Protein 6LBK (pdb70)

InterPro domains:
  IPR002058 PAP/25A-associated [PF03828] (386-440)
  IPR043519 Nucleotidyltransferase superfamily [G3DSA:3.30.460.10] (177-300)
  IPR043519 Nucleotidyltransferase superfamily [SSF81301] (150-299)
  IPR054708 Poly(A) RNA polymerase, mitochondrial-like, central palm domain [PF22600] (156-298)

Structure (mmCIF, N/CA/C/O backbone):
data_6LBK
#
_entry.id   6LBK
#
_cell.length_a   79.960
_cell.length_b   40.720
_cell.length_c   105.000
_cell.angle_alpha   90.000
_cell.angle_beta   100.204
_cell.angle_gamma   90.000
#
_symmetry.space_group_name_H-M   'P 1 21 1'
#
loop_
_entity.id
_entity.type
_entity.pdbx_description
1 polymer 'Poly(A) RNA polymerase GLD2'
2 water water
#
loop_
_atom_site.group_PDB
_atom_site.id
_atom_site.type_symbol
_atom_site.label_atom_id
_atom_site.label_alt_id
_atom_site.label_comp_id
_atom_site.label_asym_id
_atom_site.label_entity_id
_atom_site.label_seq_id
_atom_site.pdbx_PDB_ins_code
_atom_site.Cartn_x
_atom_site.Cartn_y
_atom_site.Cartn_z
_atom_site.occupancy
_atom_site.B_iso_or_equiv
_atom_site.auth_seq_id
_atom_site.auth_comp_id
_atom_site.auth_asym_id
_atom_site.auth_atom_id
_atom_site.pdbx_PDB_model_num
ATOM 1 N N . THR A 1 44 ? 62.30900 11.45500 83.46000 1.000 128.68006 148 THR A N 1
ATOM 2 C CA . THR A 1 44 ? 62.06600 10.86200 82.15200 1.000 135.92551 148 THR A CA 1
ATOM 3 C C . THR A 1 44 ? 61.83200 11.95400 81.10500 1.000 135.28309 148 THR A C 1
ATOM 4 O O . THR A 1 44 ? 60.91700 12.77800 81.22300 1.000 133.38572 148 THR A O 1
ATOM 8 N N . LEU A 1 45 ? 62.68800 11.98900 80.09100 1.000 131.83280 149 LEU A N 1
ATOM 9 C CA . LEU A 1 45 ? 62.55700 13.01300 79.07000 1.000 132.19731 149 LEU A CA 1
ATOM 10 C C . LEU A 1 45 ? 62.97700 12.45700 77.72100 1.000 127.37769 149 LEU A C 1
ATOM 11 O O . LEU A 1 45 ? 63.77100 11.51100 77.66000 1.000 132.10065 149 LEU A O 1
ATOM 16 N N . PRO A 1 46 ? 62.44800 13.01200 76.62400 1.000 114.50453 150 PRO A N 1
ATOM 17 C CA . PRO A 1 46 ? 62.77400 12.50000 75.28700 1.000 115.01327 150 PRO A CA 1
ATOM 18 C C . PRO A 1 46 ? 64.20500 12.80500 74.86800 1.000 119.57934 150 PRO A C 1
ATOM 19 O O . PRO A 1 46 ? 65.01000 13.29800 75.66600 1.000 113.79095 150 PRO A O 1
ATOM 23 N N . GLU A 1 47 ? 64.49900 12.54700 73.58900 1.000 129.11856 151 GLU A N 1
ATOM 24 C CA . GLU A 1 47 ? 65.84100 12.48700 73.01700 1.000 131.96914 151 GLU A CA 1
ATOM 25 C C . GLU A 1 47 ? 66.60500 13.81000 72.97900 1.000 129.73219 151 GLU A C 1
ATOM 26 O O . GLU A 1 47 ? 67.59000 13.97500 73.70700 1.000 130.79691 151 GLU A O 1
ATOM 32 N N . ALA A 1 48 ? 66.18500 14.72800 72.10800 1.000 131.21714 152 ALA A N 1
ATOM 33 C CA . ALA A 1 48 ? 66.74900 16.07100 71.95900 1.000 127.74517 152 ALA A CA 1
ATOM 34 C C . ALA A 1 48 ? 68.14200 16.04100 71.33800 1.000 122.61555 152 ALA A C 1
ATOM 35 O O . ALA A 1 48 ? 69.12600 16.45200 71.96400 1.000 122.90362 152 ALA A O 1
ATOM 37 N N . LYS A 1 49 ? 68.21900 15.54600 70.10000 1.000 117.59902 153 LYS A N 1
ATOM 38 C CA . LYS A 1 49 ? 69.44200 15.50200 69.30500 1.000 108.78466 153 LYS A CA 1
ATOM 39 C C . LYS A 1 49 ? 69.61200 16.72100 68.40300 1.000 102.58618 153 LYS A C 1
ATOM 40 O O . LYS A 1 49 ? 70.71900 16.95700 67.90300 1.000 104.75580 153 LYS A O 1
ATOM 46 N N . ASP A 1 50 ? 68.53900 17.47800 68.17900 1.000 95.55023 154 ASP A N 1
ATOM 47 C CA . ASP A 1 50 ? 68.46900 18.63200 67.29100 1.000 88.50433 154 ASP A CA 1
ATOM 48 C C . ASP A 1 50 ? 68.01400 19.87100 68.06600 1.000 92.11658 154 ASP A C 1
ATOM 49 O O . ASP A 1 50 ? 67.56200 19.79000 69.21700 1.000 92.80790 154 ASP A O 1
ATOM 54 N N . LYS A 1 51 ? 68.06300 21.03300 67.40000 1.000 92.56388 155 LYS A N 1
ATOM 55 C CA . LYS A 1 51 ? 67.77000 22.28500 68.10200 1.000 87.03421 155 LYS A CA 1
ATOM 56 C C . LYS A 1 51 ? 66.28700 22.42300 68.43100 1.000 77.45775 155 LYS A C 1
ATOM 57 O O . LYS A 1 51 ? 65.93100 22.87500 69.52400 1.000 74.87189 155 LYS A O 1
ATOM 63 N N . LEU A 1 52 ? 65.41200 22.09300 67.48000 1.000 81.19950 156 LEU A N 1
ATOM 64 C CA . LEU A 1 52 ? 63.97800 22.24700 67.70100 1.000 76.21924 156 LEU A CA 1
ATOM 65 C C . LEU A 1 52 ? 63.49500 21.37600 68.85800 1.000 81.90427 156 LEU A C 1
ATOM 66 O O . LEU A 1 52 ? 62.75200 21.84800 69.73100 1.000 80.23935 156 LEU A O 1
ATOM 71 N N . SER A 1 53 ? 63.94300 20.11500 68.90900 1.000 77.41470 157 SER A N 1
ATOM 72 C CA . SER A 1 53 ? 63.55200 19.22600 70.00000 1.000 73.04644 157 SER A CA 1
ATOM 73 C C . SER A 1 53 ? 64.04700 19.75100 71.34800 1.000 69.46438 157 SER A C 1
ATOM 74 O O . SER A 1 53 ? 63.30300 19.72700 72.34000 1.000 68.14862 157 SER A O 1
ATOM 77 N N . GLN A 1 54 ? 65.28900 20.25800 71.39300 1.000 69.16351 158 GLN A N 1
ATOM 78 C CA . GLN A 1 54 ? 65.82400 20.84300 72.62300 1.000 70.58619 158 GLN A CA 1
ATOM 79 C C . GLN A 1 54 ? 65.01400 22.05300 73.06500 1.000 76.49953 158 GLN A C 1
ATOM 80 O O . GLN A 1 54 ? 64.80000 22.25100 74.26500 1.000 73.72005 158 GLN A O 1
ATOM 86 N N . GLN A 1 55 ? 64.61600 22.91200 72.11700 1.000 81.33516 159 GLN A N 1
ATOM 87 C CA . GLN A 1 55 ? 63.80100 24.07500 72.46500 1.000 74.36101 159 GLN A CA 1
ATOM 88 C C . GLN A 1 55 ? 62.43200 23.65600 72.97700 1.000 69.03841 159 GLN A C 1
ATOM 89 O O . GLN A 1 55 ? 61.87100 24.32500 73.84700 1.000 70.00648 159 GLN A O 1
ATOM 95 N N . ILE A 1 56 ? 61.89900 22.54400 72.46500 1.000 71.82934 160 ILE A N 1
ATOM 96 C CA . ILE A 1 56 ? 60.60000 22.05700 72.92300 1.000 68.20822 160 ILE A CA 1
ATOM 97 C C . ILE A 1 56 ? 60.71200 21.54300 74.35300 1.000 68.82162 160 ILE A C 1
ATOM 98 O O . ILE A 1 56 ? 59.83700 21.79500 75.18700 1.000 59.56728 160 ILE A O 1
ATOM 103 N N . LEU A 1 57 ? 61.80000 20.82400 74.66000 1.000 75.59884 161 LEU A N 1
ATOM 104 C CA . LEU A 1 57 ? 62.02200 20.40200 76.04100 1.000 72.95645 161 LEU A CA 1
ATOM 105 C C . LEU A 1 57 ? 62.32100 21.58100 76.96200 1.000 81.46697 161 LEU A C 1
ATOM 106 O O . LEU A 1 57 ? 61.88700 21.58000 78.11900 1.000 80.99849 161 LEU A O 1
ATOM 111 N N . GLU A 1 58 ? 63.08700 22.57400 76.48900 1.000 82.16312 162 GLU A N 1
ATOM 112 C CA . GLU A 1 58 ? 63.35500 23.77200 77.28800 1.000 80.70532 162 GLU A CA 1
ATOM 113 C C . GLU A 1 58 ? 62.06000 24.49700 77.64500 1.000 72.41133 162 GLU A C 1
ATOM 114 O O . GLU A 1 58 ? 61.83800 24.87500 78.80500 1.000 77.90138 162 GLU A O 1
ATOM 120 N N . LEU A 1 59 ? 61.18500 24.68800 76.65500 1.000 64.50878 163 LEU A N 1
ATOM 121 C CA . LEU A 1 59 ? 59.89400 25.31600 76.91100 1.000 64.22466 163 LEU A CA 1
ATOM 122 C C . LEU A 1 59 ? 59.03400 24.44100 77.82100 1.000 75.00807 163 LEU A C 1
ATOM 123 O O . LEU A 1 59 ? 58.34100 24.94600 78.71800 1.000 78.08452 163 LEU A O 1
ATOM 128 N N . PHE A 1 60 ? 59.07300 23.12500 77.60800 1.000 69.86831 164 PHE A N 1
ATOM 129 C CA . PHE A 1 60 ? 58.31700 22.21500 78.45000 1.000 64.77208 164 PHE A CA 1
ATOM 130 C C . PHE A 1 60 ? 58.73700 22.34900 79.90500 1.000 71.47356 164 PHE A C 1
ATOM 131 O O . PHE A 1 60 ? 57.90000 22.53700 80.79100 1.000 64.36310 164 PHE A O 1
ATOM 139 N N . GLU A 1 61 ? 60.04000 22.30500 80.16000 1.000 78.40120 165 GLU A N 1
ATOM 140 C CA . GLU A 1 61 ? 60.52400 22.26500 81.52800 1.000 85.71020 165 GLU A CA 1
ATOM 141 C C . GLU A 1 61 ? 60.35500 23.60300 82.23700 1.000 94.32731 165 GLU A C 1
ATOM 142 O O . GLU A 1 61 ? 60.11900 23.62600 83.45400 1.000 99.05880 165 GLU A O 1
ATOM 148 N N . THR A 1 62 ? 60.42500 24.72500 81.50600 1.000 93.76603 166 THR A N 1
ATOM 149 C CA . THR A 1 62 ? 60.20700 25.99200 82.19900 1.000 90.41975 166 THR A CA 1
ATOM 150 C C . THR A 1 62 ? 58.72700 26.36800 82.33700 1.000 86.95592 166 THR A C 1
ATOM 151 O O . THR A 1 62 ? 58.37900 27.08600 83.28400 1.000 95.30975 166 THR A O 1
ATOM 155 N N . CYS A 1 63 ? 57.83200 25.84700 81.48900 1.000 82.70692 167 CYS A N 1
ATOM 156 C CA . CYS A 1 63 ? 56.42200 26.22300 81.60000 1.000 78.61886 167 CYS A CA 1
ATOM 157 C C . CYS A 1 63 ? 55.53100 25.14700 82.22300 1.000 72.66668 167 CYS A C 1
ATOM 158 O O . CYS A 1 63 ? 54.41000 25.46200 82.61500 1.000 79.50086 167 CYS A O 1
ATOM 161 N N . GLN A 1 64 ? 55.99100 23.90600 82.31600 1.000 69.11375 168 GLN A N 1
ATOM 162 C CA . GLN A 1 64 ? 55.22900 22.82900 82.93600 1.000 71.48165 168 GLN A CA 1
ATOM 163 C C . GLN A 1 64 ? 54.76900 23.22100 84.33800 1.000 76.03692 168 GLN A C 1
ATOM 164 O O . GLN A 1 64 ? 55.50400 23.86900 85.08900 1.000 77.14181 168 GLN A O 1
ATOM 170 N N . GLN A 1 65 ? 53.55000 22.81500 84.69100 1.000 74.05293 169 GLN A N 1
ATOM 171 C CA . GLN A 1 65 ? 52.99600 23.13000 86.00700 1.000 75.21403 169 GLN A CA 1
ATOM 172 C C . GLN A 1 65 ? 53.84900 22.49600 87.11300 1.000 74.26266 169 GLN A C 1
ATOM 173 O O . GLN A 1 65 ? 54.08400 21.27900 87.12400 1.000 67.45632 169 GLN A O 1
ATOM 179 N N . GLN A 1 66 ? 54.33400 23.33100 88.02900 1.000 73.24267 170 GLN A N 1
ATOM 180 C CA . GLN A 1 66 ? 55.19500 22.85300 89.09700 1.000 79.13139 170 GLN A CA 1
ATOM 181 C C . GLN A 1 66 ? 54.37800 22.38300 90.29400 1.000 73.07525 170 GLN A C 1
ATOM 182 O O . GLN A 1 66 ? 53.24900 22.82400 90.52400 1.000 72.80534 170 GLN A O 1
ATOM 188 N N . ALA A 1 67 ? 54.98600 21.49200 91.08200 1.000 69.52137 171 ALA A N 1
ATOM 189 C CA . ALA A 1 67 ? 54.29500 20.93200 92.23700 1.000 65.87794 171 ALA A CA 1
ATOM 190 C C . ALA A 1 67 ? 53.75400 22.01900 93.15400 1.000 77.11382 171 ALA A C 1
ATOM 191 O O . ALA A 1 67 ? 52.66500 21.85800 93.71600 1.000 84.00252 171 ALA A O 1
ATOM 193 N N . SER A 1 68 ? 54.47000 23.14900 93.29000 1.000 72.48599 172 SER A N 1
ATOM 194 C CA . SER A 1 68 ? 54.00200 24.20600 94.18900 1.000 79.34811 172 SER A CA 1
ATOM 195 C C . SER A 1 68 ? 52.75900 24.90800 93.63800 1.000 79.24740 172 SER A C 1
ATOM 196 O O . SER A 1 68 ? 51.85700 25.28300 94.41200 1.000 84.87227 172 SER A O 1
ATOM 199 N N . ASP A 1 69 ? 52.67800 25.07100 92.30900 1.000 75.64196 173 ASP A N 1
ATOM 200 C CA . ASP A 1 69 ? 51.46000 25.59900 91.68300 1.000 78.08177 173 ASP A CA 1
ATOM 201 C C . ASP A 1 69 ? 50.26000 24.71500 92.01800 1.000 67.71444 173 ASP A C 1
ATOM 202 O O . ASP A 1 69 ? 49.19100 25.20200 92.42800 1.000 70.38720 173 ASP A O 1
ATOM 207 N N . LEU A 1 70 ? 50.44900 23.39800 91.88200 1.000 59.65832 174 LEU A N 1
ATOM 208 C CA . LEU A 1 70 ? 49.39100 22.42900 92.12800 1.000 62.56159 174 LEU A CA 1
ATOM 209 C C . LEU A 1 70 ? 49.04900 22.35200 93.61800 1.000 72.25522 174 LEU A C 1
ATOM 210 O O . LEU A 1 70 ? 47.89300 22.10500 93.98200 1.000 74.04488 174 LEU A O 1
ATOM 215 N N . LYS A 1 71 ? 50.01800 22.59700 94.49700 1.000 69.85416 175 LYS A N 1
ATOM 216 C CA . LYS A 1 71 ? 49.69300 22.61800 95.91300 1.000 70.39524 175 LYS A CA 1
ATOM 217 C C . LYS A 1 71 ? 48.85100 23.83800 96.26900 1.000 68.32473 175 LYS A C 1
ATOM 218 O O . LYS A 1 71 ? 47.93400 23.72900 97.08200 1.000 72.08399 175 LYS A O 1
ATOM 224 N N . LYS A 1 72 ? 49.13700 25.00600 95.67100 1.000 63.57834 176 LYS A N 1
ATOM 225 C CA . LYS A 1 72 ? 48.29900 26.18400 95.93900 1.000 53.71706 176 LYS A CA 1
ATOM 226 C C . LYS A 1 72 ? 46.88300 25.99200 95.40200 1.000 56.80542 176 LYS A C 1
ATOM 227 O O . LYS A 1 72 ? 45.89500 26.41100 96.03400 1.000 63.93770 176 LYS A O 1
ATOM 233 N N . LYS A 1 73 ? 46.76000 25.32300 94.25700 1.000 48.20837 177 LYS A N 1
ATOM 234 C CA . LYS A 1 73 ? 45.42900 25.01900 93.74200 1.000 51.30574 177 LYS A CA 1
ATOM 235 C C . LYS A 1 73 ? 44.70500 23.99200 94.62000 1.000 51.25694 177 LYS A C 1
ATOM 236 O O . LYS A 1 73 ? 43.48800 24.09100 94.82500 1.000 46.42513 177 LYS A O 1
ATOM 242 N N . GLU A 1 74 ? 45.43000 23.00100 95.14700 1.000 43.83524 178 GLU A N 1
ATOM 243 C CA . GLU A 1 74 ? 44.78600 22.00000 95.98000 1.000 54.30919 178 GLU A CA 1
ATOM 244 C C . GLU A 1 74 ? 44.37700 22.58700 97.34100 1.000 54.46910 178 GLU A C 1
ATOM 245 O O . GLU A 1 74 ? 43.33000 22.22100 97.89200 1.000 46.34516 178 GLU A O 1
ATOM 251 N N . LEU A 1 75 ? 45.20200 23.48600 97.90100 1.000 56.81211 179 LEU A N 1
ATOM 252 C CA . LEU A 1 75 ? 44.84500 24.17600 99.13900 1.000 60.19310 179 LEU A CA 1
ATOM 253 C C . LEU A 1 75 ? 43.61400 25.03800 98.93100 1.000 60.54554 179 LEU A C 1
ATOM 254 O O . LEU A 1 75 ? 42.72300 25.09200 99.79500 1.000 56.01695 179 LEU A O 1
ATOM 259 N N . CYS A 1 76 ? 43.52200 25.68000 97.76300 1.000 62.92109 180 CYS A N 1
ATOM 260 C CA . CYS A 1 76 ? 42.31900 26.44300 97.46200 1.000 56.88495 180 CYS A CA 1
ATOM 261 C C . CYS A 1 76 ? 41.09500 25.53500 97.28900 1.000 64.03498 180 CYS A C 1
ATOM 262 O O . CYS A 1 76 ? 39.99800 25.87100 97.75900 1.000 65.52420 180 CYS A O 1
ATOM 265 N N . ARG A 1 77 ? 41.26700 24.37600 96.62900 1.000 57.98027 181 ARG A N 1
ATOM 266 C CA . ARG A 1 77 ? 40.16800 23.43100 96.43200 1.000 45.09044 181 ARG A CA 1
ATOM 267 C C . ARG A 1 77 ? 39.62900 22.91200 97.76300 1.000 54.15502 181 ARG A C 1
ATOM 268 O O . ARG A 1 77 ? 38.41200 22.88700 97.99000 1.000 54.70490 181 ARG A O 1
ATOM 276 N N . ALA A 1 78 ? 40.52200 22.47600 98.65100 1.000 50.62407 182 ALA A N 1
ATOM 277 C CA . ALA A 1 78 ? 40.09000 21.99000 99.95800 1.000 49.90428 182 ALA A CA 1
ATOM 278 C C . ALA A 1 78 ? 39.42000 23.08800 100.79000 1.000 59.21107 182 ALA A C 1
ATOM 279 O O . ALA A 1 78 ? 38.37500 22.84300 101.41700 1.000 65.11230 182 ALA A O 1
ATOM 281 N N . GLN A 1 79 ? 39.97800 24.31500 100.79300 1.000 54.39572 183 GLN A N 1
ATOM 282 C CA . GLN A 1 79 ? 39.34400 25.38800 101.57300 1.000 53.53593 183 GLN A CA 1
ATOM 283 C C . GLN A 1 79 ? 37.96900 25.72100 101.02400 1.000 53.72529 183 GLN A C 1
ATOM 284 O O . GLN A 1 79 ? 37.02600 25.95200 101.77900 1.000 63.32170 183 GLN A O 1
ATOM 290 N N . LEU A 1 80 ? 37.83000 25.74800 99.71300 1.000 66.80415 184 LEU A N 1
ATOM 291 C CA . LEU A 1 80 ? 36.53300 26.06700 99.15300 1.000 60.10211 184 LEU A CA 1
ATOM 292 C C . LEU A 1 80 ? 35.53800 24.93500 99.37600 1.000 55.31282 184 LEU A C 1
ATOM 293 O O . LEU A 1 80 ? 34.35400 25.19400 99.57100 1.000 60.68451 184 LEU A O 1
ATOM 298 N N . GLN A 1 81 ? 35.97300 23.67600 99.31000 1.000 47.13224 185 GLN A N 1
ATOM 299 C CA . GLN A 1 81 ? 35.04000 22.59800 99.60300 1.000 55.69933 185 GLN A CA 1
ATOM 300 C C . GLN A 1 81 ? 34.48800 22.74100 101.01400 1.000 59.71180 185 GLN A C 1
ATOM 301 O O . GLN A 1 81 ? 33.27500 22.71300 101.23600 1.000 56.33485 185 GLN A O 1
ATOM 307 N N . ARG A 1 82 ? 35.38600 22.89200 101.97900 1.000 60.17211 186 ARG A N 1
ATOM 308 C CA . ARG A 1 82 ? 34.98500 23.18400 103.34100 1.000 64.70030 186 ARG A CA 1
ATOM 309 C C . ARG A 1 82 ? 34.00200 24.34600 103.36600 1.000 71.61166 186 ARG A C 1
ATOM 310 O O . ARG A 1 82 ? 32.96000 24.29400 104.03400 1.000 85.00373 186 ARG A O 1
ATOM 318 N N . GLU A 1 83 ? 34.31800 25.40600 102.62900 1.000 60.08725 187 GLU A N 1
ATOM 319 C CA . GLU A 1 83 ? 33.49000 26.60200 102.66200 1.000 52.87906 187 GLU A CA 1
ATOM 320 C C . GLU A 1 83 ? 32.10800 26.33900 102.04000 1.000 66.99423 187 GLU A C 1
ATOM 321 O O . GLU A 1 83 ? 31.08100 26.75400 102.59200 1.000 78.95136 187 GLU A O 1
ATOM 327 N N . ILE A 1 84 ? 32.06300 25.62300 100.91200 1.000 65.52443 188 ILE A N 1
ATOM 328 C CA . ILE A 1 84 ? 30.82300 25.32400 100.19200 1.000 63.12153 188 ILE A CA 1
ATOM 329 C C . ILE A 1 84 ? 29.95300 24.38400 101.00100 1.000 63.13455 188 ILE A C 1
ATOM 330 O O . ILE A 1 84 ? 28.72100 24.42500 100.90700 1.000 61.15303 188 ILE A O 1
ATOM 335 N N . GLN A 1 85 ? 30.57200 23.54600 101.82500 1.000 62.11978 189 GLN A N 1
ATOM 336 C CA . GLN A 1 85 ? 29.82700 22.56600 102.59000 1.000 56.10674 189 GLN A CA 1
ATOM 337 C C . GLN A 1 85 ? 28.94300 23.20200 103.63600 1.000 75.42286 189 GLN A C 1
ATOM 338 O O . GLN A 1 85 ? 28.00800 22.54800 104.11800 1.000 94.29029 189 GLN A O 1
ATOM 344 N N . LEU A 1 86 ? 29.19900 24.45500 104.00600 1.000 70.41142 190 LEU A N 1
ATOM 345 C CA . LEU A 1 86 ? 28.21500 25.15500 104.81700 1.000 69.03996 190 LEU A CA 1
ATOM 346 C C . LEU A 1 86 ? 26.89000 25.26500 104.08400 1.000 73.58107 190 LEU A C 1
ATOM 347 O O . LEU A 1 86 ? 25.82700 25.21400 104.71200 1.000 81.15066 190 LEU A O 1
ATOM 352 N N . LEU A 1 87 ? 26.93500 25.41200 102.75900 1.000 67.44626 191 LEU A N 1
ATOM 353 C CA . LEU A 1 87 ? 25.73600 25.51800 101.93700 1.000 67.38251 191 LEU A CA 1
ATOM 354 C C . LEU A 1 87 ? 25.20400 24.15800 101.51100 1.000 69.43735 191 LEU A C 1
ATOM 355 O O . LEU A 1 87 ? 24.00300 23.89900 101.61000 1.000 78.49775 191 LEU A O 1
ATOM 360 N N . PHE A 1 88 ? 26.07000 23.28900 101.00900 1.000 88.87557 192 PHE A N 1
ATOM 361 C CA . PHE A 1 88 ? 25.65300 21.97200 100.53600 1.000 83.35600 192 PHE A CA 1
ATOM 362 C C . PHE A 1 88 ? 26.53000 20.94300 101.22900 1.000 83.17272 192 PHE A C 1
ATOM 363 O O . PHE A 1 88 ? 27.59700 20.57100 100.72000 1.000 81.35876 192 PHE A O 1
ATOM 371 N N . PRO A 1 89 ? 26.12600 20.49300 102.42000 1.000 77.31502 193 PRO A N 1
ATOM 372 C CA . PRO A 1 89 ? 26.96200 19.55400 103.17800 1.000 77.64230 193 PRO A CA 1
ATOM 373 C C . PRO A 1 89 ? 27.16200 18.24000 102.47200 1.000 79.87991 193 PRO A C 1
ATOM 374 O O . PRO A 1 89 ? 28.13500 17.53600 102.76800 1.000 82.02444 193 PRO A O 1
ATOM 378 N N . GLN A 1 90 ? 26.30800 17.90300 101.51000 1.000 81.19886 194 GLN A N 1
ATOM 379 C CA . GLN A 1 90 ? 26.45600 16.65700 100.78600 1.000 91.98993 194 GLN A CA 1
ATOM 380 C C . GLN A 1 90 ? 27.28600 16.83000 99.52600 1.000 92.05317 194 GLN A C 1
ATOM 381 O O . GLN A 1 90 ? 27.20600 15.98700 98.62500 1.000 106.39835 194 GLN A O 1
ATOM 387 N N . SER A 1 91 ? 28.11900 17.87100 99.46000 1.000 83.43683 195 SER A N 1
ATOM 388 C CA . SER A 1 91 ? 28.81700 18.22300 98.23000 1.000 73.96902 195 SER A CA 1
ATOM 389 C C . SER A 1 91 ? 30.31000 17.97300 98.36700 1.000 70.44893 195 SER A C 1
ATOM 390 O O . SER A 1 91 ? 30.87200 18.07500 99.46500 1.000 69.43508 195 SER A O 1
ATOM 393 N N . ARG A 1 92 ? 30.93700 17.63300 97.24600 1.000 71.04380 196 ARG A N 1
ATOM 394 C CA . ARG A 1 92 ? 32.38700 17.51600 97.15700 1.000 77.22371 196 ARG A CA 1
ATOM 395 C C . ARG A 1 92 ? 32.91500 18.33100 95.97800 1.000 72.98126 196 ARG A C 1
ATOM 396 O O . ARG A 1 92 ? 32.26300 18.44100 94.93800 1.000 77.95269 196 ARG A O 1
ATOM 404 N N . LEU A 1 93 ? 34.14100 18.83200 96.11700 1.000 57.39384 197 LEU A N 1
ATOM 405 C CA . LEU A 1 93 ? 34.74900 19.73600 95.14700 1.000 54.31014 197 LEU A CA 1
ATOM 406 C C . LEU A 1 93 ? 35.97700 19.07100 94.52900 1.000 55.66891 197 LEU A C 1
ATOM 407 O O . LEU A 1 93 ? 36.92200 18.70900 95.24700 1.000 53.62890 197 LEU A O 1
ATOM 412 N N . PHE A 1 94 ? 35.97800 18.92600 93.20400 1.000 54.93901 198 PHE A N 1
ATOM 413 C CA . PHE A 1 94 ? 37.02100 18.18900 92.49800 1.000 51.77859 198 PHE A CA 1
ATOM 414 C C . PHE A 1 94 ? 37.86900 19.11700 91.64900 1.000 54.57894 198 PHE A C 1
ATOM 415 O O . PHE A 1 94 ? 37.32700 19.90500 90.86200 1.000 54.68538 198 PHE A O 1
ATOM 423 N N . LEU A 1 95 ? 39.19200 18.98100 91.74800 1.000 57.31351 199 LEU A N 1
ATOM 424 C CA . LEU A 1 95 ? 40.04700 19.56300 90.71500 1.000 53.51743 199 LEU A CA 1
ATOM 425 C C . LEU A 1 95 ? 39.92200 18.73100 89.45500 1.000 49.06647 199 LEU A C 1
ATOM 426 O O . LEU A 1 95 ? 39.92900 17.50100 89.52300 1.000 50.97937 199 LEU A O 1
ATOM 431 N N . VAL A 1 96 ? 39.76300 19.40600 88.31400 1.000 50.82677 200 VAL A N 1
ATOM 432 C CA . VAL A 1 96 ? 39.59100 18.78000 87.00700 1.000 54.31905 200 VAL A CA 1
ATOM 433 C C . VAL A 1 96 ? 40.38300 19.56800 85.95500 1.000 57.04254 200 VAL A C 1
ATOM 434 O O . VAL A 1 96 ? 40.82000 20.69700 86.18600 1.000 63.65220 200 VAL A O 1
ATOM 438 N N . GLY A 1 97 ? 40.59000 18.95400 84.78800 1.000 51.90809 201 GLY A N 1
ATOM 439 C CA . GLY A 1 97 ? 41.19300 19.67300 83.67700 1.000 45.12470 201 GLY A CA 1
ATOM 440 C C . GLY A 1 97 ? 42.71200 19.75500 83.73600 1.000 55.13454 201 GLY A C 1
ATOM 441 O O . GLY A 1 97 ? 43.39400 18.86900 84.26700 1.000 51.85104 201 GLY A O 1
ATOM 442 N N . SER A 1 98 ? 43.24600 20.85600 83.17900 1.000 53.43800 202 SER A N 1
ATOM 443 C CA . SER A 1 98 ? 44.69500 21.03000 83.07500 1.000 48.00021 202 SER A CA 1
ATOM 444 C C . SER A 1 98 ? 45.40800 20.92500 84.41800 1.000 64.71429 202 SER A C 1
ATOM 445 O O . SER A 1 98 ? 46.56400 20.47900 84.47100 1.000 62.92756 202 SER A O 1
ATOM 448 N N . SER A 1 99 ? 44.75600 21.34400 85.51100 1.000 69.22094 203 SER A N 1
ATOM 449 C CA . SER A 1 99 ? 45.39800 21.26800 86.81900 1.000 57.22930 203 SER A CA 1
ATOM 450 C C . SER A 1 99 ? 45.75800 19.83900 87.18400 1.000 50.20860 203 SER A C 1
ATOM 451 O O . SER A 1 99 ? 46.78400 19.60200 87.82900 1.000 66.34981 203 SER A O 1
ATOM 454 N N . LEU A 1 100 ? 45.00600 18.86700 86.69300 1.000 46.35535 204 LEU A N 1
ATOM 455 C CA . LEU A 1 100 ? 45.25200 17.49700 87.09700 1.000 51.74669 204 LEU A CA 1
ATOM 456 C C . LEU A 1 100 ? 45.39900 16.49300 85.95500 1.000 52.18391 204 LEU A C 1
ATOM 457 O O . LEU A 1 100 ? 45.90500 15.39700 86.20500 1.000 58.83821 204 LEU A O 1
ATOM 462 N N . ASN A 1 101 ? 45.04800 16.84000 84.71400 1.000 48.03768 205 ASN A N 1
ATOM 463 C CA . ASN A 1 101 ? 45.10300 15.87800 83.61200 1.000 55.11826 205 ASN A CA 1
ATOM 464 C C . ASN A 1 101 ? 46.51100 15.66900 83.05700 1.000 56.06283 205 ASN A C 1
ATOM 465 O O . ASN A 1 101 ? 46.65300 14.99900 82.03600 1.000 53.26216 205 ASN A O 1
ATOM 470 N N . GLY A 1 102 ? 47.53800 16.26600 83.65700 1.000 51.23610 206 GLY A N 1
ATOM 471 C CA . GLY A 1 102 ? 48.90200 16.12300 83.19100 1.000 54.46196 206 GLY A CA 1
ATOM 472 C C . GLY A 1 102 ? 49.33500 17.08200 82.10300 1.000 55.54366 206 GLY A C 1
ATOM 473 O O . GLY A 1 102 ? 50.52300 17.10800 81.76900 1.000 63.00087 206 GLY A O 1
ATOM 474 N N . PHE A 1 103 ? 48.44500 17.91000 81.58100 1.000 53.41866 207 PHE A N 1
ATOM 475 C CA . PHE A 1 103 ? 48.81100 18.84800 80.52600 1.000 62.79837 207 PHE A CA 1
ATOM 476 C C . PHE A 1 103 ? 48.74600 20.29700 81.01200 1.000 69.72982 207 PHE A C 1
ATOM 477 O O . PHE A 1 103 ? 48.34400 21.20600 80.27500 1.000 71.34122 207 PHE A O 1
ATOM 485 N N . GLY A 1 104 ? 49.12100 20.52200 82.27200 1.000 66.85579 208 GLY A N 1
ATOM 486 C CA . GLY A 1 104 ? 49.12400 21.86000 82.83000 1.000 59.69728 208 GLY A CA 1
ATOM 487 C C . GLY A 1 104 ? 50.45200 22.59300 82.67500 1.000 66.02520 208 GLY A C 1
ATOM 488 O O . GLY A 1 104 ? 51.53400 21.99700 82.68200 1.000 61.55200 208 GLY A O 1
ATOM 489 N N . ALA A 1 105 ? 50.33400 23.91600 82.53100 1.000 62.56071 209 ALA A N 1
ATOM 490 C CA . ALA A 1 105 ? 51.44100 24.86100 82.54300 1.000 65.99644 209 ALA A CA 1
ATOM 491 C C . ALA A 1 105 ? 51.33100 25.75100 83.77000 1.000 68.44656 209 ALA A C 1
ATOM 492 O O . ALA A 1 105 ? 50.25300 25.90900 84.34600 1.000 70.42336 209 ALA A O 1
ATOM 494 N N . ARG A 1 106 ? 52.46300 26.34800 84.15500 1.000 70.03953 210 ARG A N 1
ATOM 495 C CA . ARG A 1 106 ? 52.48600 27.27900 85.28200 1.000 73.20456 210 ARG A CA 1
ATOM 496 C C . ARG A 1 106 ? 51.34300 28.28200 85.20200 1.000 84.65876 210 ARG A C 1
ATOM 497 O O . ARG A 1 106 ? 50.85400 28.75600 86.23200 1.000 92.78204 210 ARG A O 1
ATOM 505 N N . SER A 1 107 ? 50.88300 28.58600 83.99500 1.000 93.55919 211 SER A N 1
ATOM 506 C CA . SER A 1 107 ? 49.80800 29.53700 83.76000 1.000 86.61078 211 SER A CA 1
ATOM 507 C C . SER A 1 107 ? 48.44100 28.87900 83.65700 1.000 75.85814 211 SER A C 1
ATOM 508 O O . SER A 1 107 ? 47.45000 29.59100 83.46100 1.000 70.14232 211 SER A O 1
ATOM 511 N N . SER A 1 108 ? 48.36300 27.54900 83.75800 1.000 80.94203 212 SER A N 1
ATOM 512 C CA . SER A 1 108 ? 47.07100 26.87200 83.69200 1.000 83.85569 212 SER A CA 1
ATOM 513 C C . SER A 1 108 ? 46.17500 27.36700 84.82100 1.000 85.73059 212 SER A C 1
ATOM 514 O O . SER A 1 108 ? 46.55600 27.33700 85.99400 1.000 89.14967 212 SER A O 1
ATOM 517 N N . ASP A 1 109 ? 44.98500 27.83200 84.47000 1.000 86.68307 213 ASP A N 1
ATOM 518 C CA . ASP A 1 109 ? 44.02800 28.17300 85.50300 1.000 87.90189 213 ASP A CA 1
ATOM 519 C C . ASP A 1 109 ? 43.49600 26.89700 86.13100 1.000 80.26951 213 ASP A C 1
ATOM 520 O O . ASP A 1 109 ? 43.77300 25.78500 85.67700 1.000 88.16079 213 ASP A O 1
ATOM 525 N N . GLY A 1 110 ? 42.71200 27.05800 87.18700 1.000 74.69962 214 GLY A N 1
ATOM 526 C CA . GLY A 1 110 ? 42.16200 25.92600 87.91000 1.000 65.87601 214 GLY A CA 1
ATOM 527 C C . GLY A 1 110 ? 40.72900 25.72700 87.45700 1.000 54.93218 214 GLY A C 1
ATOM 528 O O . GLY A 1 110 ? 40.02100 26.68900 87.19100 1.000 53.16683 214 GLY A O 1
ATOM 529 N N . ASP A 1 111 ? 40.33700 24.46100 87.33300 1.000 58.68489 215 ASP A N 1
ATOM 530 C CA . ASP A 1 111 ? 38.97300 24.06000 87.02300 1.000 50.04639 215 ASP A CA 1
ATOM 531 C C . ASP A 1 111 ? 38.47400 23.20700 88.18000 1.000 56.79107 215 ASP A C 1
ATOM 532 O O . ASP A 1 111 ? 39.14800 22.26000 88.60000 1.000 57.02087 215 ASP A O 1
ATOM 537 N N . LEU A 1 112 ? 37.29200 23.54500 88.68600 1.000 42.94153 216 LEU A N 1
ATOM 538 C CA . LEU A 1 112 ? 36.68400 22.89100 89.82000 1.000 45.63045 216 LEU A CA 1
ATOM 539 C C . LEU A 1 112 ? 35.30700 22.40000 89.40600 1.000 53.21103 216 LEU A C 1
ATOM 540 O O . LEU A 1 112 ? 34.56500 23.08400 88.68500 1.000 44.35661 216 LEU A O 1
ATOM 545 N N . CYS A 1 113 ? 34.95700 21.23300 89.90700 1.000 53.40878 217 CYS A N 1
ATOM 546 C CA . CYS A 1 113 ? 33.68400 20.62200 89.60700 1.000 49.22174 217 CYS A CA 1
ATOM 547 C C . CYS A 1 113 ? 33.01000 20.31700 90.94000 1.000 59.21013 217 CYS A C 1
ATOM 548 O O . CYS A 1 113 ? 33.52800 19.51400 91.73300 1.000 55.87433 217 CYS A O 1
ATOM 551 N N . LEU A 1 114 ? 31.87400 20.95900 91.17400 1.000 55.93886 218 LEU A N 1
ATOM 552 C CA . LEU A 1 114 ? 31.13100 20.77800 92.43800 1.000 57.11339 218 LEU A CA 1
ATOM 553 C C . LEU A 1 114 ? 30.12000 19.66100 92.24700 1.000 58.83243 218 LEU A C 1
ATOM 554 O O . LEU A 1 114 ? 29.33000 19.75100 91.35100 1.000 60.84655 218 LEU A O 1
ATOM 559 N N . VAL A 1 115 ? 30.21900 18.62700 93.06700 1.000 58.96293 219 VAL A N 1
ATOM 560 C CA . VAL A 1 115 ? 29.28400 17.47900 92.98800 1.000 64.76199 219 VAL A CA 1
ATOM 561 C C . VAL A 1 115 ? 28.30000 17.58700 94.14200 1.000 71.28210 219 VAL A C 1
ATOM 562 O O . VAL A 1 115 ? 28.71700 17.48700 95.29000 1.000 77.51061 219 VAL A O 1
ATOM 566 N N . VAL A 1 116 ? 27.03100 17.71900 93.79400 1.000 74.35430 220 VAL A N 1
ATOM 567 C CA . VAL A 1 116 ? 25.93000 17.88100 94.76800 1.000 69.15798 220 VAL A CA 1
ATOM 568 C C . VAL A 1 116 ? 25.00000 16.71400 94.54200 1.000 74.35114 220 VAL A C 1
ATOM 569 O O . VAL A 1 116 ? 24.59600 16.53900 93.41700 1.000 73.40150 220 VAL A O 1
ATOM 573 N N . LYS A 1 117 ? 24.66900 15.98700 95.59900 1.000 88.09986 221 LYS A N 1
ATOM 574 C CA . LYS A 1 117 ? 23.78000 14.80100 95.48500 1.000 110.79114 221 LYS A CA 1
ATOM 575 C C . LYS A 1 117 ? 22.31900 15.24500 95.38100 1.000 108.22616 221 LYS A C 1
ATOM 576 O O . LYS A 1 117 ? 21.68400 14.84300 94.39500 1.000 107.80751 221 LYS A O 1
ATOM 582 N N . GLN A 1 127 ? 17.56700 19.06300 86.36100 1.000 128.45262 231 GLN A N 1
ATOM 583 C CA . GLN A 1 127 ? 18.82800 18.57900 85.79000 1.000 126.72413 231 GLN A CA 1
ATOM 584 C C . GLN A 1 127 ? 19.81800 19.74200 85.69800 1.000 129.14031 231 GLN A C 1
ATOM 585 O O . GLN A 1 127 ? 20.89100 19.71500 86.31000 1.000 112.53730 231 GLN A O 1
ATOM 591 N N . LYS A 1 128 ? 19.44500 20.76500 84.92500 1.000 153.15084 232 LYS A N 1
ATOM 592 C CA . LYS A 1 128 ? 20.17200 22.02600 84.92400 1.000 161.48309 232 LYS A CA 1
ATOM 593 C C . LYS A 1 128 ? 19.49700 23.09300 85.76900 1.000 166.80255 232 LYS A C 1
ATOM 594 O O . LYS A 1 128 ? 20.16200 24.05500 86.16200 1.000 165.64862 232 LYS A O 1
ATOM 600 N N . THR A 1 129 ? 18.19900 22.96000 86.05200 1.000 172.29902 233 THR A N 1
ATOM 601 C CA . THR A 1 129 ? 17.57700 23.87700 87.00000 1.000 176.38167 233 THR A CA 1
ATOM 602 C C . THR A 1 129 ? 18.32300 23.85000 88.33100 1.000 164.88725 233 THR A C 1
ATOM 603 O O . THR A 1 129 ? 18.68800 24.90400 88.87600 1.000 166.12622 233 THR A O 1
ATOM 607 N N . GLU A 1 130 ? 18.61600 22.64800 88.83200 1.000 154.91475 234 GLU A N 1
ATOM 608 C CA . GLU A 1 130 ? 19.37600 22.52500 90.06900 1.000 142.77627 234 GLU A CA 1
ATOM 609 C C . GLU A 1 130 ? 20.79900 23.04300 89.89200 1.000 126.28602 234 GLU A C 1
ATOM 610 O O . GLU A 1 130 ? 21.31900 23.74500 90.76500 1.000 131.12304 234 GLU A O 1
ATOM 616 N N . ALA A 1 131 ? 21.46300 22.67000 88.78900 1.000 115.18550 235 ALA A N 1
ATOM 617 C CA . ALA A 1 131 ? 22.84400 23.10100 88.56400 1.000 93.83516 235 ALA A CA 1
ATOM 618 C C . ALA A 1 131 ? 22.96900 24.62100 88.55500 1.000 92.86991 235 ALA A C 1
ATOM 619 O O . ALA A 1 131 ? 23.89900 25.17500 89.15200 1.000 90.83999 235 ALA A O 1
ATOM 621 N N . ARG A 1 132 ? 22.02100 25.32100 87.92600 1.000 97.04661 236 ARG A N 1
ATOM 622 C CA . ARG A 1 132 ? 22.07300 26.78200 87.94000 1.000 102.00721 236 ARG A CA 1
ATOM 623 C C . ARG A 1 132 ? 21.72000 27.35000 89.30600 1.000 102.92361 236 ARG A C 1
ATOM 624 O O . ARG A 1 132 ? 22.34400 28.32400 89.73900 1.000 105.35822 236 ARG A O 1
ATOM 632 N N . HIS A 1 133 ? 20.71400 26.78500 89.99700 1.000 106.90997 237 HIS A N 1
ATOM 633 C CA . HIS A 1 133 ? 20.39200 27.30600 91.32800 1.000 107.00535 237 HIS A CA 1
ATOM 634 C C . HIS A 1 133 ? 21.58600 27.18400 92.26500 1.000 89.36317 237 HIS A C 1
ATOM 635 O O . HIS A 1 133 ? 21.91500 28.12100 93.00600 1.000 85.49862 237 HIS A O 1
ATOM 642 N N . ILE A 1 134 ? 22.27700 26.04900 92.20900 1.000 80.70492 238 ILE A N 1
ATOM 643 C CA . ILE A 1 134 ? 23.46200 25.85600 93.03600 1.000 82.67242 238 ILE A CA 1
ATOM 644 C C . ILE A 1 134 ? 24.58800 26.79300 92.62100 1.000 86.76912 238 ILE A C 1
ATOM 645 O O . ILE A 1 134 ? 25.27500 27.35000 93.48200 1.000 92.33319 238 ILE A O 1
ATOM 650 N N . LEU A 1 135 ? 24.84400 26.94600 91.31400 1.000 78.31708 239 LEU A N 1
ATOM 651 C CA . LEU A 1 135 ? 25.94500 27.81700 90.91300 1.000 73.59366 239 LEU A CA 1
ATOM 652 C C . LEU A 1 135 ? 25.68700 29.25100 91.34200 1.000 81.51004 239 LEU A C 1
ATOM 653 O O . LEU A 1 135 ? 26.60000 29.94500 91.80800 1.000 85.19718 239 LEU A O 1
ATOM 658 N N . THR A 1 136 ? 24.44100 29.70600 91.24200 1.000 92.74030 240 THR A N 1
ATOM 659 C CA . THR A 1 136 ? 24.17900 31.07400 91.65800 1.000 101.16005 240 THR A CA 1
ATOM 660 C C . THR A 1 136 ? 24.26800 31.20500 93.18200 1.000 104.99685 240 THR A C 1
ATOM 661 O O . THR A 1 136 ? 24.75800 32.22700 93.68200 1.000 111.69408 240 THR A O 1
ATOM 665 N N . LEU A 1 137 ? 23.83000 30.18100 93.94300 1.000 101.04668 241 LEU A N 1
ATOM 666 C CA . LEU A 1 137 ? 24.00600 30.21400 95.40300 1.000 94.26725 241 LEU A CA 1
ATOM 667 C C . LEU A 1 137 ? 25.48300 30.24200 95.79200 1.000 85.44687 241 LEU A C 1
ATOM 668 O O . LEU A 1 137 ? 25.89900 31.02400 96.65900 1.000 86.63738 241 LEU A O 1
ATOM 673 N N . VAL A 1 138 ? 26.28600 29.36900 95.18600 1.000 74.39789 242 VAL A N 1
ATOM 674 C CA . VAL A 1 138 ? 27.71600 29.38100 95.45000 1.000 69.54876 242 VAL A CA 1
ATOM 675 C C . VAL A 1 138 ? 28.28700 30.75000 95.12700 1.000 76.78277 242 VAL A C 1
ATOM 676 O O . VAL A 1 138 ? 29.15100 31.26600 95.84700 1.000 80.87339 242 VAL A O 1
ATOM 680 N N . HIS A 1 139 ? 27.80400 31.36500 94.04300 1.000 77.85045 243 HIS A N 1
ATOM 681 C CA . HIS A 1 139 ? 28.35700 32.64200 93.62000 1.000 81.78699 243 HIS A CA 1
ATOM 682 C C . HIS A 1 139 ? 28.04400 33.73100 94.63400 1.000 90.35309 243 HIS A C 1
ATOM 683 O O . HIS A 1 139 ? 28.93200 34.49000 95.04300 1.000 88.13903 243 HIS A O 1
ATOM 690 N N . LYS A 1 140 ? 26.77900 33.82200 95.04600 1.000 96.32061 244 LYS A N 1
ATOM 691 C CA . LYS A 1 140 ? 26.39800 34.77100 96.08800 1.000 105.01839 244 LYS A CA 1
ATOM 692 C C . LYS A 1 140 ? 27.19400 34.53000 97.37100 1.000 98.75717 244 LYS A C 1
ATOM 693 O O . LYS A 1 140 ? 27.51300 35.48100 98.09400 1.000 103.21544 244 LYS A O 1
ATOM 699 N N . HIS A 1 141 ? 27.51700 33.26900 97.67000 1.000 94.19235 245 HIS A N 1
ATOM 700 C CA . HIS A 1 141 ? 28.37100 32.96200 98.81400 1.000 91.47100 245 HIS A CA 1
ATOM 701 C C . HIS A 1 141 ? 29.75900 33.57300 98.63000 1.000 93.29099 245 HIS A C 1
ATOM 702 O O . HIS A 1 141 ? 30.30200 34.20700 99.54000 1.000 99.51176 245 HIS A O 1
ATOM 709 N N . PHE A 1 142 ? 30.33500 33.41300 97.44200 1.000 91.90753 246 PHE A N 1
ATOM 710 C CA . PHE A 1 142 ? 31.66000 33.97300 97.18000 1.000 90.97070 246 PHE A CA 1
ATOM 711 C C . PHE A 1 142 ? 31.64400 35.49600 97.27000 1.000 89.91668 246 PHE A C 1
ATOM 712 O O . PHE A 1 142 ? 32.60200 36.11500 97.74900 1.000 84.51229 246 PHE A O 1
ATOM 720 N N . CYS A 1 143 ? 30.55600 36.11600 96.81900 1.000 101.18470 247 CYS A N 1
ATOM 721 C CA . CYS A 1 143 ? 30.47000 37.57600 96.84700 1.000 113.35057 247 CYS A CA 1
ATOM 722 C C . CYS A 1 143 ? 30.25900 38.11400 98.26000 1.000 108.60584 247 CYS A C 1
ATOM 723 O O . CYS A 1 143 ? 30.86000 39.12800 98.63300 1.000 105.30447 247 CYS A O 1
ATOM 726 N N . THR A 1 144 ? 29.39300 37.47800 99.05300 1.000 101.24932 248 THR A N 1
ATOM 727 C CA . THR A 1 144 ? 29.04800 38.03700 100.36000 1.000 106.44266 248 THR A CA 1
ATOM 728 C C . THR A 1 144 ? 30.01500 37.59100 101.46000 1.000 101.58305 248 THR A C 1
ATOM 729 O O . THR A 1 144 ? 30.61700 38.42600 102.14500 1.000 101.27390 248 THR A O 1
ATOM 733 N N . ARG A 1 145 ? 30.17100 36.28400 101.64400 1.000 94.28616 249 ARG A N 1
ATOM 734 C CA . ARG A 1 145 ? 30.92400 35.79900 102.79000 1.000 93.59731 249 ARG A CA 1
ATOM 735 C C . ARG A 1 145 ? 32.41000 35.65100 102.47900 1.000 87.44524 249 ARG A C 1
ATOM 736 O O . ARG A 1 145 ? 33.24800 35.88700 103.35300 1.000 92.08680 249 ARG A O 1
ATOM 744 N N . LEU A 1 146 ? 32.76800 35.28800 101.25600 1.000 83.10920 250 LEU A N 1
ATOM 745 C CA . LEU A 1 146 ? 34.14200 34.90200 100.96000 1.000 78.13843 250 LEU A CA 1
ATOM 746 C C . LEU A 1 146 ? 34.95800 36.02100 100.33700 1.000 78.95807 250 LEU A C 1
ATOM 747 O O . LEU A 1 146 ? 36.09400 35.78200 99.91900 1.000 72.74765 250 LEU A O 1
ATOM 752 N N . SER A 1 147 ? 34.42300 37.23900 100.30200 1.000 81.07405 251 SER A N 1
ATOM 753 C CA . SER A 1 147 ? 35.09000 38.36300 99.65500 1.000 85.77910 251 SER A CA 1
ATOM 754 C C . SER A 1 147 ? 36.47800 38.67500 100.21100 1.000 99.33819 251 SER A C 1
ATOM 755 O O . SER A 1 147 ? 37.22100 39.42500 99.56400 1.000 107.28448 251 SER A O 1
ATOM 758 N N . GLY A 1 148 ? 36.85500 38.12500 101.37100 1.000 99.36415 252 GLY A N 1
ATOM 759 C CA . GLY A 1 148 ? 38.16500 38.42600 101.93400 1.000 98.65629 252 GLY A CA 1
ATOM 760 C C . GLY A 1 148 ? 39.33300 37.84800 101.15100 1.000 91.64117 252 GLY A C 1
ATOM 761 O O . GLY A 1 148 ? 40.43500 38.40900 101.16800 1.000 90.66006 252 GLY A O 1
ATOM 762 N N . TYR A 1 149 ? 39.11900 36.73300 100.45300 1.000 78.60844 253 TYR A N 1
ATOM 763 C CA . TYR A 1 149 ? 40.21800 36.10700 99.73200 1.000 82.67831 253 TYR A CA 1
ATOM 764 C C . TYR A 1 149 ? 39.79000 35.57900 98.36900 1.000 81.17270 253 TYR A C 1
ATOM 765 O O . TYR A 1 149 ? 40.53700 34.80900 97.75000 1.000 82.96194 253 TYR A O 1
ATOM 774 N N . ILE A 1 150 ? 38.61400 35.95800 97.88700 1.000 76.37615 254 ILE A N 1
ATOM 775 C CA . ILE A 1 150 ? 38.08900 35.50400 96.61300 1.000 66.91159 254 ILE A CA 1
ATOM 776 C C . ILE A 1 150 ? 37.69700 36.75000 95.82500 1.000 82.04958 254 ILE A C 1
ATOM 777 O O . ILE A 1 150 ? 36.69500 37.40400 96.15000 1.000 86.64482 254 ILE A O 1
ATOM 782 N N . GLU A 1 151 ? 38.49300 37.09100 94.80400 1.000 83.95505 255 GLU A N 1
ATOM 783 C CA . GLU A 1 151 ? 38.34200 38.33200 94.05400 1.000 79.29796 255 GLU A CA 1
ATOM 784 C C . GLU A 1 151 ? 37.43300 38.15400 92.85600 1.000 85.34082 255 GLU A C 1
ATOM 785 O O . GLU A 1 151 ? 37.49200 37.13000 92.16300 1.000 89.82468 255 GLU A O 1
ATOM 791 N N . ARG A 1 152 ? 36.60500 39.16800 92.60600 1.000 93.73464 256 ARG A N 1
ATOM 792 C CA . ARG A 1 152 ? 35.83500 39.34600 91.37800 1.000 96.63984 256 ARG A CA 1
ATOM 793 C C . ARG A 1 152 ? 35.13300 38.06100 90.89000 1.000 95.62490 256 ARG A C 1
ATOM 794 O O . ARG A 1 152 ? 35.37800 37.62600 89.76100 1.000 97.56322 256 ARG A O 1
ATOM 802 N N . PRO A 1 153 ? 34.24100 37.47500 91.69300 1.000 89.15091 257 PRO A N 1
ATOM 803 C CA . PRO A 1 153 ? 33.52600 36.28300 91.21100 1.000 80.54080 257 PRO A CA 1
ATOM 804 C C . PRO A 1 153 ? 32.44400 36.69100 90.22700 1.000 81.29656 257 PRO A C 1
ATOM 805 O O . PRO A 1 153 ? 31.67200 37.61700 90.48700 1.000 96.66491 257 PRO A O 1
ATOM 809 N N . GLN A 1 154 ? 32.38900 36.00000 89.09600 1.000 71.21708 258 GLN A N 1
ATOM 810 C CA . GLN A 1 154 ? 31.45000 36.35900 88.04900 1.000 76.98573 258 GLN A CA 1
ATOM 811 C C . GLN A 1 154 ? 30.85200 35.09900 87.45800 1.000 76.69763 258 GLN A C 1
ATOM 812 O O . GLN A 1 154 ? 31.56800 34.13000 87.22200 1.000 72.35297 258 GLN A O 1
ATOM 818 N N . LEU A 1 155 ? 29.55200 35.12100 87.18900 1.000 91.30411 259 LEU A N 1
ATOM 819 C CA . LEU A 1 155 ? 28.92300 34.03500 86.44900 1.000 99.08241 259 LEU A CA 1
ATOM 820 C C . LEU A 1 155 ? 29.17600 34.25100 84.96100 1.000 103.52949 259 LEU A C 1
ATOM 821 O O . LEU A 1 155 ? 28.63400 35.18400 84.35500 1.000 115.08207 259 LEU A O 1
ATOM 826 N N . ILE A 1 156 ? 29.95700 33.37200 84.36400 1.000 97.04709 260 ILE A N 1
ATOM 827 C CA . ILE A 1 156 ? 30.15400 33.37900 82.92400 1.000 104.36227 260 ILE A CA 1
ATOM 828 C C . ILE A 1 156 ? 29.15900 32.41700 82.29200 1.000 108.48815 260 ILE A C 1
ATOM 829 O O . ILE A 1 156 ? 29.01400 31.26200 82.72400 1.000 98.69720 260 ILE A O 1
ATOM 834 N N . ARG A 1 157 ? 28.49400 32.89900 81.24900 1.000 132.93031 261 ARG A N 1
ATOM 835 C CA . ARG A 1 157 ? 27.38100 32.22100 80.61400 1.000 140.14148 261 ARG A CA 1
ATOM 836 C C . ARG A 1 157 ? 27.89600 31.46700 79.40000 1.000 140.88815 261 ARG A C 1
ATOM 837 O O . ARG A 1 157 ? 28.41500 32.07100 78.45500 1.000 149.45900 261 ARG A O 1
ATOM 845 N N . ALA A 1 158 ? 27.76600 30.14900 79.44800 1.000 130.96641 262 ALA A N 1
ATOM 846 C CA . ALA A 1 158 ? 28.19400 29.25700 78.38200 1.000 127.52289 262 ALA A CA 1
ATOM 847 C C . ALA A 1 158 ? 27.39300 27.97300 78.52500 1.000 130.35028 262 ALA A C 1
ATOM 848 O O . ALA A 1 158 ? 26.55700 27.84500 79.42600 1.000 125.93332 262 ALA A O 1
ATOM 850 N N . LYS A 1 159 ? 27.63000 27.03200 77.60500 1.000 137.73986 263 LYS A N 1
ATOM 851 C CA . LYS A 1 159 ? 26.96700 25.73200 77.68300 1.000 140.12089 263 LYS A CA 1
ATOM 852 C C . LYS A 1 159 ? 27.11600 25.13100 79.07200 1.000 128.14142 263 LYS A C 1
ATOM 853 O O . LYS A 1 159 ? 26.14700 24.63200 79.65500 1.000 133.75384 263 LYS A O 1
ATOM 859 N N . VAL A 1 160 ? 28.32000 25.19900 79.62600 1.000 111.42054 264 VAL A N 1
ATOM 860 C CA . VAL A 1 160 ? 28.54200 24.84600 81.02300 1.000 100.24664 264 VAL A CA 1
ATOM 861 C C . VAL A 1 160 ? 28.64500 26.15100 81.80400 1.000 92.22033 264 VAL A C 1
ATOM 862 O O . VAL A 1 160 ? 29.68000 26.83700 81.73200 1.000 87.48145 264 VAL A O 1
ATOM 866 N N . PRO A 1 161 ? 27.59600 26.55200 82.53300 1.000 84.96200 265 PRO A N 1
ATOM 867 C CA . PRO A 1 161 ? 27.67400 27.81100 83.28000 1.000 82.28554 265 PRO A CA 1
ATOM 868 C C . PRO A 1 161 ? 28.81900 27.71500 84.27500 1.000 73.41160 265 PRO A C 1
ATOM 869 O O . PRO A 1 161 ? 29.07500 26.65200 84.83800 1.000 69.33467 265 PRO A O 1
ATOM 873 N N . ILE A 1 162 ? 29.52100 28.82700 84.47200 1.000 67.15498 266 ILE A N 1
ATOM 874 C CA . ILE A 1 162 ? 30.72500 28.81400 85.28600 1.000 66.40262 266 ILE A CA 1
ATOM 875 C C . ILE A 1 162 ? 30.70600 30.00100 86.24000 1.000 68.86149 266 ILE A C 1
ATOM 876 O O . ILE A 1 162 ? 30.10700 31.03800 85.95100 1.000 71.20313 266 ILE A O 1
ATOM 881 N N . VAL A 1 163 ? 31.34500 29.83100 87.39900 1.000 64.16100 267 VAL A N 1
ATOM 882 C CA . VAL A 1 163 ? 31.73500 30.94100 88.25700 1.000 63.51790 267 VAL A CA 1
ATOM 883 C C . VAL A 1 163 ? 33.23500 31.09200 88.07900 1.000 63.79919 267 VAL A C 1
ATOM 884 O O . VAL A 1 163 ? 34.00000 30.15900 88.35500 1.000 54.60075 267 VAL A O 1
ATOM 888 N N . LYS A 1 164 ? 33.65700 32.25100 87.60000 1.000 74.32376 268 LYS A N 1
ATOM 889 C CA . LYS A 1 164 ? 35.06500 32.55700 87.43900 1.000 76.48305 268 LYS A CA 1
ATOM 890 C C . LYS A 1 164 ? 35.49900 33.41600 88.61000 1.000 75.83752 268 LYS A C 1
ATOM 891 O O . LYS A 1 164 ? 34.79000 34.34600 89.01200 1.000 83.68767 268 LYS A O 1
ATOM 897 N N . PHE A 1 165 ? 36.67000 33.11100 89.15100 1.000 58.79375 269 PHE A N 1
ATOM 898 C CA . PHE A 1 165 ? 37.10200 33.89700 90.28900 1.000 62.31355 269 PHE A CA 1
ATOM 899 C C . PHE A 1 165 ? 38.61100 33.83300 90.37800 1.000 65.85872 269 PHE A C 1
ATOM 900 O O . PHE A 1 165 ? 39.24000 32.94300 89.81900 1.000 64.76701 269 PHE A O 1
ATOM 908 N N . ARG A 1 166 ? 39.18000 34.75400 91.14900 1.000 69.71692 270 ARG A N 1
ATOM 909 C CA . ARG A 1 166 ? 40.61500 34.78800 91.37900 1.000 69.84354 270 ARG A CA 1
ATOM 910 C C . ARG A 1 166 ? 40.85100 34.58700 92.86700 1.000 72.23542 270 ARG A C 1
ATOM 911 O O . ARG A 1 166 ? 40.32700 35.34200 93.68500 1.000 76.60505 270 ARG A O 1
ATOM 919 N N . ASP A 1 167 ? 41.63900 33.57000 93.20600 1.000 73.96329 271 ASP A N 1
ATOM 920 C CA . ASP A 1 167 ? 42.07500 33.33700 94.56800 1.000 71.06871 271 ASP A CA 1
ATOM 921 C C . ASP A 1 167 ? 43.22700 34.28200 94.86800 1.000 78.78097 271 ASP A C 1
ATOM 922 O O . ASP A 1 167 ? 44.26900 34.23900 94.19500 1.000 77.44352 271 ASP A O 1
ATOM 927 N N . LYS A 1 168 ? 43.01000 35.16100 95.85400 1.000 79.15279 272 LYS A N 1
ATOM 928 C CA . LYS A 1 168 ? 44.02300 36.10700 96.30900 1.000 81.15289 272 LYS A CA 1
ATOM 929 C C . LYS A 1 168 ? 45.12700 35.41800 97.08900 1.000 89.46547 272 LYS A C 1
ATOM 930 O O . LYS A 1 168 ? 46.19300 36.00700 97.28500 1.000 94.80984 272 LYS A O 1
ATOM 936 N N . VAL A 1 169 ? 44.88400 34.19200 97.55400 1.000 90.24672 273 VAL A N 1
ATOM 937 C CA . VAL A 1 169 ? 45.88500 33.46500 98.32000 1.000 92.19402 273 VAL A CA 1
ATOM 938 C C . VAL A 1 169 ? 46.97800 32.94200 97.40100 1.000 89.38007 273 VAL A C 1
ATOM 939 O O . VAL A 1 169 ? 48.16900 33.16200 97.64900 1.000 94.97618 273 VAL A O 1
ATOM 943 N N . SER A 1 170 ? 46.59500 32.20900 96.35100 1.000 82.93182 274 SER A N 1
ATOM 944 C CA . SER A 1 170 ? 47.53400 31.73800 95.33600 1.000 88.64798 274 SER A CA 1
ATOM 945 C C . SER A 1 170 ? 47.71900 32.70900 94.16900 1.000 92.46335 274 SER A C 1
ATOM 946 O O . SER A 1 170 ? 48.62400 32.49200 93.35500 1.000 98.94198 274 SER A O 1
ATOM 949 N N . CYS A 1 171 ? 46.89600 33.76500 94.07700 1.000 90.08516 275 CYS A N 1
ATOM 950 C CA . CYS A 1 171 ? 46.83800 34.67400 92.92300 1.000 91.44850 275 CYS A CA 1
ATOM 951 C C . CYS A 1 171 ? 46.41700 33.95300 91.63900 1.000 76.00253 275 CYS A C 1
ATOM 952 O O . CYS A 1 171 ? 46.82700 34.34700 90.54700 1.000 74.82139 275 CYS A O 1
ATOM 955 N N . VAL A 1 172 ? 45.59500 32.90500 91.74100 1.000 70.12054 276 VAL A N 1
ATOM 956 C CA . VAL A 1 172 ? 45.31500 32.00900 90.61100 1.000 63.56628 276 VAL A CA 1
ATOM 957 C C . VAL A 1 172 ? 43.85300 32.14200 90.19900 1.000 78.03153 276 VAL A C 1
ATOM 958 O O . VAL A 1 172 ? 42.95500 32.24800 91.04800 1.000 81.79883 276 VAL A O 1
ATOM 962 N N . GLU A 1 173 ? 43.62100 32.13300 88.88800 1.000 81.54430 277 GLU A N 1
ATOM 963 C CA . GLU A 1 173 ? 42.27700 32.16600 88.33200 1.000 82.46573 277 GLU A CA 1
ATOM 964 C C . GLU A 1 173 ? 41.66800 30.77000 88.28700 1.000 68.87302 277 GLU A C 1
ATOM 965 O O . GLU A 1 173 ? 42.33500 29.79400 87.94200 1.000 72.02610 277 GLU A O 1
ATOM 971 N N . PHE A 1 174 ? 40.39300 30.68600 88.64700 1.000 54.67692 278 PHE A N 1
ATOM 972 C CA . PHE A 1 174 ? 39.65400 29.44200 88.75400 1.000 56.88121 278 PHE A CA 1
ATOM 973 C C . PHE A 1 174 ? 38.33200 29.56400 88.02100 1.000 61.45875 278 PHE A C 1
ATOM 974 O O . PHE A 1 174 ? 37.75200 30.65200 87.90600 1.000 66.08243 278 PHE A O 1
ATOM 982 N N . ALA A 1 175 ? 37.84400 28.41400 87.57900 1.000 64.59185 279 ALA A N 1
ATOM 983 C CA . ALA A 1 175 ? 36.53900 28.25400 86.96100 1.000 67.37402 279 ALA A CA 1
ATOM 984 C C . ALA A 1 175 ? 35.84400 27.08500 87.64200 1.000 61.05244 279 ALA A C 1
ATOM 985 O O . ALA A 1 175 ? 36.34100 25.96000 87.59600 1.000 63.17966 279 ALA A O 1
ATOM 987 N N . LEU A 1 176 ? 34.70700 27.34700 88.26600 1.000 56.51670 280 LEU A N 1
ATOM 988 C CA . LEU A 1 176 ? 33.95200 26.34300 88.99500 1.000 55.67489 280 LEU A CA 1
ATOM 989 C C . LEU A 1 176 ? 32.64100 26.09500 88.27100 1.000 57.95674 280 LEU A C 1
ATOM 990 O O . LEU A 1 176 ? 31.94100 27.04800 87.91800 1.000 64.27680 280 LEU A O 1
ATOM 995 N N . ASN A 1 177 ? 32.31700 24.82700 88.03800 1.000 56.06113 281 ASN A N 1
ATOM 996 C CA . ASN A 1 177 ? 31.01600 24.46200 87.49800 1.000 57.17607 281 ASN A CA 1
ATOM 997 C C . ASN A 1 177 ? 30.33400 23.52600 88.47700 1.000 55.34240 281 ASN A C 1
ATOM 998 O O . ASN A 1 177 ? 30.94600 23.04700 89.43300 1.000 56.71851 281 ASN A O 1
ATOM 1003 N N . VAL A 1 178 ? 29.05700 23.25100 88.23200 1.000 64.33380 282 VAL A N 1
ATOM 1004 C CA . VAL A 1 178 ? 28.28000 22.39200 89.11700 1.000 70.22154 282 VAL A CA 1
ATOM 1005 C C . VAL A 1 178 ? 27.85300 21.14300 88.37300 1.000 68.14081 282 VAL A C 1
ATOM 1006 O O . VAL A 1 178 ? 27.11500 21.22500 87.38400 1.000 70.17338 282 VAL A O 1
ATOM 1010 N N . ASN A 1 179 ? 28.32900 19.99300 88.85300 1.000 62.22061 283 ASN A N 1
ATOM 1011 C CA . ASN A 1 179 ? 27.83100 18.67300 88.49300 1.000 59.82088 283 ASN A CA 1
ATOM 1012 C C . ASN A 1 179 ? 28.19300 18.24300 87.08300 1.000 76.09024 283 ASN A C 1
ATOM 1013 O O . ASN A 1 179 ? 27.62000 17.27400 86.56900 1.000 79.41078 283 ASN A O 1
ATOM 1018 N N . ASN A 1 180 ? 29.14700 18.90600 86.43300 1.000 78.56034 284 ASN A N 1
ATOM 1019 C CA . ASN A 1 180 ? 29.61400 18.40600 85.14100 1.000 81.62186 284 ASN A CA 1
ATOM 1020 C C . ASN A 1 180 ? 30.63900 17.30000 85.38100 1.000 79.13589 284 ASN A C 1
ATOM 1021 O O . ASN A 1 180 ? 31.85400 17.48500 85.26700 1.000 84.27399 284 ASN A O 1
ATOM 1026 N N . THR A 1 181 ? 30.12700 16.12600 85.74800 1.000 80.31169 285 THR A N 1
ATOM 1027 C CA . THR A 1 181 ? 30.97700 15.03900 86.20500 1.000 76.52984 285 THR A CA 1
ATOM 1028 C C . THR A 1 181 ? 31.84100 14.44900 85.09800 1.000 75.53552 285 THR A C 1
ATOM 1029 O O . THR A 1 181 ? 32.89800 13.88000 85.40200 1.000 77.84028 285 THR A O 1
ATOM 1033 N N . VAL A 1 182 ? 31.45500 14.59200 83.82500 1.000 70.75670 286 VAL A N 1
ATOM 1034 C CA . VAL A 1 182 ? 32.28800 14.02500 82.76500 1.000 69.73569 286 VAL A CA 1
ATOM 1035 C C . VAL A 1 182 ? 33.70400 14.60200 82.80600 1.000 70.04989 286 VAL A C 1
ATOM 1036 O O . VAL A 1 182 ? 34.68600 13.89800 82.52100 1.000 68.38061 286 VAL A O 1
ATOM 1040 N N . GLY A 1 183 ? 33.83800 15.86200 83.22600 1.000 63.84885 287 GLY A N 1
ATOM 1041 C CA . GLY A 1 183 ? 35.15700 16.46000 83.34400 1.000 52.80280 287 GLY A CA 1
ATOM 1042 C C . GLY A 1 183 ? 36.04100 15.77100 84.36900 1.000 65.22692 287 GLY A C 1
ATOM 1043 O O . GLY A 1 183 ? 37.26400 15.74900 84.21600 1.000 63.78873 287 GLY A O 1
ATOM 1044 N N . ILE A 1 184 ? 35.44300 15.20000 85.43200 1.000 61.29794 288 ILE A N 1
ATOM 1045 C CA . ILE A 1 184 ? 36.22500 14.35100 86.33000 1.000 65.14479 288 ILE A CA 1
ATOM 1046 C C . ILE A 1 184 ? 36.72400 13.11300 85.58400 1.000 71.66508 288 ILE A C 1
ATOM 1047 O O . ILE A 1 184 ? 37.93100 12.81800 85.57800 1.000 73.59885 288 ILE A O 1
ATOM 1052 N N . ARG A 1 185 ? 35.82900 12.42800 84.85700 1.000 67.66312 289 ARG A N 1
ATOM 1053 C CA . ARG A 1 185 ? 36.23600 11.19700 84.17300 1.000 71.79683 289 ARG A CA 1
ATOM 1054 C C . ARG A 1 185 ? 37.35500 11.45300 83.16500 1.000 78.88192 289 ARG A C 1
ATOM 1055 O O . ARG A 1 185 ? 38.43300 10.83700 83.23400 1.000 88.10136 289 ARG A O 1
ATOM 1063 N N . ASN A 1 186 ? 37.16300 12.41900 82.27200 1.000 66.34374 290 ASN A N 1
ATOM 1064 C CA . ASN A 1 186 ? 38.18500 12.56300 81.25000 1.000 67.40958 290 ASN A CA 1
ATOM 1065 C C . ASN A 1 186 ? 39.47200 13.13300 81.82000 1.000 62.29930 290 ASN A C 1
ATOM 1066 O O . ASN A 1 186 ? 40.54200 12.83800 81.26700 1.000 50.52515 290 ASN A O 1
ATOM 1071 N N . THR A 1 187 ? 39.40000 13.82200 82.98500 1.000 57.89456 291 THR A N 1
ATOM 1072 C CA . THR A 1 187 ? 40.64200 14.27700 83.61800 1.000 59.32752 291 THR A CA 1
ATOM 1073 C C . THR A 1 187 ? 41.61000 13.11900 83.77200 1.000 57.71568 291 THR A C 1
ATOM 1074 O O . THR A 1 187 ? 42.80700 13.25300 83.47700 1.000 56.14130 291 THR A O 1
ATOM 1078 N N . PHE A 1 188 ? 41.10100 11.96700 84.21300 1.000 56.79863 292 PHE A N 1
ATOM 1079 C CA . PHE A 1 188 ? 41.97800 10.85000 84.49700 1.000 64.31322 292 PHE A CA 1
ATOM 1080 C C . PHE A 1 188 ? 42.16600 9.94100 83.29600 1.000 68.95768 292 PHE A C 1
ATOM 1081 O O . PHE A 1 188 ? 43.15900 9.20300 83.25500 1.000 66.19796 292 PHE A O 1
ATOM 1089 N N . LEU A 1 189 ? 41.28000 10.02700 82.29400 1.000 74.66499 293 LEU A N 1
ATOM 1090 C CA . LEU A 1 189 ? 41.61300 9.45400 80.99600 1.000 73.00305 293 LEU A CA 1
ATOM 1091 C C . LEU A 1 189 ? 42.83600 10.14800 80.43400 1.000 57.96777 293 LEU A C 1
ATOM 1092 O O . LEU A 1 189 ? 43.88300 9.52500 80.23200 1.000 55.36032 293 LEU A O 1
ATOM 1097 N N . LEU A 1 190 ? 42.74300 11.47500 80.31200 1.000 61.24706 294 LEU A N 1
ATOM 1098 C CA . LEU A 1 190 ? 43.80200 12.29400 79.73600 1.000 56.10230 294 LEU A CA 1
ATOM 1099 C C . LEU A 1 190 ? 45.08000 12.18000 80.54000 1.000 60.25167 294 LEU A C 1
ATOM 1100 O O . LEU A 1 190 ? 46.17700 12.04200 79.97100 1.000 58.63283 294 LEU A O 1
ATOM 1105 N N . ARG A 1 191 ? 44.95200 12.17100 81.86600 1.000 64.38475 295 ARG A N 1
ATOM 1106 C CA . ARG A 1 191 ? 46.12400 12.01900 82.71800 1.000 66.82739 295 ARG A CA 1
ATOM 1107 C C . ARG A 1 191 ? 46.84300 10.70800 82.42500 1.000 69.54316 295 ARG A C 1
ATOM 1108 O O . ARG A 1 191 ? 48.07800 10.67000 82.37700 1.000 70.26425 295 ARG A O 1
ATOM 1116 N N . THR A 1 192 ? 46.08600 9.63400 82.17100 1.000 76.38332 296 THR A N 1
ATOM 1117 C CA . THR A 1 192 ? 46.70700 8.34000 81.89700 1.000 77.19213 296 THR A CA 1
ATOM 1118 C C . THR A 1 192 ? 47.44300 8.35800 80.56500 1.000 63.34526 296 THR A C 1
ATOM 1119 O O . THR A 1 192 ? 48.49800 7.73300 80.42900 1.000 64.93914 296 THR A O 1
ATOM 1123 N N . TYR A 1 193 ? 46.91400 9.09900 79.59200 1.000 57.52249 297 TYR A N 1
ATOM 1124 C CA . TYR A 1 193 ? 47.64900 9.33700 78.36400 1.000 57.42285 297 TYR A CA 1
ATOM 1125 C C . TYR A 1 193 ? 48.86300 10.21800 78.62000 1.000 69.26540 297 TYR A C 1
ATOM 1126 O O . TYR A 1 193 ? 49.93600 9.99100 78.04100 1.000 71.08058 297 TYR A O 1
ATOM 1135 N N . ALA A 1 194 ? 48.70300 11.23800 79.48400 1.000 59.83624 298 ALA A N 1
ATOM 1136 C CA . ALA A 1 194 ? 49.76200 12.22500 79.69200 1.000 56.20165 298 ALA A CA 1
ATOM 1137 C C . ALA A 1 194 ? 51.04200 11.57300 80.19900 1.000 63.34302 298 ALA A C 1
ATOM 1138 O O . ALA A 1 194 ? 52.13900 12.08800 79.97300 1.000 64.04581 298 ALA A O 1
ATOM 1140 N N . TYR A 1 195 ? 50.92900 10.46700 80.91600 1.000 73.83171 299 TYR A N 1
ATOM 1141 C CA . TYR A 1 195 ? 52.10700 9.80100 81.44500 1.000 79.17731 299 TYR A CA 1
ATOM 1142 C C . TYR A 1 195 ? 52.32900 8.42700 80.80800 1.000 77.57449 299 TYR A C 1
ATOM 1143 O O . TYR A 1 195 ? 53.20500 7.67600 81.25500 1.000 80.46000 299 TYR A O 1
ATOM 1152 N N . LEU A 1 196 ? 51.57700 8.09900 79.74500 1.000 71.85495 300 LEU A N 1
ATOM 1153 C CA . LEU A 1 196 ? 51.75200 6.81300 79.07100 1.000 78.64129 300 LEU A CA 1
ATOM 1154 C C . LEU A 1 196 ? 53.02800 6.81100 78.22700 1.000 82.60109 300 LEU A C 1
ATOM 1155 O O . LEU A 1 196 ? 53.60600 5.74700 77.96800 1.000 76.83959 300 LEU A O 1
ATOM 1160 N N . GLU A 1 197 ? 53.47700 7.99100 77.79300 1.000 86.51298 301 GLU A N 1
ATOM 1161 C CA . GLU A 1 197 ? 54.71700 8.12500 77.04600 1.000 86.42110 301 GLU A CA 1
ATOM 1162 C C . GLU A 1 197 ? 55.29800 9.52200 77.21800 1.000 74.09101 301 GLU A C 1
ATOM 1163 O O . GLU A 1 197 ? 54.55700 10.50900 77.24800 1.000 74.41417 301 GLU A O 1
ATOM 1169 N N . ASN A 1 198 ? 56.63500 9.59700 77.27600 1.000 69.77326 302 ASN A N 1
ATOM 1170 C CA . ASN A 1 198 ? 57.33900 10.80900 77.68900 1.000 71.34739 302 ASN A CA 1
ATOM 1171 C C . ASN A 1 198 ? 57.23500 11.96000 76.69800 1.000 70.17120 302 ASN A C 1
ATOM 1172 O O . ASN A 1 198 ? 57.56300 13.08900 77.07800 1.000 76.73088 302 ASN A O 1
ATOM 1177 N N . ARG A 1 199 ? 56.80600 11.71400 75.45400 1.000 66.62290 303 ARG A N 1
ATOM 1178 C CA . ARG A 1 199 ? 56.68000 12.77000 74.45600 1.000 58.13444 303 ARG A CA 1
ATOM 1179 C C . ARG A 1 199 ? 55.31600 13.42700 74.45000 1.000 53.47504 303 ARG A C 1
ATOM 1180 O O . ARG A 1 199 ? 55.17700 14.52100 73.88800 1.000 54.91523 303 ARG A O 1
ATOM 1188 N N . VAL A 1 200 ? 54.30000 12.78400 75.02500 1.000 53.21980 304 VAL A N 1
ATOM 1189 C CA . VAL A 1 200 ? 52.94600 13.32900 74.92500 1.000 49.34056 304 VAL A CA 1
ATOM 1190 C C . VAL A 1 200 ? 52.86400 14.68700 75.60900 1.000 47.18755 304 VAL A C 1
ATOM 1191 O O . VAL A 1 200 ? 52.27400 15.63000 75.07100 1.000 49.84256 304 VAL A O 1
ATOM 1195 N N . ARG A 1 201 ? 53.46800 14.82400 76.79800 1.000 49.41483 305 ARG A N 1
ATOM 1196 C CA . ARG A 1 201 ? 53.32300 16.08200 77.53300 1.000 50.1455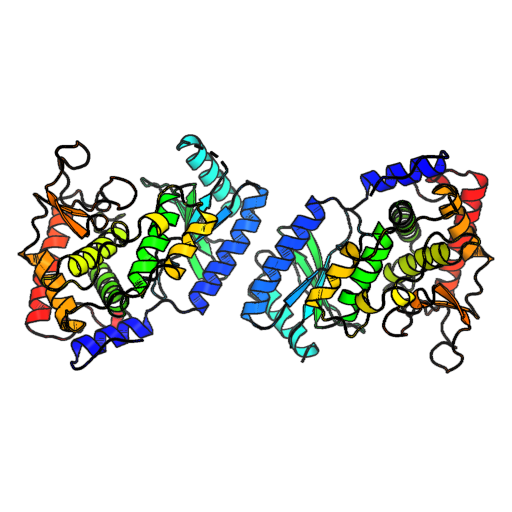3 305 ARG A CA 1
ATOM 1197 C C . ARG A 1 201 ? 54.12300 17.22600 76.91700 1.000 60.27099 305 ARG A C 1
ATOM 1198 O O . ARG A 1 201 ? 53.55700 18.32700 76.77000 1.000 56.39563 305 ARG A O 1
ATOM 1206 N N . PRO A 1 202 ? 55.40900 17.06200 76.53300 1.000 65.89612 306 PRO A N 1
ATOM 1207 C CA . PRO A 1 202 ? 56.09900 18.17300 75.84200 1.000 64.43270 306 PRO A CA 1
ATOM 1208 C C . PRO A 1 202 ? 55.41400 18.61300 74.56100 1.000 64.46198 306 PRO A C 1
ATOM 1209 O O . PRO A 1 202 ? 55.31300 19.82100 74.27900 1.000 64.98602 306 PRO A O 1
ATOM 1213 N N . LEU A 1 203 ? 54.91100 17.65700 73.78300 1.000 62.36344 307 LEU A N 1
ATOM 1214 C CA . LEU A 1 203 ? 54.27000 18.01200 72.52900 1.000 53.04489 307 LEU A CA 1
ATOM 1215 C C . LEU A 1 203 ? 52.98800 18.77400 72.78600 1.000 48.12355 307 LEU A C 1
ATOM 1216 O O . LEU A 1 203 ? 52.73100 19.81500 72.17300 1.000 49.25445 307 LEU A O 1
ATOM 1221 N N . VAL A 1 204 ? 52.16500 18.26500 73.70100 1.000 50.57314 308 VAL A N 1
ATOM 1222 C CA . VAL A 1 204 ? 50.90700 18.92900 73.99500 1.000 43.78439 308 VAL A CA 1
ATOM 1223 C C . VAL A 1 204 ? 51.15900 20.34300 74.50300 1.000 46.61425 308 VAL A C 1
ATOM 1224 O O . VAL A 1 204 ? 50.44400 21.28400 74.13600 1.000 43.84008 308 VAL A O 1
ATOM 1228 N N . LEU A 1 205 ? 52.19200 20.52700 75.32600 1.000 50.44842 309 LEU A N 1
ATOM 1229 C CA . LEU A 1 205 ? 52.41900 21.84300 75.91400 1.000 59.66702 309 LEU A CA 1
ATOM 1230 C C . LEU A 1 205 ? 52.86300 22.84800 74.85100 1.000 61.45517 309 LEU A C 1
ATOM 1231 O O . LEU A 1 205 ? 52.34800 23.97600 74.79300 1.000 59.91157 309 LEU A O 1
ATOM 1236 N N . VAL A 1 206 ? 53.84800 22.47600 74.02300 1.000 57.82593 310 VAL A N 1
ATOM 1237 C CA . VAL A 1 206 ? 54.29300 23.41400 72.99200 1.000 60.57698 310 VAL A CA 1
ATOM 1238 C C . VAL A 1 206 ? 53.14800 23.72900 72.04300 1.000 54.36316 310 VAL A C 1
ATOM 1239 O O . VAL A 1 206 ? 53.00600 24.86000 71.57100 1.000 45.86322 310 VAL A O 1
ATOM 1243 N N . ILE A 1 207 ? 52.28300 22.75000 71.79500 1.000 53.95878 311 ILE A N 1
ATOM 1244 C CA . ILE A 1 207 ? 51.15700 22.94500 70.89700 1.000 50.94964 311 ILE A CA 1
ATOM 1245 C C . ILE A 1 207 ? 50.09400 23.85700 71.52100 1.000 53.10374 311 ILE A C 1
ATOM 1246 O O . ILE A 1 207 ? 49.52100 24.71500 70.83500 1.000 59.22100 311 ILE A O 1
ATOM 1251 N N . LYS A 1 208 ? 49.83200 23.71800 72.82600 1.000 49.87236 312 LYS A N 1
ATOM 1252 C CA . LYS A 1 208 ? 48.94500 24.65800 73.51800 1.000 55.41342 312 LYS A CA 1
ATOM 1253 C C . LYS A 1 208 ? 49.49800 26.08000 73.45100 1.000 61.60165 312 LYS A C 1
ATOM 1254 O O . LYS A 1 208 ? 48.77100 27.02500 73.12700 1.000 56.95935 312 LYS A O 1
ATOM 1260 N N . LYS A 1 209 ? 50.78500 26.25800 73.77600 1.000 63.45157 313 LYS A N 1
ATOM 1261 C CA . LYS A 1 209 ? 51.36700 27.59800 73.69500 1.000 61.96354 313 LYS A CA 1
ATOM 1262 C C . LYS A 1 209 ? 51.28700 28.12900 72.27200 1.000 64.76006 313 LYS A C 1
ATOM 1263 O O . LYS A 1 209 ? 50.98200 29.30500 72.05300 1.000 59.08078 313 LYS A O 1
ATOM 1269 N N . TRP A 1 210 ? 51.53100 27.26300 71.29200 1.000 64.60469 314 TRP A N 1
ATOM 1270 C CA . TRP A 1 210 ? 51.47800 27.66700 69.89700 1.000 63.83117 314 TRP A CA 1
ATOM 1271 C C . TRP A 1 210 ? 50.08800 28.16200 69.52400 1.000 66.65740 314 TRP A C 1
ATOM 1272 O O . TRP A 1 210 ? 49.93100 29.27500 69.00100 1.000 71.29571 314 TRP A O 1
ATOM 1283 N N . ALA A 1 211 ? 49.06300 27.34000 69.78300 1.000 54.74978 315 ALA A N 1
ATOM 1284 C CA . ALA A 1 211 ? 47.69900 27.73800 69.46700 1.000 58.97793 315 ALA A CA 1
ATOM 1285 C C . ALA A 1 211 ? 47.29500 29.00900 70.21200 1.000 71.80522 315 ALA A C 1
ATOM 1286 O O . ALA A 1 211 ? 46.63700 29.89000 69.64100 1.000 80.09997 315 ALA A O 1
ATOM 1288 N N . SER A 1 212 ? 47.68100 29.13300 71.48400 1.000 64.36458 316 SER A N 1
ATOM 1289 C CA . SER A 1 212 ? 47.35000 30.34600 72.22900 1.000 62.36646 316 SER A CA 1
ATOM 1290 C C . SER A 1 212 ? 48.05900 31.56000 71.64600 1.000 67.70674 316 SER A C 1
ATOM 1291 O O . SER A 1 212 ? 47.51500 32.67300 71.64500 1.000 62.29651 316 SER A O 1
ATOM 1294 N N . HIS A 1 213 ? 49.30500 31.39000 71.21200 1.000 74.91076 317 HIS A N 1
ATOM 1295 C CA . HIS A 1 213 ? 50.02500 32.53900 70.69100 1.000 72.04931 317 HIS A CA 1
ATOM 1296 C C . HIS A 1 213 ? 49.34700 33.06600 69.44400 1.000 70.40138 317 HIS A C 1
ATOM 1297 O O . HIS A 1 213 ? 49.26900 34.28400 69.25400 1.000 82.60830 317 HIS A O 1
ATOM 1304 N N . HIS A 1 214 ? 48.77600 32.17400 68.63000 1.000 61.63791 318 HIS A N 1
ATOM 1305 C CA . HIS A 1 214 ? 48.17200 32.57300 67.36800 1.000 64.48528 318 HIS A CA 1
ATOM 1306 C C . HIS A 1 214 ? 46.69200 32.87900 67.49600 1.000 68.62827 318 HIS A C 1
ATOM 1307 O O . HIS A 1 214 ? 45.99300 32.91600 66.47500 1.000 73.81102 318 HIS A O 1
ATOM 1314 N N . GLU A 1 215 ? 46.19600 33.07200 68.72400 1.000 67.53814 319 GLU A N 1
ATOM 1315 C CA . GLU A 1 215 ? 44.82600 33.53900 68.96200 1.000 65.55001 319 GLU A CA 1
ATOM 1316 C C . GLU A 1 215 ? 43.80500 32.58100 68.37100 1.000 57.90982 319 GLU A C 1
ATOM 1317 O O . GLU A 1 215 ? 42.75500 33.00800 67.89600 1.000 65.26198 319 GLU A O 1
ATOM 1323 N N . ILE A 1 216 ? 44.09900 31.27600 68.39400 1.000 60.93635 320 ILE A N 1
ATOM 1324 C CA . ILE A 1 216 ? 43.15500 30.24600 67.97700 1.000 62.27149 320 ILE A CA 1
ATOM 1325 C C . ILE A 1 216 ? 42.83900 29.27300 69.09500 1.000 58.40398 320 ILE A C 1
ATOM 1326 O O . ILE A 1 216 ? 42.21600 28.24100 68.85400 1.000 62.30388 320 ILE A O 1
ATOM 1331 N N . ASN A 1 217 ? 43.20500 29.59700 70.32400 1.000 61.95605 321 ASN A N 1
ATOM 1332 C CA . ASN A 1 217 ? 42.98100 28.67400 71.42600 1.000 61.67581 321 ASN A CA 1
ATOM 1333 C C . ASN A 1 217 ? 42.03200 29.32100 72.43100 1.000 67.64154 321 ASN A C 1
ATOM 1334 O O . ASN A 1 217 ? 42.39300 29.51700 73.59700 1.000 74.36155 321 ASN A O 1
ATOM 1339 N N . ASP A 1 218 ? 40.82700 29.69900 71.98200 1.000 61.78327 322 ASP A N 1
ATOM 1340 C CA . ASP A 1 218 ? 39.86200 30.26200 72.92900 1.000 66.88309 322 ASP A CA 1
ATOM 1341 C C . ASP A 1 218 ? 38.44600 30.01100 72.39200 1.000 57.09571 322 ASP A C 1
ATOM 1342 O O . ASP A 1 218 ? 37.88100 30.83400 71.65700 1.000 48.18884 322 ASP A O 1
ATOM 1347 N N . ALA A 1 219 ? 37.83700 28.91400 72.86200 1.000 54.81367 323 ALA A N 1
ATOM 1348 C CA . ALA A 1 219 ? 36.47400 28.58400 72.44800 1.000 59.65682 323 ALA A CA 1
ATOM 1349 C C . ALA A 1 219 ? 35.49400 29.71400 72.75900 1.000 75.22629 323 ALA A C 1
ATOM 1350 O O . ALA A 1 219 ? 34.50600 29.89200 72.03500 1.000 84.00174 323 ALA A O 1
ATOM 1352 N N . SER A 1 220 ? 35.74300 30.50000 73.81300 1.000 75.94720 324 SER A N 1
ATOM 1353 C CA . SER A 1 220 ? 34.84000 31.62000 74.07500 1.000 88.69002 324 SER A CA 1
ATOM 1354 C C . SER A 1 220 ? 34.92700 32.66100 72.97100 1.000 94.83859 324 SER A C 1
ATOM 1355 O O . SER A 1 220 ? 33.98000 33.43000 72.77900 1.000 101.15545 324 SER A O 1
ATOM 1358 N N . ARG A 1 221 ? 36.05700 32.71700 72.26100 1.000 100.42920 325 ARG A N 1
ATOM 1359 C CA . ARG A 1 221 ? 36.26400 33.66800 71.17900 1.000 97.49290 325 ARG A CA 1
ATOM 1360 C C . ARG A 1 221 ? 36.07700 33.04300 69.79600 1.000 89.65020 325 ARG A C 1
ATOM 1361 O O . ARG A 1 221 ? 36.46100 33.65500 68.79800 1.000 100.35582 325 ARG A O 1
ATOM 1369 N N . GLY A 1 222 ? 35.52800 31.82900 69.71700 1.000 77.57938 326 GLY A N 1
ATOM 1370 C CA . GLY A 1 222 ? 35.19300 31.20000 68.45300 1.000 74.82165 326 GLY A CA 1
ATOM 1371 C C . GLY A 1 222 ? 36.14500 30.13300 67.92300 1.000 75.62472 326 GLY A C 1
ATOM 1372 O O . GLY A 1 222 ? 35.81900 29.50200 66.91100 1.000 76.94854 326 GLY A O 1
ATOM 1373 N N . THR A 1 223 ? 37.29000 29.88600 68.58000 1.000 70.06461 327 THR A N 1
ATOM 1374 C CA . THR A 1 223 ? 38.34300 28.99800 68.09300 1.000 74.15555 327 THR A CA 1
ATOM 1375 C C . THR A 1 223 ? 38.41200 27.69100 68.89700 1.000 73.35475 327 THR A C 1
ATOM 1376 O O . THR A 1 223 ? 37.41100 27.25600 69.47400 1.000 82.18759 327 THR A O 1
ATOM 1380 N N . LEU A 1 224 ? 39.59800 27.04800 68.91500 1.000 67.07192 328 LEU A N 1
ATOM 1381 C CA . LEU A 1 224 ? 39.71500 25.67900 69.42900 1.000 57.15021 328 LEU A CA 1
ATOM 1382 C C . LEU A 1 224 ? 39.88500 25.62600 70.94200 1.000 60.04315 328 LEU A C 1
ATOM 1383 O O . LEU A 1 224 ? 40.80800 26.22900 71.49400 1.000 71.20429 328 LEU A O 1
ATOM 1388 N N . SER A 1 225 ? 39.06000 24.82800 71.60400 1.000 60.46065 329 SER A N 1
ATOM 1389 C CA . SER A 1 225 ? 39.23600 24.65300 73.03300 1.000 62.67731 329 SER A CA 1
ATOM 1390 C C . SER A 1 225 ? 40.49700 23.84800 73.31100 1.000 57.77749 329 SER A C 1
ATOM 1391 O O . SER A 1 225 ? 40.95200 23.05800 72.47900 1.000 53.56943 329 SER A O 1
ATOM 1394 N N . SER A 1 226 ? 41.06000 24.06100 74.50700 1.000 54.04828 330 SER A N 1
ATOM 1395 C CA . SER A 1 226 ? 42.24200 23.31100 74.90600 1.000 45.72368 330 SER A CA 1
ATOM 1396 C C . SER A 1 226 ? 41.97100 21.82100 74.84200 1.000 51.25109 330 SER A C 1
ATOM 1397 O O . SER A 1 226 ? 42.83900 21.03900 74.43200 1.000 51.41366 330 SER A O 1
ATOM 1400 N N . TYR A 1 227 ? 40.76300 21.41400 75.25200 1.000 56.53169 331 TYR A N 1
ATOM 1401 C CA . TYR A 1 227 ? 40.38500 20.00500 75.21700 1.000 53.41231 331 TYR A CA 1
ATOM 1402 C C . TYR A 1 227 ? 40.33400 19.48700 73.78500 1.000 49.97802 331 TYR A C 1
ATOM 1403 O O . TYR A 1 227 ? 40.75400 18.35400 73.51600 1.000 55.08478 331 TYR A O 1
ATOM 1412 N N . SER A 1 228 ? 39.81400 20.29500 72.85400 1.000 52.30933 332 SER A N 1
ATOM 1413 C CA . SER A 1 228 ? 39.82500 19.89000 71.45100 1.000 47.68115 332 SER A CA 1
ATOM 1414 C C . SER A 1 228 ? 41.24200 19.65200 70.97200 1.000 48.83276 332 SER A C 1
ATOM 1415 O O . SER A 1 228 ? 41.53500 18.62500 70.35400 1.000 55.69676 332 SER A O 1
ATOM 1418 N N . LEU A 1 229 ? 42.14700 20.58400 71.27800 1.000 50.08573 333 LEU A N 1
ATOM 1419 C CA . LEU A 1 229 ? 43.54000 20.43400 70.86500 1.000 44.91345 333 LEU A CA 1
ATOM 1420 C C . LEU A 1 229 ? 44.15800 19.17900 71.45300 1.000 47.44205 333 LEU A C 1
ATOM 1421 O O . LEU A 1 229 ? 44.85900 18.44600 70.75700 1.000 61.51930 333 LEU A O 1
ATOM 1426 N N . VAL A 1 230 ? 44.01500 18.98900 72.76400 1.000 41.23731 334 VAL A N 1
ATOM 1427 C CA . VAL A 1 230 ? 44.56700 17.81300 73.43100 1.000 34.77811 334 VAL A CA 1
ATOM 1428 C C . VAL A 1 230 ? 44.06900 16.56200 72.76200 1.000 35.03757 334 VAL A C 1
ATOM 1429 O O . VAL A 1 230 ? 44.82200 15.61100 72.56200 1.000 56.68565 334 VAL A O 1
ATOM 1433 N N . LEU A 1 231 ? 42.79300 16.52500 72.42800 1.000 46.30795 335 LEU A N 1
ATOM 1434 C CA . LEU A 1 231 ? 42.25000 15.35400 71.75200 1.000 51.31644 335 LEU A CA 1
ATOM 1435 C C . LEU A 1 231 ? 42.82000 15.23700 70.35400 1.000 51.02847 335 LEU A C 1
ATOM 1436 O O . LEU A 1 231 ? 42.97200 14.13000 69.84900 1.000 61.74740 335 LEU A O 1
ATOM 1441 N N . MET A 1 232 ? 43.18500 16.36100 69.72900 1.000 54.08207 336 MET A N 1
ATOM 1442 C CA . MET A 1 232 ? 43.72500 16.31400 68.37600 1.000 51.19822 336 MET A CA 1
ATOM 1443 C C . MET A 1 232 ? 45.17800 15.83500 68.37200 1.000 52.87171 336 MET A C 1
ATOM 1444 O O . MET A 1 232 ? 45.57600 15.03400 67.51500 1.000 44.45781 336 MET A O 1
ATOM 1449 N N . VAL A 1 233 ? 45.98200 16.34100 69.31600 1.000 46.46474 337 VAL A N 1
ATOM 1450 C CA . VAL A 1 233 ? 47.32800 15.81200 69.53800 1.000 37.50624 337 VAL A CA 1
ATOM 1451 C C . VAL A 1 233 ? 47.26400 14.31700 69.80900 1.000 46.03023 337 VAL A C 1
ATOM 1452 O O . VAL A 1 233 ? 47.99700 13.54000 69.19700 1.000 53.37955 337 VAL A O 1
ATOM 1456 N N . LEU A 1 234 ? 46.41900 13.89300 70.76900 1.000 59.54527 338 LEU A N 1
ATOM 1457 C CA . LEU A 1 234 ? 46.32100 12.46300 71.08300 1.000 62.40090 338 LEU A CA 1
ATOM 1458 C C . LEU A 1 234 ? 45.86300 11.65200 69.87000 1.000 62.43952 338 LEU A C 1
ATOM 1459 O O . LEU A 1 234 ? 46.36700 10.55000 69.63500 1.000 70.30448 338 LEU A O 1
ATOM 1464 N N . HIS A 1 235 ? 44.92900 12.18100 69.07400 1.000 51.29360 339 HIS A N 1
ATOM 1465 C CA . HIS A 1 235 ? 44.54500 11.51300 67.83500 1.000 60.21905 339 HIS A CA 1
ATOM 1466 C C . HIS A 1 235 ? 45.73200 11.39700 66.86700 1.000 64.91862 339 HIS A C 1
ATOM 1467 O O . HIS A 1 235 ? 45.95800 10.33300 66.26900 1.000 71.49754 339 HIS A O 1
ATOM 1474 N N . TYR A 1 236 ? 46.49100 12.48800 66.68200 1.000 52.48269 340 TYR A N 1
ATOM 1475 C CA . TYR A 1 236 ? 47.66000 12.43500 65.80000 1.000 62.24111 340 TYR A CA 1
ATOM 1476 C C . TYR A 1 236 ? 48.62500 11.35000 66.25900 1.000 75.38027 340 TYR A C 1
ATOM 1477 O O . TYR A 1 236 ? 49.14000 10.57100 65.44100 1.000 86.97709 340 TYR A O 1
ATOM 1486 N N . LEU A 1 237 ? 48.87800 11.28500 67.56600 1.000 68.92301 341 LEU A N 1
ATOM 1487 C CA . LEU A 1 237 ? 49.73700 10.24400 68.11200 1.000 64.25462 341 LEU A CA 1
ATOM 1488 C C . LEU A 1 237 ? 49.11600 8.86000 67.97500 1.000 66.90944 341 LEU A C 1
ATOM 1489 O O . LEU A 1 237 ? 49.85300 7.87000 67.92600 1.000 79.49515 341 LEU A O 1
ATOM 1494 N N . GLN A 1 238 ? 47.78500 8.76600 67.88300 1.000 59.16842 342 GLN A N 1
ATOM 1495 C CA . GLN A 1 238 ? 47.11700 7.46800 67.85500 1.000 68.42484 342 GLN A CA 1
ATOM 1496 C C . GLN A 1 238 ? 47.09100 6.83500 66.47600 1.000 68.91749 342 GLN A C 1
ATOM 1497 O O . GLN A 1 238 ? 46.99800 5.60900 66.36900 1.000 80.12467 342 GLN A O 1
ATOM 1503 N N . THR A 1 239 ? 47.19200 7.64100 65.42700 1.000 67.12540 343 THR A N 1
ATOM 1504 C CA . THR A 1 239 ? 47.00900 7.17900 64.06200 1.000 72.23165 343 THR A CA 1
ATOM 1505 C C . THR A 1 239 ? 48.29500 7.17000 63.23400 1.000 77.10571 343 THR A C 1
ATOM 1506 O O . THR A 1 239 ? 48.24500 6.86500 62.03400 1.000 81.54753 343 THR A O 1
ATOM 1510 N N . LEU A 1 240 ? 49.45400 7.39900 63.85600 1.000 76.85522 344 LEU A N 1
ATOM 1511 C CA . LEU A 1 240 ? 50.71700 7.30600 63.14000 1.000 71.36053 344 LEU A CA 1
ATOM 1512 C C . LEU A 1 240 ? 50.90300 5.88900 62.61800 1.000 86.54135 344 LEU A C 1
ATOM 1513 O O . LEU A 1 240 ? 50.34700 4.93900 63.17800 1.000 94.32848 344 LEU A O 1
ATOM 1518 N N . PRO A 1 241 ? 51.63000 5.73600 61.49800 1.000 94.51107 345 PRO A N 1
ATOM 1519 C CA . PRO A 1 241 ? 51.90700 4.39100 60.95800 1.000 97.57351 345 PRO A CA 1
ATOM 1520 C C . PRO A 1 241 ? 52.39100 3.37800 61.98300 1.000 105.72452 345 PRO A C 1
ATOM 1521 O O . PRO A 1 241 ? 51.89300 2.24800 62.01600 1.000 122.62848 345 PRO A O 1
ATOM 1525 N N . GLU A 1 242 ? 53.34700 3.75700 62.82600 1.000 101.31235 346 GLU A N 1
ATOM 1526 C CA . GLU A 1 242 ? 53.74100 2.96800 63.98700 1.000 108.42368 346 GLU A CA 1
ATOM 1527 C C . GLU A 1 242 ? 53.32600 3.77400 65.20900 1.000 104.88002 346 GLU A C 1
ATOM 1528 O O . GLU A 1 242 ? 54.08300 4.64000 65.66900 1.000 91.95356 346 GLU A O 1
ATOM 1534 N N . PRO A 1 243 ? 52.16000 3.50800 65.79000 1.000 110.86716 347 PRO A N 1
ATOM 1535 C CA . PRO A 1 243 ? 51.50900 4.51700 66.63800 1.000 108.99197 347 PRO A CA 1
ATOM 1536 C C . PRO A 1 243 ? 52.22700 4.72300 67.96100 1.000 112.04710 347 PRO A C 1
ATOM 1537 O O . PRO A 1 243 ? 52.82300 3.80400 68.52400 1.000 124.98809 347 PRO A O 1
ATOM 1541 N N . ILE A 1 244 ? 52.15600 5.96300 68.44700 1.000 101.21814 348 ILE A N 1
ATOM 1542 C CA . ILE A 1 244 ? 52.72200 6.34700 69.73800 1.000 93.53546 348 ILE A CA 1
ATOM 1543 C C . ILE A 1 244 ? 51.74500 6.18100 70.91100 1.000 86.36930 348 ILE A C 1
ATOM 1544 O O . ILE A 1 244 ? 52.19000 6.00100 72.05900 1.000 87.23020 348 ILE A O 1
ATOM 1549 N N . LEU A 1 245 ? 50.43600 6.14900 70.65300 1.000 76.01159 349 LEU A N 1
ATOM 1550 C CA . LEU A 1 245 ? 49.46600 5.94500 71.72700 1.000 82.59215 349 LEU A CA 1
ATOM 1551 C C . LEU A 1 245 ? 48.40200 4.96300 71.24500 1.000 93.82045 349 LEU A C 1
ATOM 1552 O O . LEU A 1 245 ? 47.95900 5.03400 70.08500 1.000 98.47618 349 LEU A O 1
ATOM 1557 N N . PRO A 1 246 ? 47.98300 4.03300 72.10500 1.000 97.14800 350 PRO A N 1
ATOM 1558 C CA . PRO A 1 246 ? 46.89500 3.12800 71.74000 1.000 99.96145 350 PRO A CA 1
ATOM 1559 C C . PRO A 1 246 ? 45.57900 3.77600 72.07900 1.000 95.40840 350 PRO A C 1
ATOM 1560 O O . PRO A 1 246 ? 45.52300 5.00300 72.22700 1.000 90.70496 350 PRO A O 1
ATOM 1564 N N . SER A 1 247 ? 44.51600 2.98500 72.18600 1.000 95.42852 351 SER A N 1
ATOM 1565 C CA . SER A 1 247 ? 43.27100 3.45400 72.78300 1.000 96.07871 351 SER A CA 1
ATOM 1566 C C . SER A 1 247 ? 43.17700 2.92400 74.20600 1.000 98.51164 351 SER A C 1
ATOM 1567 O O . SER A 1 247 ? 43.15100 1.70700 74.40900 1.000 115.06649 351 SER A O 1
ATOM 1570 N N . LEU A 1 248 ? 43.16500 3.83000 75.19300 1.000 102.44681 352 LEU A N 1
ATOM 1571 C CA . LEU A 1 248 ? 43.06700 3.38300 76.58200 1.000 96.10238 352 LEU A CA 1
ATOM 1572 C C . LEU A 1 248 ? 41.70100 2.76200 76.87700 1.000 95.19552 352 LEU A C 1
ATOM 1573 O O . LEU A 1 248 ? 41.61300 1.78000 77.62000 1.000 98.15800 352 LEU A O 1
ATOM 1578 N N . GLN A 1 249 ? 40.62800 3.31500 76.30300 1.000 95.77321 353 GLN A N 1
ATOM 1579 C CA . GLN A 1 249 ? 39.27600 2.85400 76.62300 1.000 97.88446 353 GLN A CA 1
ATOM 1580 C C . GLN A 1 249 ? 38.95000 1.51300 75.97200 1.000 110.69882 353 GLN A C 1
ATOM 1581 O O . GLN A 1 249 ? 38.10100 0.76700 76.47600 1.000 106.49054 353 GLN A O 1
ATOM 1587 N N . LYS A 1 250 ? 39.56200 1.21700 74.82800 1.000 118.55119 354 LYS A N 1
ATOM 1588 C CA . LYS A 1 250 ? 39.40300 -0.09800 74.22200 1.000 128.10504 354 LYS A CA 1
ATOM 1589 C C . LYS A 1 250 ? 40.21200 -1.16900 74.95200 1.000 126.26130 354 LYS A C 1
ATOM 1590 O O . LYS A 1 250 ? 39.72000 -2.28900 75.14100 1.000 131.54159 354 LYS A O 1
ATOM 1596 N N . ILE A 1 251 ? 41.44700 -0.85600 75.36500 1.000 116.13910 355 ILE A N 1
ATOM 1597 C CA . ILE A 1 251 ? 42.32000 -1.87600 75.94900 1.000 119.20162 355 ILE A CA 1
ATOM 1598 C C . ILE A 1 251 ? 42.00200 -2.09700 77.42900 1.000 119.91047 355 ILE A C 1
ATOM 1599 O O . ILE A 1 251 ? 42.10000 -3.22500 77.92100 1.000 129.13232 355 ILE A O 1
ATOM 1604 N N . TYR A 1 252 ? 41.65500 -1.03900 78.17400 1.000 112.81988 356 TYR A N 1
ATOM 1605 C CA . TYR A 1 252 ? 41.33600 -1.13900 79.60400 1.000 116.42317 356 TYR A CA 1
ATOM 1606 C C . TYR A 1 252 ? 40.02000 -0.42200 79.91200 1.000 112.09068 356 TYR A C 1
ATOM 1607 O O . TYR A 1 252 ? 40.01700 0.57800 80.63600 1.000 110.86753 356 TYR A O 1
ATOM 1616 N N . PRO A 1 253 ? 38.87400 -0.91700 79.41200 1.000 114.89387 357 PRO A N 1
ATOM 1617 C CA . PRO A 1 253 ? 37.60100 -0.22400 79.71600 1.000 108.76945 357 PRO A CA 1
ATOM 1618 C C . PRO A 1 253 ? 37.24300 -0.27200 81.19200 1.000 110.30065 357 PRO A C 1
ATOM 1619 O O . PRO A 1 253 ? 36.52100 0.60600 81.67300 1.000 107.26446 357 PRO A O 1
ATOM 1623 N N . GLU A 1 254 ? 37.75900 -1.26800 81.91100 1.000 115.62049 358 GLU A N 1
ATOM 1624 C CA . GLU A 1 254 ? 37.54600 -1.42500 83.34700 1.000 120.35697 358 GLU A CA 1
ATOM 1625 C C . GLU A 1 254 ? 38.06400 -0.23800 84.14900 1.000 112.56178 358 GLU A C 1
ATOM 1626 O O . GLU A 1 254 ? 37.50200 0.08900 85.20100 1.000 113.22124 358 GLU A O 1
ATOM 1632 N N . SER A 1 255 ? 39.11400 0.42700 83.67000 1.000 108.94944 359 SER A N 1
ATOM 1633 C CA . SER A 1 255 ? 39.72900 1.52200 84.40200 1.000 102.64788 359 SER A CA 1
ATOM 1634 C C . SER A 1 255 ? 39.09700 2.86400 84.04500 1.000 96.23263 359 SER A C 1
ATOM 1635 O O . SER A 1 255 ? 39.31300 3.83900 84.76700 1.000 93.05218 359 SER A O 1
ATOM 1638 N N . PHE A 1 256 ? 38.30400 2.93000 82.96800 1.000 95.08380 360 PHE A N 1
ATOM 1639 C CA . PHE A 1 256 ? 37.65200 4.17000 82.56200 1.000 89.92488 360 PHE A CA 1
ATOM 1640 C C . PHE A 1 256 ? 36.14500 4.00400 82.33200 1.000 92.54304 360 PHE A C 1
ATOM 1641 O O . PHE A 1 256 ? 35.51000 4.92400 81.80500 1.000 92.92473 360 PHE A O 1
ATOM 1649 N N . SER A 1 257 ? 35.54700 2.89000 82.75600 1.000 100.98469 361 SER A N 1
ATOM 1650 C CA . SER A 1 257 ? 34.11400 2.67300 82.56100 1.000 111.80672 361 SER A CA 1
ATOM 1651 C C . SER A 1 257 ? 33.27700 3.70900 83.32000 1.000 115.61055 361 SER A C 1
ATOM 1652 O O . SER A 1 257 ? 33.68700 4.23400 84.35900 1.000 108.38972 361 SER A O 1
ATOM 1655 N N . THR A 1 258 ? 32.09000 4.00900 82.77400 1.000 123.31229 362 THR A N 1
ATOM 1656 C CA . THR A 1 258 ? 31.17100 4.98100 83.36200 1.000 119.13697 362 THR A CA 1
ATOM 1657 C C . THR A 1 258 ? 30.56300 4.53500 84.68500 1.000 128.23019 362 THR A C 1
ATOM 1658 O O . THR A 1 258 ? 29.86600 5.33400 85.32000 1.000 131.11701 362 THR A O 1
ATOM 1662 N N . SER A 1 259 ? 30.77400 3.28900 85.09900 1.000 133.35391 363 SER A N 1
ATOM 1663 C CA . SER A 1 259 ? 30.31200 2.83300 86.40300 1.000 134.73222 363 SER A CA 1
ATOM 1664 C C . SER A 1 259 ? 31.31100 3.09700 87.52600 1.000 134.25886 363 SER A C 1
ATOM 1665 O O . SER A 1 259 ? 30.94500 2.95300 88.70000 1.000 143.94394 363 SER A O 1
ATOM 1668 N N . VAL A 1 260 ? 32.55300 3.47400 87.20200 1.000 121.59667 364 VAL A N 1
ATOM 1669 C CA . VAL A 1 260 ? 33.54400 3.76400 88.23700 1.000 116.42859 364 VAL A CA 1
ATOM 1670 C C . VAL A 1 260 ? 33.08900 4.93700 89.09100 1.000 110.08721 364 VAL A C 1
ATOM 1671 O O . VAL A 1 260 ? 32.68700 5.99000 88.58000 1.000 110.63337 364 VAL A O 1
ATOM 1675 N N . GLN A 1 261 ? 33.13600 4.75100 90.40300 1.000 108.98954 365 GLN A N 1
ATOM 1676 C CA . GLN A 1 261 ? 32.73200 5.81200 91.30700 1.000 108.03871 365 GLN A CA 1
ATOM 1677 C C . GLN A 1 261 ? 33.65900 6.99900 91.15100 1.000 101.68958 365 GLN A C 1
ATOM 1678 O O . GLN A 1 261 ? 34.87800 6.84500 91.10900 1.000 100.57340 365 GLN A O 1
ATOM 1684 N N . LEU A 1 262 ? 33.07200 8.19200 91.11100 1.000 98.38382 366 LEU A N 1
ATOM 1685 C CA . LEU A 1 262 ? 33.83900 9.37800 90.75100 1.000 97.13869 366 LEU A CA 1
ATOM 1686 C C . LEU A 1 262 ? 35.04700 9.54300 91.66400 1.000 105.82840 366 LEU A C 1
ATOM 1687 O O . LEU A 1 262 ? 36.16800 9.78600 91.19000 1.000 100.44570 366 LEU A O 1
ATOM 1692 N N . HIS A 1 263 ? 34.85700 9.33400 92.97000 1.000 115.06393 367 HIS A N 1
ATOM 1693 C CA . HIS A 1 263 ? 35.93600 9.59700 93.91000 1.000 121.70542 367 HIS A CA 1
ATOM 1694 C C . HIS A 1 263 ? 37.05800 8.57200 93.80500 1.000 124.89864 367 HIS A C 1
ATOM 1695 O O . HIS A 1 263 ? 38.09100 8.74200 94.46200 1.000 137.40704 367 HIS A O 1
ATOM 1702 N N . LEU A 1 264 ? 36.87000 7.50000 93.03400 1.000 115.54301 368 LEU A N 1
ATOM 1703 C CA . LEU A 1 264 ? 37.93200 6.54000 92.76200 1.000 108.96974 368 LEU A CA 1
ATOM 1704 C C . LEU A 1 264 ? 38.44500 6.57800 91.31800 1.000 105.05487 368 LEU A C 1
ATOM 1705 O O . LEU A 1 264 ? 39.35400 5.80600 90.98800 1.000 116.17842 368 LEU A O 1
ATOM 1710 N N . VAL A 1 265 ? 37.92500 7.46300 90.45400 1.000 94.01252 369 VAL A N 1
ATOM 1711 C CA . VAL A 1 265 ? 38.33100 7.42600 89.04400 1.000 90.90093 369 VAL A CA 1
ATOM 1712 C C . VAL A 1 265 ? 39.83500 7.64400 88.91700 1.000 92.47968 369 VAL A C 1
ATOM 1713 O O . VAL A 1 265 ? 40.48700 7.08600 88.01900 1.000 87.49823 369 VAL A O 1
ATOM 1717 N N . HIS A 1 266 ? 40.42300 8.41200 89.84200 1.000 106.17943 370 HIS A N 1
ATOM 1718 C CA . HIS A 1 266 ? 41.85100 8.72000 89.81100 1.000 108.04790 370 HIS A CA 1
ATOM 1719 C C . HIS A 1 266 ? 42.74600 7.50300 90.04400 1.000 102.14750 370 HIS A C 1
ATOM 1720 O O . HIS A 1 266 ? 43.96500 7.60600 89.84200 1.000 93.41993 370 HIS A O 1
ATOM 1727 N N . HIS A 1 267 ? 42.17900 6.35200 90.43100 1.000 98.78818 371 HIS A N 1
ATOM 1728 C CA . HIS A 1 267 ? 42.97500 5.13500 90.50600 1.000 107.62088 371 HIS A CA 1
ATOM 1729 C C . HIS A 1 267 ? 43.39400 4.63600 89.13400 1.000 121.97425 371 HIS A C 1
ATOM 1730 O O . HIS A 1 267 ? 44.33900 3.84300 89.05000 1.000 123.56805 371 HIS A O 1
ATOM 1737 N N . ALA A 1 268 ? 42.69600 5.04900 88.06600 1.000 130.00059 372 ALA A N 1
ATOM 1738 C CA . ALA A 1 268 ? 42.98000 4.49300 86.74200 1.000 134.33290 372 ALA A CA 1
ATOM 1739 C C . ALA A 1 268 ? 44.43200 4.67500 86.30900 1.000 136.47514 372 ALA A C 1
ATOM 1740 O O . ALA A 1 268 ? 45.03600 3.69300 85.84100 1.000 140.31536 372 ALA A O 1
ATOM 1742 N N . PRO A 1 269 ? 45.05200 5.85900 86.42800 1.000 130.96830 373 PRO A N 1
ATOM 1743 C CA . PRO A 1 269 ? 46.46600 5.97900 86.02800 1.000 128.47539 373 PRO A CA 1
ATOM 1744 C C . PRO A 1 269 ? 47.42000 5.13000 86.85500 1.000 139.51945 373 PRO A C 1
ATOM 1745 O O . PRO A 1 269 ? 48.52100 4.83500 86.37600 1.000 138.00420 373 PRO A O 1
ATOM 1749 N N . CYS A 1 270 ? 47.04800 4.73900 88.08100 1.000 148.96498 374 CYS A N 1
ATOM 1750 C CA . CYS A 1 270 ? 47.89600 3.83300 88.85300 1.000 154.45558 374 CYS A CA 1
ATOM 1751 C C . CYS A 1 270 ? 47.83700 2.40800 88.32100 1.000 152.82768 374 CYS A C 1
ATOM 1752 O O . CYS A 1 270 ? 48.77600 1.63600 88.54000 1.000 160.02742 374 CYS A O 1
ATOM 1755 N N . ASN A 1 271 ? 46.76700 2.04900 87.61500 1.000 144.71843 375 ASN A N 1
ATOM 1756 C CA . ASN A 1 271 ? 46.58200 0.69400 87.11600 1.000 141.15724 375 ASN A CA 1
ATOM 1757 C C . ASN A 1 271 ? 47.21500 0.47700 85.74400 1.000 136.14388 375 ASN A C 1
ATOM 1758 O O . ASN A 1 271 ? 47.80200 -0.58100 85.50000 1.000 141.70555 375 ASN A O 1
ATOM 1763 N N . VAL A 1 272 ? 47.11800 1.45600 84.85100 1.000 130.94017 376 VAL A N 1
ATOM 1764 C CA . VAL A 1 272 ? 47.46400 1.24800 83.44000 1.000 123.53609 376 VAL A CA 1
ATOM 1765 C C . VAL A 1 272 ? 48.98200 1.31200 83.26900 1.000 121.52076 376 VAL A C 1
ATOM 1766 O O . VAL A 1 272 ? 49.60900 2.28100 83.72500 1.000 117.55056 376 VAL A O 1
ATOM 1770 N N . PRO A 1 273 ? 49.59200 0.32800 82.61100 1.000 125.92707 377 PRO A N 1
ATOM 1771 C CA . PRO A 1 273 ? 51.05700 0.31800 82.42200 1.000 128.12717 377 PRO A CA 1
ATOM 1772 C C . PRO A 1 273 ? 51.49100 1.23900 81.29200 1.000 122.31022 377 PRO A C 1
ATOM 1773 O O . PRO A 1 273 ? 50.66200 1.64900 80.46600 1.000 127.15280 377 PRO A O 1
ATOM 1777 N N . PRO A 1 274 ? 52.78400 1.57400 81.20700 1.000 114.47617 378 PRO A N 1
ATOM 1778 C CA . PRO A 1 274 ? 53.25400 2.47900 80.14900 1.000 111.62684 378 PRO A CA 1
ATOM 1779 C C . PRO A 1 274 ? 53.24400 1.81500 78.78400 1.000 112.01656 378 PRO A C 1
ATOM 1780 O O . PRO A 1 274 ? 53.26000 0.58800 78.65600 1.000 118.82430 378 PRO A O 1
ATOM 1784 N N . TYR A 1 275 ? 53.24100 2.66300 77.75400 1.000 108.98818 379 TYR A N 1
ATOM 1785 C CA . TYR A 1 275 ? 53.16000 2.22600 76.36700 1.000 114.32660 379 TYR A CA 1
ATOM 1786 C C . TYR A 1 275 ? 54.53700 2.33900 75.72300 1.000 121.31037 379 TYR A C 1
ATOM 1787 O O . TYR A 1 275 ? 55.15000 3.41100 75.73300 1.000 120.11238 379 TYR A O 1
ATOM 1796 N N . LEU A 1 276 ? 55.02400 1.22900 75.18800 1.000 128.67387 380 LEU A N 1
ATOM 1797 C CA . LEU A 1 276 ? 56.23700 1.20800 74.38600 1.000 129.83764 380 LEU A CA 1
ATOM 1798 C C . LEU A 1 276 ? 55.81900 1.08800 72.92700 1.000 119.49840 380 LEU A C 1
ATOM 1799 O O . LEU A 1 276 ? 55.16700 0.11300 72.54500 1.000 124.24460 380 LEU A O 1
ATOM 1804 N N . SER A 1 277 ? 56.17700 2.07700 72.12300 1.000 108.67617 381 SER A N 1
ATOM 1805 C CA . SER A 1 277 ? 55.79200 2.13900 70.72200 1.000 100.26491 381 SER A CA 1
ATOM 1806 C C . SER A 1 277 ? 57.02400 2.00000 69.83700 1.000 101.05395 381 SER A C 1
ATOM 1807 O O . SER A 1 277 ? 58.15300 2.23000 70.27600 1.000 102.50113 381 SER A O 1
ATOM 1810 N N . LYS A 1 278 ? 56.80600 1.55500 68.59200 1.000 103.08284 382 LYS A N 1
ATOM 1811 C CA . LYS A 1 278 ? 57.92700 1.38600 67.67700 1.000 107.64677 382 LYS A CA 1
ATOM 1812 C C . LYS A 1 278 ? 58.41200 2.70200 67.07100 1.000 112.32779 382 LYS A C 1
ATOM 1813 O O . LYS A 1 278 ? 59.54500 2.75500 66.57800 1.000 115.50641 382 LYS A O 1
ATOM 1819 N N . ASN A 1 279 ? 57.59600 3.75600 67.09600 1.000 114.70646 383 ASN A N 1
ATOM 1820 C CA . ASN A 1 279 ? 57.93800 5.01500 66.42800 1.000 110.76545 383 ASN A CA 1
ATOM 1821 C C . ASN A 1 279 ? 59.11200 5.70900 67.11500 1.000 106.22732 383 ASN A C 1
ATOM 1822 O O . ASN A 1 279 ? 59.03100 6.02600 68.30900 1.000 89.66756 383 ASN A O 1
ATOM 1827 N N . GLU A 1 280 ? 60.16800 6.01800 66.35000 1.000 100.66573 384 GLU A N 1
ATOM 1828 C CA . GLU A 1 280 ? 61.31400 6.75400 66.87500 1.000 97.40682 384 GLU A CA 1
ATOM 1829 C C . GLU A 1 280 ? 61.31700 8.24200 66.50500 1.000 96.99360 384 GLU A C 1
ATOM 1830 O O . GLU A 1 280 ? 62.34500 8.89900 66.69300 1.000 104.70821 384 GLU A O 1
ATOM 1836 N N . SER A 1 281 ? 60.19900 8.80600 66.03900 1.000 89.28525 385 SER A N 1
ATOM 1837 C CA . SER A 1 281 ? 60.18600 10.23200 65.71100 1.000 89.94963 385 SER A CA 1
ATOM 1838 C C . SER A 1 281 ? 60.49900 11.07200 66.94600 1.000 97.00075 385 SER A C 1
ATOM 1839 O O . SER A 1 281 ? 59.87200 10.90100 67.99700 1.000 106.18758 385 SER A O 1
ATOM 1842 N N . SER A 1 282 ? 61.45400 11.99600 66.81900 1.000 91.01204 386 SER A N 1
ATOM 1843 C CA . SER A 1 282 ? 61.77000 12.91600 67.91000 1.000 84.22399 386 SER A CA 1
ATOM 1844 C C . SER A 1 282 ? 60.69200 13.99400 68.03900 1.000 79.93409 386 SER A C 1
ATOM 1845 O O . SER A 1 282 ? 59.73600 14.04700 67.26000 1.000 78.61062 386 SER A O 1
ATOM 1848 N N . LEU A 1 283 ? 60.83900 14.84800 69.06600 1.000 58.34345 387 LEU A N 1
ATOM 1849 C CA . LEU A 1 283 ? 59.82500 15.86800 69.36300 1.000 64.26160 387 LEU A CA 1
ATOM 1850 C C . LEU A 1 283 ? 59.65700 16.86300 68.21600 1.000 72.52546 387 LEU A C 1
ATOM 1851 O O . LEU A 1 283 ? 58.53600 17.30300 67.92700 1.000 72.64817 387 LEU A O 1
ATOM 1856 N N . GLY A 1 284 ? 60.76100 17.25400 67.56600 1.000 71.47905 388 GLY A N 1
ATOM 1857 C CA . GLY A 1 284 ? 60.66700 18.19900 66.45800 1.000 63.00551 388 GLY A CA 1
ATOM 1858 C C . GLY A 1 284 ? 60.07000 17.57500 65.21000 1.000 63.67532 388 GLY A C 1
ATOM 1859 O O . GLY A 1 284 ? 59.24900 18.20100 64.52800 1.000 69.09955 388 GLY A O 1
ATOM 1860 N N . ASP A 1 285 ? 60.43200 16.31300 64.92600 1.000 73.48402 389 ASP A N 1
ATOM 1861 C CA . ASP A 1 285 ? 59.77400 15.54500 63.86800 1.000 80.96855 389 ASP A CA 1
ATOM 1862 C C . ASP A 1 285 ? 58.27300 15.44600 64.11200 1.000 73.08370 389 ASP A C 1
ATOM 1863 O O . ASP A 1 285 ? 57.47000 15.64700 63.19200 1.000 76.47243 389 ASP A O 1
ATOM 1868 N N . LEU A 1 286 ? 57.87300 15.19100 65.36100 1.000 72.38014 390 LEU A N 1
ATOM 1869 C CA . LEU A 1 286 ? 56.45100 15.02900 65.66800 1.000 61.95818 390 LEU A CA 1
ATOM 1870 C C . LEU A 1 286 ? 55.69700 16.35000 65.63400 1.000 53.32624 390 LEU A C 1
ATOM 1871 O O . LEU A 1 286 ? 54.55300 16.39100 65.18600 1.000 54.03703 390 LEU A O 1
ATOM 1876 N N . LEU A 1 287 ? 56.30000 17.44100 66.10000 1.000 51.33432 391 LEU A N 1
ATOM 1877 C CA . LEU A 1 287 ? 55.60900 18.72700 66.00900 1.000 49.70730 391 LEU A CA 1
ATOM 1878 C C . LEU A 1 287 ? 55.42400 19.14400 64.54800 1.000 52.53622 391 LEU A C 1
ATOM 1879 O O . LEU A 1 287 ? 54.35300 19.64800 64.16600 1.000 55.37817 391 LEU A O 1
ATOM 1884 N N . LEU A 1 288 ? 56.45800 18.95400 63.71100 1.000 59.97809 392 LEU A N 1
ATOM 1885 C CA . LEU A 1 288 ? 56.28800 19.19400 62.27900 1.000 58.26392 392 LEU A CA 1
ATOM 1886 C C . LEU A 1 288 ? 55.16900 18.32400 61.71500 1.000 59.69072 392 LEU A C 1
ATOM 1887 O O . LEU A 1 288 ? 54.27500 18.82700 61.02200 1.000 60.58758 392 LEU A O 1
ATOM 1892 N N . GLY A 1 289 ? 55.17800 17.02100 62.03600 1.000 60.58711 393 GLY A N 1
ATOM 1893 C CA . GLY A 1 289 ? 54.15200 16.13400 61.50800 1.000 62.73316 393 GLY A CA 1
ATOM 1894 C C . GLY A 1 289 ? 52.75500 16.50600 61.97700 1.000 60.41608 393 GLY A C 1
ATOM 1895 O O . GLY A 1 289 ? 51.78300 16.38600 61.23500 1.000 62.31131 393 GLY A O 1
ATOM 1896 N N . PHE A 1 290 ? 52.62900 16.95900 63.21800 1.000 58.35394 394 PHE A N 1
ATOM 1897 C CA . PHE A 1 290 ? 51.30800 17.33400 63.70800 1.000 59.74384 394 PHE A CA 1
ATOM 1898 C C . PHE A 1 290 ? 50.79000 18.56000 62.97500 1.000 55.17497 394 PHE A C 1
ATOM 1899 O O . PHE A 1 290 ? 49.60000 18.63800 62.66700 1.000 55.94626 394 PHE A O 1
ATOM 1907 N N . LEU A 1 291 ? 51.65100 19.55100 62.73400 1.000 56.36256 395 LEU A N 1
ATOM 1908 C CA . LEU A 1 291 ? 51.20400 20.70100 61.94900 1.000 55.70662 395 LEU A CA 1
ATOM 1909 C C . LEU A 1 291 ? 50.84800 20.29400 60.51900 1.000 62.21747 395 LEU A C 1
ATOM 1910 O O . LEU A 1 291 ? 49.82000 20.73300 59.97900 1.000 71.35617 395 LEU A O 1
ATOM 1915 N N . LYS A 1 292 ? 51.67300 19.44600 59.89000 1.000 63.36293 396 LYS A N 1
ATOM 1916 C CA . LYS A 1 292 ? 51.38600 19.01000 58.51900 1.000 73.08228 396 LYS A CA 1
ATOM 1917 C C . LYS A 1 292 ? 50.08300 18.21800 58.43800 1.000 72.67566 396 LYS A C 1
ATOM 1918 O O . LYS A 1 292 ? 49.28500 18.41300 57.51300 1.000 74.35433 396 LYS A O 1
ATOM 1924 N N . TYR A 1 293 ? 49.83500 17.34100 59.41500 1.000 72.59402 397 TYR A N 1
ATOM 1925 C CA . TYR A 1 293 ? 48.70900 16.42200 59.32100 1.000 68.54382 397 TYR A CA 1
ATOM 1926 C C . TYR A 1 293 ? 47.40200 17.17300 59.23500 1.000 67.05636 397 TYR A C 1
ATOM 1927 O O . TYR A 1 293 ? 46.54800 16.86700 58.39600 1.000 76.55274 397 TYR A O 1
ATOM 1936 N N . TYR A 1 294 ? 47.21100 18.14200 60.11800 1.000 63.47790 398 TYR A N 1
ATOM 1937 C CA . TYR A 1 294 ? 45.98500 18.90800 60.12300 1.000 63.20734 398 TYR A CA 1
ATOM 1938 C C . TYR A 1 294 ? 45.99400 20.01200 59.07200 1.000 64.66858 398 TYR A C 1
ATOM 1939 O O . TYR A 1 294 ? 44.92200 20.42400 58.62700 1.000 71.64582 398 TYR A O 1
ATOM 1948 N N . ALA A 1 295 ? 47.17300 20.48700 58.64200 1.000 82.40388 399 ALA A N 1
ATOM 1949 C CA . ALA A 1 295 ? 47.23500 21.47200 57.56400 1.000 83.39245 399 ALA A CA 1
ATOM 1950 C C . ALA A 1 295 ? 46.89700 20.87600 56.20400 1.000 82.67351 399 ALA A C 1
ATOM 1951 O O . ALA A 1 295 ? 46.40900 21.59500 55.32700 1.000 92.58700 399 ALA A O 1
ATOM 1953 N N . THR A 1 296 ? 47.17600 19.60400 55.98900 1.000 76.30157 400 THR A N 1
ATOM 1954 C CA . THR A 1 296 ? 47.10300 19.07200 54.63000 1.000 79.39961 400 THR A CA 1
ATOM 1955 C C . THR A 1 296 ? 46.25900 17.81600 54.47500 1.000 85.00933 400 THR A C 1
ATOM 1956 O O . THR A 1 296 ? 45.64000 17.64300 53.42900 1.000 94.10078 400 THR A O 1
ATOM 1960 N N . GLU A 1 297 ? 46.26800 16.90500 55.45000 1.000 101.73092 401 GLU A N 1
ATOM 1961 C CA . GLU A 1 297 ? 45.69800 15.57700 55.23100 1.000 111.29469 401 GLU A CA 1
ATOM 1962 C C . GLU A 1 297 ? 44.31400 15.35500 55.82700 1.000 102.68675 401 GLU A C 1
ATOM 1963 O O . GLU A 1 297 ? 43.55900 14.53700 55.29200 1.000 111.50239 401 GLU A O 1
ATOM 1969 N N . PHE A 1 298 ? 43.94800 16.04400 56.90300 1.000 85.60404 402 PHE A N 1
ATOM 1970 C CA . PHE A 1 298 ? 42.73900 15.70500 57.64900 1.000 84.03875 402 PHE A CA 1
ATOM 1971 C C . PHE A 1 298 ? 41.54500 16.47800 57.11600 1.000 85.52725 402 PHE A C 1
ATOM 1972 O O . PHE A 1 298 ? 41.50400 17.71200 57.20600 1.000 78.16751 402 PHE A O 1
ATOM 1980 N N . ASP A 1 299 ? 40.52900 15.73500 56.68000 1.000 90.17153 403 ASP A N 1
ATOM 1981 C CA . ASP A 1 299 ? 39.34100 16.28600 56.03000 1.000 99.52746 403 ASP A CA 1
ATOM 1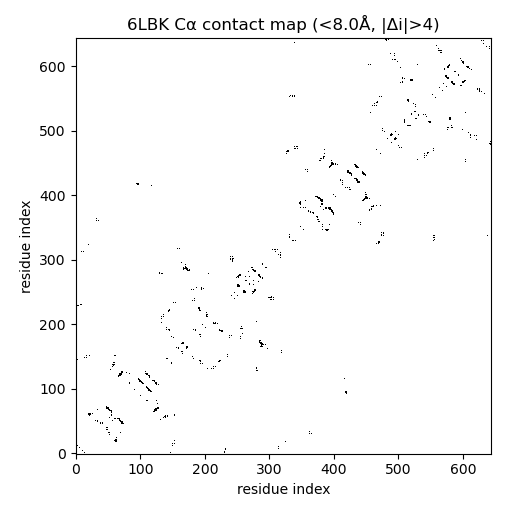982 C C . ASP A 1 299 ? 38.30100 16.67800 57.08800 1.000 97.56084 403 ASP A C 1
ATOM 1983 O O . ASP A 1 299 ? 37.47900 15.86700 57.53100 1.000 96.66666 403 ASP A O 1
ATOM 1988 N N . TRP A 1 300 ? 38.35300 17.95200 57.49900 1.000 89.24835 404 TRP A N 1
ATOM 1989 C CA . TRP A 1 300 ? 37.39000 18.49500 58.45300 1.000 88.94202 404 TRP A CA 1
ATOM 1990 C C . TRP A 1 300 ? 35.95800 18.20300 58.03000 1.000 93.20896 404 TRP A C 1
ATOM 1991 O O . TRP A 1 300 ? 35.07900 18.01300 58.87900 1.000 97.63748 404 TRP A O 1
ATOM 2002 N N . ASN A 1 301 ? 35.69600 18.22800 56.71800 1.000 88.34798 405 ASN A N 1
ATOM 2003 C CA . ASN A 1 301 ? 34.33400 18.23900 56.20100 1.000 90.99409 405 ASN A CA 1
ATOM 2004 C C . ASN A 1 301 ? 33.68400 16.86500 56.18900 1.000 93.55667 405 ASN A C 1
ATOM 2005 O O . ASN A 1 301 ? 32.45500 16.78400 56.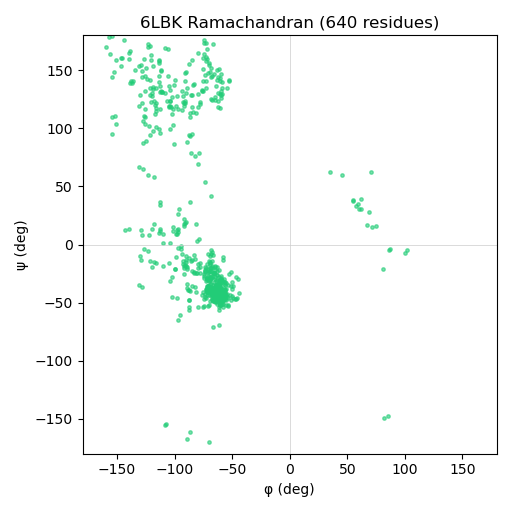08900 1.000 96.74573 405 ASN A O 1
ATOM 2010 N N . THR A 1 302 ? 34.45800 15.78600 56.29600 1.000 93.25463 406 THR A N 1
ATOM 2011 C CA . THR A 1 302 ? 33.86600 14.45900 56.25400 1.000 96.85165 406 THR A CA 1
ATOM 2012 C C . THR A 1 302 ? 34.09700 13.62700 57.50600 1.000 104.27399 406 THR A C 1
ATOM 2013 O O . THR A 1 302 ? 33.34900 12.65800 57.72300 1.000 100.80555 406 THR A O 1
ATOM 2017 N N . GLN A 1 303 ? 35.09000 13.95700 58.33800 1.000 108.60693 407 GLN A N 1
ATOM 2018 C CA . GLN A 1 303 ? 35.44600 13.06600 59.43300 1.000 106.10538 407 GLN A CA 1
ATOM 2019 C C . GLN A 1 303 ? 35.46100 13.75400 60.79200 1.000 87.42906 407 GLN A C 1
ATOM 2020 O O . GLN A 1 303 ? 35.56500 14.97600 60.91900 1.000 80.80155 407 GLN A O 1
ATOM 2026 N N . MET A 1 304 ? 35.35500 12.90700 61.80800 1.000 89.84048 408 MET A N 1
ATOM 2027 C CA . MET A 1 304 ? 35.38800 13.29500 63.20600 1.000 87.26194 408 MET A CA 1
ATOM 2028 C C . MET A 1 304 ? 36.46300 12.47300 63.89700 1.000 83.77978 408 MET A C 1
ATOM 2029 O O . MET A 1 304 ? 36.71900 11.31100 63.55500 1.000 96.61379 408 MET A O 1
ATOM 2034 N N . ILE A 1 305 ? 37.10200 13.11400 64.85300 1.000 73.10828 409 ILE A N 1
ATOM 2035 C CA . ILE A 1 305 ? 38.23900 12.56500 65.58000 1.000 72.48304 409 ILE A CA 1
ATOM 2036 C C . ILE A 1 305 ? 37.75300 11.84200 66.83200 1.000 81.47734 409 ILE A C 1
ATOM 2037 O O . ILE A 1 305 ? 37.13400 12.45600 67.71500 1.000 81.62462 409 ILE A O 1
ATOM 2042 N N . SER A 1 306 ? 38.02900 10.53800 66.92100 1.000 80.59179 410 SER A N 1
ATOM 2043 C CA . SER A 1 306 ? 37.56900 9.72000 68.03700 1.000 73.81044 410 SER A CA 1
ATOM 2044 C C . SER A 1 306 ? 38.79800 9.15700 68.75300 1.000 85.87858 410 SER A C 1
ATOM 2045 O O . SER A 1 306 ? 39.39500 8.17200 68.29300 1.000 93.33381 410 SER A O 1
ATOM 2048 N N . VAL A 1 307 ? 39.20500 9.82500 69.84600 1.000 78.14095 411 VAL A N 1
ATOM 2049 C CA . VAL A 1 307 ? 40.22500 9.25700 70.72400 1.000 70.90471 411 VAL A CA 1
ATOM 2050 C C . VAL A 1 307 ? 39.71400 7.97000 71.37400 1.000 84.54041 411 VAL A C 1
ATOM 2051 O O . VAL A 1 307 ? 40.50300 7.06500 71.67700 1.000 89.50201 411 VAL A O 1
ATOM 2055 N N . ARG A 1 308 ? 38.40100 7.86600 71.62300 1.000 79.78750 412 ARG A N 1
ATOM 2056 C CA . ARG A 1 308 ? 37.87900 6.62600 72.18900 1.000 80.74643 412 ARG A CA 1
ATOM 2057 C C . ARG A 1 308 ? 38.14100 5.45500 71.25300 1.000 92.67610 412 ARG A C 1
ATOM 2058 O O . ARG A 1 308 ? 38.44700 4.34400 71.70300 1.000 100.33980 412 ARG A O 1
ATOM 2066 N N . GLU A 1 309 ? 38.04600 5.68200 69.94700 1.000 91.63951 413 GLU A N 1
ATOM 2067 C CA . GLU A 1 309 ? 38.28000 4.60200 69.00000 1.000 90.95382 413 GLU A CA 1
ATOM 2068 C C . GLU A 1 309 ? 39.72000 4.54900 68.51400 1.000 83.25472 413 GLU A C 1
ATOM 2069 O O . GLU A 1 309 ? 40.10300 3.55100 67.89900 1.000 85.34795 413 GLU A O 1
ATOM 2075 N N . ALA A 1 310 ? 40.52900 5.56000 68.85800 1.000 75.97160 414 ALA A N 1
ATOM 2076 C CA . ALA A 1 310 ? 41.88300 5.75000 68.32700 1.000 83.79105 414 ALA A CA 1
ATOM 2077 C C . ALA A 1 310 ? 41.85400 5.79400 66.79500 1.000 90.54237 414 ALA A C 1
ATOM 2078 O O . ALA A 1 310 ? 42.74800 5.28300 66.10800 1.000 86.19711 414 ALA A O 1
ATOM 2080 N N . LYS A 1 311 ? 40.80200 6.42100 66.25900 1.000 91.84118 415 LYS A N 1
ATOM 2081 C CA . LYS A 1 311 ? 40.55900 6.39200 64.82400 1.000 89.89432 415 LYS A CA 1
ATOM 2082 C C . LYS A 1 311 ? 39.95300 7.71700 64.38500 1.000 96.02408 415 LYS A C 1
ATOM 2083 O O . LYS A 1 311 ? 39.40100 8.49100 65.19100 1.000 84.67580 415 LYS A O 1
ATOM 2089 N N . ALA A 1 312 ? 40.07200 7.96300 63.08800 1.000 100.16918 416 ALA A N 1
ATOM 2090 C CA . ALA A 1 312 ? 39.22200 8.91700 62.39800 1.000 101.56490 416 ALA A CA 1
ATOM 2091 C C . ALA A 1 312 ? 37.99600 8.17600 61.87700 1.000 97.21985 416 ALA A C 1
ATOM 2092 O O . ALA A 1 312 ? 38.12200 7.11200 61.26600 1.000 100.40707 416 ALA A O 1
ATOM 2094 N N . ILE A 1 313 ? 36.81500 8.71900 62.15100 1.000 104.21818 417 ILE A N 1
ATOM 2095 C CA . ILE A 1 313 ? 35.55900 8.06200 61.80500 1.000 114.19583 417 ILE A CA 1
ATOM 2096 C C . ILE A 1 313 ? 34.84300 8.99600 60.83500 1.000 114.20140 417 ILE A C 1
ATOM 2097 O O . ILE A 1 313 ? 35.10600 10.20400 60.86400 1.000 121.38534 417 ILE A O 1
ATOM 2102 N N . PRO A 1 314 ? 33.97300 8.51200 59.94800 1.000 112.02103 418 PRO A N 1
ATOM 2103 C CA . PRO A 1 314 ? 33.18400 9.43400 59.12200 1.000 107.78671 418 PRO A CA 1
ATOM 2104 C C . PRO A 1 314 ? 32.16500 10.17500 59.96800 1.000 111.80245 418 PRO A C 1
ATOM 2105 O O . PRO A 1 314 ? 31.65900 9.65400 60.96700 1.000 108.72282 418 PRO A O 1
ATOM 2109 N N . ARG A 1 315 ? 31.87800 11.41000 59.56500 1.000 113.69499 419 ARG A N 1
ATOM 2110 C CA . ARG A 1 315 ? 30.90600 12.21800 60.29600 1.000 117.16637 419 ARG A CA 1
ATOM 2111 C C . ARG A 1 315 ? 29.54200 11.53500 60.33600 1.000 120.11483 419 ARG A C 1
ATOM 2112 O O . ARG A 1 315 ? 29.01900 11.13300 59.28500 1.000 120.14242 419 ARG A O 1
ATOM 2120 N N . PRO A 1 316 ? 28.93500 11.41000 61.51400 1.000 116.01279 420 PRO A N 1
ATOM 2121 C CA . PRO A 1 316 ? 27.59100 10.83800 61.61600 1.000 113.56816 420 PRO A CA 1
ATOM 2122 C C . PRO A 1 316 ? 26.53700 11.73600 60.99600 1.000 120.79006 420 PRO A C 1
ATOM 2123 O O . PRO A 1 316 ? 26.69900 12.95600 60.90900 1.000 114.71381 420 PRO A O 1
ATOM 2127 N N . ASP A 1 317 ? 25.46000 11.10900 60.51700 1.000 129.86821 421 ASP A N 1
ATOM 2128 C CA . ASP A 1 317 ? 24.35000 11.87000 59.96300 1.000 132.86324 421 ASP A CA 1
ATOM 2129 C C . ASP A 1 317 ? 23.42300 12.40600 61.04900 1.000 132.93537 421 ASP A C 1
ATOM 2130 O O . ASP A 1 317 ? 22.29200 12.80800 60.75500 1.000 138.60855 421 ASP A O 1
ATOM 2135 N N . ASP A 1 318 ? 23.89900 12.44200 62.29400 1.000 130.57648 422 ASP A N 1
ATOM 2136 C CA . ASP A 1 318 ? 23.07900 12.95500 63.42000 1.000 136.49838 422 ASP A CA 1
ATOM 2137 C C . ASP A 1 318 ? 22.97400 14.47800 63.30900 1.000 141.92344 422 ASP A C 1
ATOM 2138 O O . ASP A 1 318 ? 23.80400 15.10600 62.66700 1.000 139.35617 422 ASP A O 1
ATOM 2143 N N . MET A 1 319 ? 22.00500 15.09600 63.96900 1.000 150.94590 423 MET A N 1
ATOM 2144 C CA . MET A 1 319 ? 21.87800 16.56900 63.80000 1.000 155.37144 423 MET A CA 1
ATOM 2145 C C . MET A 1 319 ? 22.99200 17.35300 64.50600 1.000 150.37422 423 MET A C 1
ATOM 2146 O O . MET A 1 319 ? 23.20500 18.51200 64.15300 1.000 150.71421 423 MET A O 1
ATOM 2151 N N . GLU A 1 320 ? 23.66800 16.75500 65.47600 1.000 143.79841 424 GLU A N 1
ATOM 2152 C CA . GLU A 1 320 ? 24.76900 17.48200 66.13700 1.000 138.52972 424 GLU A CA 1
ATOM 2153 C C . GLU A 1 320 ? 25.85900 17.80800 65.11100 1.000 136.22785 424 GLU A C 1
ATOM 2154 O O . GLU A 1 320 ? 26.34200 18.93200 65.12700 1.000 140.52889 424 GLU A O 1
ATOM 2160 N N . TRP A 1 321 ? 26.19200 16.89400 64.20900 1.000 133.71002 425 TRP A N 1
ATOM 2161 C CA . TRP A 1 321 ? 27.33000 17.15900 63.29200 1.000 129.75646 425 TRP A CA 1
ATOM 2162 C C . TRP A 1 321 ? 26.89900 17.67900 61.92200 1.000 130.03468 425 TRP A C 1
ATOM 2163 O O . TRP A 1 321 ? 27.76200 17.80200 61.06500 1.000 121.56289 425 TRP A O 1
ATOM 2174 N N . ARG A 1 322 ? 25.63700 18.02300 61.72300 1.000 133.46186 426 ARG A N 1
ATOM 2175 C CA . ARG A 1 322 ? 25.23100 18.38000 60.33900 1.000 134.68019 426 ARG A CA 1
ATOM 2176 C C . ARG A 1 322 ? 25.98300 19.58500 59.76200 1.000 130.05874 426 ARG A C 1
ATOM 2177 O O . ARG A 1 322 ? 26.47100 19.45300 58.64500 1.000 137.11887 426 ARG A O 1
ATOM 2185 N N . ASN A 1 323 ? 26.18400 20.67200 60.49400 1.000 120.51102 427 ASN A N 1
ATOM 2186 C CA . ASN A 1 323 ? 26.75800 21.83300 59.77000 1.000 112.94630 427 ASN A CA 1
ATOM 2187 C C . ASN A 1 323 ? 28.06600 22.31500 60.37300 1.000 109.25129 427 ASN A C 1
ATOM 2188 O O . ASN A 1 323 ? 28.56100 23.35700 59.95000 1.000 114.02889 427 ASN A O 1
ATOM 2193 N N . LYS A 1 324 ? 28.59300 21.55600 61.31400 1.000 122.69754 428 LYS A N 1
ATOM 2194 C CA . LYS A 1 324 ? 29.85300 21.90500 62.00400 1.000 111.72361 428 LYS A CA 1
ATOM 2195 C C . LYS A 1 324 ? 31.05900 21.84300 61.08400 1.000 112.03905 428 LYS A C 1
ATOM 2196 O O . LYS A 1 324 ? 31.14800 20.92100 60.28400 1.000 115.03146 428 LYS A O 1
ATOM 2202 N N . TYR A 1 325 ? 32.00100 22.74500 61.32000 1.000 107.27483 429 TYR A N 1
ATOM 2203 C CA . TYR A 1 325 ? 33.28500 22.76000 60.59000 1.000 108.00291 429 TYR A CA 1
ATOM 2204 C C . TYR A 1 325 ? 34.24700 21.73500 61.20200 1.000 98.37220 429 TYR A C 1
ATOM 2205 O O . TYR A 1 325 ? 34.86300 21.01200 60.45300 1.000 100.86190 429 TYR A O 1
ATOM 2214 N N . ILE A 1 326 ? 34.30100 21.61700 62.52500 1.000 90.60531 430 ILE A N 1
ATOM 2215 C CA . ILE A 1 326 ? 35.25900 20.73600 63.17100 1.000 82.79579 430 ILE A CA 1
ATOM 2216 C C . ILE A 1 326 ? 34.46900 19.80300 64.08100 1.000 86.87721 430 ILE A C 1
ATOM 2217 O O . ILE A 1 326 ? 33.54900 20.24700 64.78200 1.000 83.49050 430 ILE A O 1
ATOM 2222 N N . CYS A 1 327 ? 34.76800 18.50400 63.99800 1.000 88.30115 431 CYS A N 1
ATOM 2223 C CA . CYS A 1 327 ? 34.06400 17.45600 64.74400 1.000 86.04364 431 CYS A CA 1
ATOM 2224 C C . CYS A 1 327 ? 35.06200 16.61600 65.54200 1.000 90.25717 431 CYS A C 1
ATOM 2225 O O . CYS A 1 327 ? 35.74000 15.76000 64.97300 1.000 96.22810 431 CYS A O 1
ATOM 2228 N N . VAL A 1 328 ? 35.13800 16.83400 66.85100 1.000 77.51336 432 VAL A N 1
ATOM 2229 C CA . VAL A 1 328 ? 35.94700 16.02200 67.76000 1.000 70.48231 432 VAL A CA 1
ATOM 2230 C C . VAL A 1 328 ? 35.00900 15.32800 68.76400 1.000 72.78391 432 VAL A C 1
ATOM 2231 O O . VAL A 1 328 ? 34.23500 15.99600 69.45400 1.000 78.36999 432 VAL A O 1
ATOM 2235 N N . GLU A 1 329 ? 35.02100 13.99300 68.79300 1.000 73.67011 433 GLU A N 1
ATOM 2236 C CA . GLU A 1 329 ? 34.10800 13.23300 69.64200 1.000 76.08181 433 GLU A CA 1
ATOM 2237 C C . GLU A 1 329 ? 34.60200 13.23500 71.09000 1.000 88.74732 433 GLU A C 1
ATOM 2238 O O . GLU A 1 329 ? 35.72700 12.81000 71.36800 1.000 90.51424 433 GLU A O 1
ATOM 2244 N N . GLU A 1 330 ? 33.78400 13.73400 72.01400 1.000 84.08111 434 GLU A N 1
ATOM 2245 C CA . GLU A 1 330 ? 34.10500 13.53800 73.42000 1.000 76.65221 434 GLU A CA 1
ATOM 2246 C C . GLU A 1 330 ? 34.18600 12.02900 73.66600 1.000 77.31492 434 GLU A C 1
ATOM 2247 O O . GLU A 1 330 ? 33.37300 11.27900 73.12200 1.000 79.20776 434 GLU A O 1
ATOM 2253 N N . PRO A 1 331 ? 35.20400 11.53900 74.38600 1.000 69.67875 435 PRO A N 1
ATOM 2254 C CA . PRO A 1 331 ? 35.35300 10.07600 74.53600 1.000 72.33712 435 PRO A CA 1
ATOM 2255 C C . PRO A 1 331 ? 34.34700 9.41900 75.48300 1.000 88.80438 435 PRO A C 1
ATOM 2256 O O . PRO A 1 331 ? 34.07800 8.22000 75.31700 1.000 104.52337 435 PRO A O 1
ATOM 2260 N N . PHE A 1 332 ? 33.75800 10.14100 76.44300 1.000 80.01071 436 PHE A N 1
ATOM 2261 C CA . PHE A 1 332 ? 32.80400 9.51400 77.35400 1.000 80.25467 436 PHE A CA 1
ATOM 2262 C C . PHE A 1 332 ? 31.35600 9.74600 76.93000 1.000 84.58155 436 PHE A C 1
ATOM 2263 O O . PHE A 1 332 ? 30.57200 8.79800 76.91800 1.000 98.08164 436 PHE A O 1
ATOM 2271 N N . ASP A 1 333 ? 30.96400 10.96600 76.57100 1.000 83.29319 437 ASP A N 1
ATOM 2272 C CA . ASP A 1 333 ? 29.67400 11.20000 75.92600 1.000 87.79005 437 ASP A CA 1
ATOM 2273 C C . ASP A 1 333 ? 29.85600 11.54700 74.44900 1.000 108.62772 437 ASP A C 1
ATOM 2274 O O . ASP A 1 333 ? 30.96500 11.77900 73.96300 1.000 105.40977 437 ASP A O 1
ATOM 2279 N N . GLY A 1 334 ? 28.75100 11.56500 73.71600 1.000 128.26885 438 GLY A N 1
ATOM 2280 C CA . GLY A 1 334 ? 28.84900 11.78300 72.28400 1.000 131.29964 438 GLY A CA 1
ATOM 2281 C C . GLY A 1 334 ? 28.52600 13.19500 71.84600 1.000 128.73406 438 GLY A C 1
ATOM 2282 O O . GLY A 1 334 ? 27.37500 13.48300 71.50000 1.000 143.60377 438 GLY A O 1
ATOM 2283 N N . THR A 1 335 ? 29.51400 14.08700 71.86600 1.000 98.64127 439 THR A N 1
ATOM 2284 C CA . THR A 1 335 ? 29.27600 15.49600 71.57100 1.000 86.98455 439 THR A CA 1
ATOM 2285 C C . THR A 1 335 ? 30.53800 16.11300 70.97000 1.000 82.38311 439 THR A C 1
ATOM 2286 O O . THR A 1 335 ? 31.65200 15.61400 71.15500 1.000 78.51874 439 THR A O 1
ATOM 2290 N N . ASN A 1 336 ? 30.34600 17.22200 70.25500 1.000 83.33596 440 ASN A N 1
ATOM 2291 C CA . ASN A 1 336 ? 31.41300 17.91000 69.53100 1.000 80.18206 440 ASN A CA 1
ATOM 2292 C C . ASN A 1 336 ? 32.12300 18.89400 70.45700 1.000 88.23732 440 ASN A C 1
ATOM 2293 O O . ASN A 1 336 ? 31.52500 19.89000 70.87600 1.000 89.97113 440 ASN A O 1
ATOM 2298 N N . THR A 1 337 ? 33.40100 18.62200 70.77800 1.000 78.61559 441 THR A N 1
ATOM 2299 C CA . THR A 1 337 ? 34.14500 19.51700 71.65700 1.000 65.80974 441 THR A CA 1
ATOM 2300 C C . THR A 1 337 ? 34.51200 20.82700 70.97300 1.000 70.47501 441 THR A C 1
ATOM 2301 O O . THR A 1 337 ? 34.65200 21.86000 71.65000 1.000 65.85935 441 THR A O 1
ATOM 2305 N N . ALA A 1 338 ? 34.68900 20.81100 69.65100 1.000 70.23441 442 ALA A N 1
ATOM 2306 C CA . ALA A 1 338 ? 35.02100 22.00700 68.88900 1.000 67.51819 442 ALA A CA 1
ATOM 2307 C C . ALA A 1 338 ? 33.77200 22.71300 68.39000 1.000 72.84258 442 ALA A C 1
ATOM 2308 O O . ALA A 1 338 ? 33.84800 23.52900 67.46100 1.000 80.43732 442 ALA A O 1
ATOM 2310 N N . ARG A 1 339 ? 32.63000 22.40300 68.99500 1.000 75.42643 443 ARG A N 1
ATOM 2311 C CA . ARG A 1 339 ? 31.35800 23.02300 68.65700 1.000 87.21193 443 ARG A CA 1
ATOM 2312 C C . ARG A 1 339 ? 31.43700 24.54200 68.65900 1.000 85.69649 443 ARG A C 1
ATOM 2313 O O . ARG A 1 339 ? 30.62200 25.19100 68.00000 1.000 91.50475 443 ARG A O 1
ATOM 2321 N N . ALA A 1 340 ? 32.40000 25.11900 69.38700 1.000 81.99053 444 ALA A N 1
ATOM 2322 C CA . ALA A 1 340 ? 32.56700 26.56500 69.44500 1.000 85.70646 444 ALA A CA 1
ATOM 2323 C C . ALA A 1 340 ? 33.05400 27.16300 68.13200 1.000 93.13450 444 ALA A C 1
ATOM 2324 O O . ALA A 1 340 ? 32.95700 28.37900 67.95100 1.000 103.30560 444 ALA A O 1
ATOM 2326 N N . VAL A 1 341 ? 33.60700 26.36200 67.22700 1.000 87.97105 445 VAL A N 1
ATOM 2327 C CA . VAL A 1 341 ? 34.08400 26.87300 65.94500 1.000 88.06781 445 VAL A CA 1
ATOM 2328 C C . VAL A 1 341 ? 32.90100 26.83800 64.98300 1.000 100.08760 445 VAL A C 1
ATOM 2329 O O . VAL A 1 341 ? 32.62800 25.82400 64.33900 1.000 105.79418 445 VAL A O 1
ATOM 2333 N N . HIS A 1 342 ? 32.19100 27.96600 64.87400 1.000 98.05956 446 HIS A N 1
ATOM 2334 C CA . HIS A 1 342 ? 31.00500 28.02900 64.03400 1.000 108.28037 446 HIS A CA 1
ATOM 2335 C C . HIS A 1 342 ? 31.00000 29.15500 62.99800 1.000 115.31017 446 HIS A C 1
ATOM 2336 O O . HIS A 1 342 ? 30.05800 29.23000 62.20100 1.000 121.32285 446 HIS A O 1
ATOM 2343 N N . GLU A 1 343 ? 32.01200 30.02300 62.97800 1.000 115.51977 447 GLU A N 1
ATOM 2344 C CA . GLU A 1 343 ? 32.11500 31.10200 61.99800 1.000 120.70272 447 GLU A CA 1
ATOM 2345 C C . GLU A 1 343 ? 33.15700 30.72500 60.94500 1.000 124.54877 447 GLU A C 1
ATOM 2346 O O . GLU A 1 343 ? 34.24200 30.25100 61.29500 1.000 121.94723 447 GLU A O 1
ATOM 2352 N N . LYS A 1 344 ? 32.81400 30.90900 59.65600 1.000 118.46345 448 LYS A N 1
ATOM 2353 C CA . LYS A 1 344 ? 33.73900 30.56500 58.57100 1.000 107.55048 448 LYS A CA 1
ATOM 2354 C C . LYS A 1 344 ? 35.08500 31.24800 58.76400 1.000 101.68441 448 LYS A C 1
ATOM 2355 O O . LYS A 1 344 ? 36.12500 30.58900 58.79000 1.000 96.03515 448 LYS A O 1
ATOM 2361 N N . GLN A 1 345 ? 35.06600 32.56700 58.96000 1.000 112.55938 449 GLN A N 1
ATOM 2362 C CA . GLN A 1 345 ? 36.28600 33.33100 59.20400 1.000 118.16182 449 GLN A CA 1
ATOM 2363 C C . GLN A 1 345 ? 37.18500 32.67000 60.25100 1.000 115.97043 449 GLN A C 1
ATOM 2364 O O . GLN A 1 345 ? 38.39200 32.52300 60.03400 1.000 119.73318 449 GLN A O 1
ATOM 2370 N N . LYS A 1 346 ? 36.61400 32.24200 61.38600 1.000 109.96904 450 LYS A N 1
ATOM 2371 C CA . LYS A 1 346 ? 37.42500 31.60600 62.43000 1.000 103.78499 450 LYS A CA 1
ATOM 2372 C C . LYS A 1 346 ? 37.95500 30.24200 61.98300 1.000 94.23555 450 LYS A C 1
ATOM 2373 O O . LYS A 1 346 ? 39.12300 29.90800 62.23200 1.000 91.97220 450 LYS A O 1
ATOM 2379 N N . PHE A 1 347 ? 37.09800 29.43000 61.35400 1.000 93.00439 451 PHE A N 1
ATOM 2380 C CA . PHE A 1 347 ? 37.51700 28.14500 60.79400 1.000 95.50442 451 PHE A CA 1
ATOM 2381 C C . PHE A 1 347 ? 38.70800 28.31800 59.85500 1.000 93.02423 451 PHE A C 1
ATOM 2382 O O . PHE A 1 347 ? 39.70500 27.57900 59.93800 1.000 88.11553 451 PHE A O 1
ATOM 2390 N N . ASP A 1 348 ? 38.62400 29.31700 58.97100 1.000 93.45593 452 ASP A N 1
ATOM 2391 C CA . ASP A 1 348 ? 39.73300 29.62500 58.08000 1.000 90.06940 452 ASP A CA 1
ATOM 2392 C C . ASP A 1 348 ? 40.95100 30.06700 58.86600 1.000 86.96275 452 ASP A C 1
ATOM 2393 O O . ASP A 1 348 ? 42.07500 29.72400 58.51200 1.000 85.34794 452 ASP A O 1
ATOM 2398 N N . MET A 1 349 ? 40.75600 30.85600 59.92000 1.000 89.86904 453 MET A N 1
ATOM 2399 C CA . MET A 1 349 ? 41.89900 31.26200 60.72800 1.000 87.61457 453 MET A CA 1
ATOM 2400 C C . MET A 1 349 ? 42.67000 30.03700 61.20600 1.000 81.82244 453 MET A C 1
ATOM 2401 O O . MET A 1 349 ? 43.90100 29.97000 61.08000 1.000 88.06545 453 MET A O 1
ATOM 2406 N N . ILE A 1 350 ? 41.94800 29.02500 61.69100 1.000 80.41117 454 ILE A N 1
ATOM 2407 C CA . ILE A 1 350 ? 42.59600 27.77600 62.10500 1.000 71.51361 454 ILE A CA 1
ATOM 2408 C C . ILE A 1 350 ? 43.32900 27.13400 60.92400 1.000 72.86870 454 ILE A C 1
ATOM 2409 O O . ILE A 1 350 ? 44.51000 26.77400 61.02600 1.000 74.07307 454 ILE A O 1
ATOM 2414 N N . LYS A 1 351 ? 42.63000 26.95800 59.79300 1.000 70.44799 455 LYS A N 1
ATOM 2415 C CA . LYS A 1 351 ? 43.21800 26.27100 58.63600 1.000 83.45380 455 LYS A CA 1
ATOM 2416 C C . LYS A 1 351 ? 44.48000 26.98100 58.14900 1.000 85.46150 455 LYS A C 1
ATOM 2417 O O . LYS A 1 351 ? 45.52700 26.35400 57.90700 1.000 85.69041 455 LYS A O 1
ATOM 2423 N N . ASP A 1 352 ? 44.37900 28.29800 57.97900 1.000 85.52229 456 ASP A N 1
ATOM 2424 C CA . ASP A 1 352 ? 45.48800 29.10100 57.49000 1.000 90.12568 456 ASP A CA 1
ATOM 2425 C C . ASP A 1 352 ? 46.65900 29.04600 58.44900 1.000 90.40737 456 ASP A C 1
ATOM 2426 O O . ASP A 1 352 ? 47.81500 28.97500 58.01300 1.000 101.03012 456 ASP A O 1
ATOM 2431 N N . GLN A 1 353 ? 46.38300 29.06300 59.76600 1.000 80.44278 457 GLN A N 1
ATOM 2432 C CA . GLN A 1 353 ? 47.47700 29.05200 60.72700 1.000 77.67343 457 GLN A CA 1
ATOM 2433 C C . GLN A 1 353 ? 48.19000 27.70400 60.74100 1.000 76.94204 457 GLN A C 1
ATOM 2434 O O . GLN A 1 353 ? 49.41700 27.65100 60.90800 1.000 75.54992 457 GLN A O 1
ATOM 2440 N N . PHE A 1 354 ? 47.44800 26.60000 60.59300 1.000 73.88673 458 PHE A N 1
ATOM 2441 C CA . PHE A 1 354 ? 48.13000 25.30700 60.50900 1.000 67.02425 458 PHE A CA 1
ATOM 2442 C C . PHE A 1 354 ? 49.04800 25.26700 59.29500 1.000 69.14141 458 PHE A C 1
ATOM 2443 O O . PHE A 1 354 ? 50.23200 24.92400 59.40400 1.000 63.78256 458 PHE A O 1
ATOM 2451 N N . LEU A 1 355 ? 48.52300 25.66800 58.13900 1.000 69.58259 459 LEU A N 1
ATOM 2452 C CA . LEU A 1 355 ? 49.32000 25.64000 56.91900 1.000 71.21132 459 LEU A CA 1
ATOM 2453 C C . LEU A 1 355 ? 50.58100 26.48400 57.06700 1.000 74.60597 459 LEU A C 1
ATOM 2454 O O . LEU A 1 355 ? 51.70300 25.99900 56.85400 1.000 74.89132 459 LEU A O 1
ATOM 2459 N N . LYS A 1 356 ? 50.40500 27.74900 57.46100 1.000 77.60649 460 LYS A N 1
ATOM 2460 C CA . LYS A 1 356 ? 51.51200 28.68800 57.59700 1.000 81.85422 460 LYS A CA 1
ATOM 2461 C C . LYS A 1 356 ? 52.55800 28.20500 58.60000 1.000 78.13773 460 LYS A C 1
ATOM 2462 O O . LYS A 1 356 ? 53.76700 28.29000 58.33400 1.000 81.11446 460 LYS A O 1
ATOM 2468 N N . SER A 1 357 ? 52.12400 27.74200 59.78300 1.000 72.29908 461 SER A N 1
ATOM 2469 C CA . SER A 1 357 ? 53.09800 27.30800 60.77500 1.000 74.46079 461 SER A CA 1
ATOM 2470 C C . SER A 1 357 ? 53.84500 26.07200 60.29900 1.000 69.57690 461 SER A C 1
ATOM 2471 O O . SER A 1 357 ? 55.06600 25.97500 60.49800 1.000 68.32112 461 SER A O 1
ATOM 2474 N N . TRP A 1 358 ? 53.15000 25.12600 59.65500 1.000 65.00499 462 TRP A N 1
ATOM 2475 C CA . TRP A 1 358 ? 53.88100 24.00500 59.08200 1.000 64.21263 462 TRP A CA 1
ATOM 2476 C C . TRP A 1 358 ? 54.89700 24.48600 58.04200 1.000 74.10681 462 TRP A C 1
ATOM 2477 O O . TRP A 1 358 ? 55.99900 23.93100 57.96400 1.000 75.40492 462 TRP A O 1
ATOM 2488 N N . GLN A 1 359 ? 54.59200 25.56500 57.31100 1.000 76.14398 463 GLN A N 1
ATOM 2489 C CA . GLN A 1 359 ? 55.53400 26.05400 56.29800 1.000 83.22112 463 GLN A CA 1
ATOM 2490 C C . GLN A 1 359 ? 56.78200 26.68800 56.92500 1.000 86.87797 463 GLN A C 1
ATOM 2491 O O . GLN A 1 359 ? 57.92400 26.30900 56.59600 1.000 88.42417 463 GLN A O 1
ATOM 2497 N N . ARG A 1 360 ? 56.58000 27.64900 57.84200 1.000 87.37418 464 ARG A N 1
ATOM 2498 C CA . ARG A 1 360 ? 57.71800 28.30800 58.48300 1.000 88.68896 464 ARG A CA 1
ATOM 2499 C C . ARG A 1 360 ? 58.57500 27.30300 59.23600 1.000 84.43634 464 ARG A C 1
ATOM 2500 O O . ARG A 1 360 ? 59.80500 27.40000 59.22700 1.000 88.11243 464 ARG A O 1
ATOM 2508 N N . LEU A 1 361 ? 57.94700 26.32600 59.89800 1.000 84.27530 465 LEU A N 1
ATOM 2509 C CA .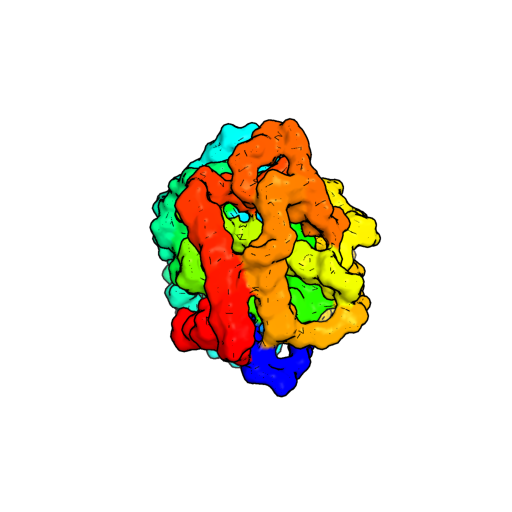 LEU A 1 361 ? 58.71500 25.33500 60.64700 1.000 82.17716 465 LEU A CA 1
ATOM 2510 C C . LEU A 1 361 ? 59.46900 24.39600 59.70800 1.000 74.97138 465 LEU A C 1
ATOM 2511 O O . LEU A 1 361 ? 60.62500 24.04800 59.97200 1.000 76.13756 465 LEU A O 1
ATOM 2516 N N . LYS A 1 362 ? 58.84000 23.98500 58.60100 1.000 75.64313 466 LYS A N 1
ATOM 2517 C CA . LYS A 1 362 ? 59.52300 23.12400 57.65300 1.000 77.97352 466 LYS A CA 1
ATOM 2518 C C . LYS A 1 362 ? 60.80100 23.77900 57.19200 1.000 85.37237 466 LYS A C 1
ATOM 2519 O O . LYS A 1 362 ? 61.86800 23.15100 57.18900 1.000 88.02376 466 LYS A O 1
ATOM 2525 N N . ASN A 1 363 ? 60.72100 25.07500 56.86300 1.000 96.62732 467 ASN A N 1
ATOM 2526 C CA . ASN A 1 363 ? 61.87200 25.76200 56.27900 1.000 99.53933 467 ASN A CA 1
ATOM 2527 C C . ASN A 1 363 ? 62.95200 26.04300 57.32100 1.000 104.28228 467 ASN A C 1
ATOM 2528 O O . ASN A 1 363 ? 64.12300 25.69500 57.12400 1.000 113.99865 467 ASN A O 1
ATOM 2533 N N . LYS A 1 364 ? 62.58100 26.67600 58.43600 1.000 102.96340 468 LYS A N 1
ATOM 2534 C CA . LYS A 1 364 ? 63.49300 26.95900 59.54600 1.000 103.47935 468 LYS A CA 1
ATOM 2535 C C . LYS A 1 364 ? 63.06100 26.16100 60.77900 1.000 102.64213 468 LYS A C 1
ATOM 2536 O O . LYS A 1 364 ? 62.14900 26.57200 61.50300 1.000 104.57538 468 LYS A O 1
ATOM 2542 N N . ARG A 1 365 ? 63.73600 25.02900 61.03200 1.000 108.66361 469 ARG A N 1
ATOM 2543 C CA . ARG A 1 365 ? 63.42800 24.13800 62.15700 1.000 98.69783 469 ARG A CA 1
ATOM 2544 C C . ARG A 1 365 ? 63.87300 24.71100 63.50200 1.000 91.91577 469 ARG A C 1
ATOM 2545 O O . ARG A 1 365 ? 64.69700 24.11400 64.20500 1.000 94.94152 469 ARG A O 1
ATOM 2553 N N . ASP A 1 366 ? 63.42000 25.93200 63.78200 1.000 86.27510 470 ASP A N 1
ATOM 2554 C CA . ASP A 1 366 ? 63.57200 26.62200 65.05700 1.000 83.16548 470 ASP A CA 1
ATOM 2555 C C . ASP A 1 366 ? 62.17300 26.88600 65.59900 1.000 75.14885 470 ASP A C 1
ATOM 2556 O O . ASP A 1 366 ? 61.28100 27.28500 64.84000 1.000 75.78740 470 ASP A O 1
ATOM 2561 N N . LEU A 1 367 ? 61.96900 26.62200 66.90100 1.000 82.48917 471 LEU A N 1
ATOM 2562 C CA . LEU A 1 367 ? 60.66600 26.87300 67.52300 1.000 71.13463 471 LEU A CA 1
ATOM 2563 C C . LEU A 1 367 ? 60.29100 28.34500 67.45800 1.000 75.19560 471 LEU A C 1
ATOM 2564 O O . LEU A 1 367 ? 59.11100 28.67600 67.56800 1.000 81.59377 471 LEU A O 1
ATOM 2569 N N . ASN A 1 368 ? 61.27900 29.23400 67.30700 1.000 78.01149 472 ASN A N 1
ATOM 2570 C CA . ASN A 1 368 ? 61.02600 30.66400 67.15000 1.000 84.04311 472 ASN A CA 1
ATOM 2571 C C . ASN A 1 368 ? 60.27200 30.99800 65.86200 1.000 85.54896 472 ASN A C 1
ATOM 2572 O O . ASN A 1 368 ? 59.75000 32.11200 65.73800 1.000 89.31297 472 ASN A O 1
ATOM 2577 N N . SER A 1 369 ? 60.26300 30.09800 64.86900 1.000 90.11776 473 SER A N 1
ATOM 2578 C CA . SER A 1 369 ? 59.55300 30.38800 63.62400 1.000 90.59683 473 SER A CA 1
ATOM 2579 C C . SER A 1 369 ? 58.03500 30.37400 63.80000 1.000 93.45448 473 SER A C 1
ATOM 2580 O O . SER A 1 369 ? 57.32200 31.05000 63.04600 1.000 102.11948 473 SER A O 1
ATOM 2583 N N . VAL A 1 370 ? 57.52800 29.61600 64.77000 1.000 84.93969 474 VAL A N 1
ATOM 2584 C CA . VAL A 1 370 ? 56.09100 29.49400 64.98200 1.000 83.40311 474 VAL A CA 1
ATOM 2585 C C . VAL A 1 370 ? 55.64800 30.00300 66.34900 1.000 83.22172 474 VAL A C 1
ATOM 2586 O O . VAL A 1 370 ? 54.44600 30.25600 66.53900 1.000 80.79490 474 VAL A O 1
ATOM 2590 N N . LEU A 1 371 ? 56.56900 30.20000 67.28800 1.000 82.63631 475 LEU A N 1
ATOM 2591 C CA . LEU A 1 371 ? 56.31600 30.61700 68.65800 1.000 84.52033 475 LEU A CA 1
ATOM 2592 C C . LEU A 1 371 ? 57.53900 31.37000 69.17200 1.000 95.49120 475 LEU A C 1
ATOM 2593 O O . LEU A 1 371 ? 58.59600 30.75800 69.37900 1.000 101.17415 475 LEU A O 1
ATOM 2598 N N . PRO A 1 372 ? 57.44900 32.68000 69.39300 1.000 99.27150 476 PRO A N 1
ATOM 2599 C CA . PRO A 1 372 ? 58.57000 33.39300 70.02500 1.000 106.51595 476 PRO A CA 1
ATOM 2600 C C . PRO A 1 372 ? 58.84500 32.82400 71.40900 1.000 111.39632 476 PRO A C 1
ATOM 2601 O O . PRO A 1 372 ? 58.00100 32.89600 72.30700 1.000 111.92738 476 PRO A O 1
ATOM 2605 N N . LEU A 1 373 ? 60.04900 32.26200 71.58300 1.000 116.68692 477 LEU A N 1
ATOM 2606 C CA . LEU A 1 373 ? 60.40100 31.63300 72.85500 1.000 118.45076 477 LEU A CA 1
ATOM 2607 C C . LEU A 1 373 ? 60.56600 32.64200 73.98600 1.000 124.30755 477 LEU A C 1
ATOM 2608 O O . LEU A 1 373 ? 60.56200 32.24100 75.15700 1.000 120.48792 477 LEU A O 1
ATOM 2613 N N . ARG A 1 374 ? 60.70700 33.93500 73.66400 1.000 130.92412 478 ARG A N 1
ATOM 2614 C CA . ARG A 1 374 ? 60.80100 34.97900 74.68100 1.000 134.53484 478 ARG A CA 1
ATOM 2615 C C . ARG A 1 374 ? 59.44000 35.37400 75.24800 1.000 139.68235 478 ARG A C 1
ATOM 2616 O O . ARG A 1 374 ? 59.38100 35.93500 76.35000 1.000 135.14846 478 ARG A O 1
ATOM 2624 N N . ALA A 1 375 ? 58.35100 35.09200 74.53000 1.000 151.29477 479 ALA A N 1
ATOM 2625 C CA . ALA A 1 375 ? 57.00500 35.44700 74.96000 1.000 160.35619 479 ALA A CA 1
ATOM 2626 C C . ALA A 1 375 ? 56.38100 34.42300 75.89800 1.000 161.51346 479 ALA A C 1
ATOM 2627 O O . ALA A 1 375 ? 55.35400 34.72000 76.51800 1.000 166.79579 479 ALA A O 1
ATOM 2629 N N . ALA A 1 376 ? 56.95800 33.22100 76.01900 1.000 154.61983 480 ALA A N 1
ATOM 2630 C CA . ALA A 1 376 ? 56.45700 32.23200 76.96800 1.000 142.79403 480 ALA A CA 1
ATOM 2631 C C . ALA A 1 376 ? 57.26500 32.26500 78.26400 1.000 143.18505 480 ALA A C 1
ATOM 2632 O O . ALA A 1 376 ? 56.73200 32.60800 79.32500 1.000 143.54166 480 ALA A O 1
ATOM 2634 N N . THR A 1 377 ? 58.54500 31.91100 78.18300 1.000 142.43770 481 THR A N 1
ATOM 2635 C CA . THR A 1 377 ? 59.44800 31.95200 79.33400 1.000 141.86284 481 THR A CA 1
ATOM 2636 C C . THR A 1 377 ? 59.60300 33.39600 79.82500 1.000 139.70439 481 THR A C 1
ATOM 2637 O O . THR A 1 377 ? 60.41800 33.69700 80.69900 1.000 137.11802 481 THR A O 1
ATOM 2641 N N . ILE B 1 43 ? 28.39000 4.62500 126.76300 1.000 109.31369 147 ILE B N 1
ATOM 2642 C CA . ILE B 1 43 ? 27.54100 4.21200 125.65100 1.000 120.93090 147 ILE B CA 1
ATOM 2643 C C . ILE B 1 43 ? 26.04400 4.42700 125.96800 1.000 130.19393 147 ILE B C 1
ATOM 2644 O O . ILE B 1 43 ? 25.35400 5.15000 125.24300 1.000 133.32381 147 ILE B O 1
ATOM 2649 N N . THR B 1 44 ? 25.53700 3.82400 127.03500 1.000 133.56539 148 THR B N 1
ATOM 2650 C CA . THR B 1 44 ? 24.11100 4.02100 127.36700 1.000 134.67664 148 THR B CA 1
ATOM 2651 C C . THR B 1 44 ? 24.02600 5.02000 128.52400 1.000 132.29820 148 THR B C 1
ATOM 2652 O O . THR B 1 44 ? 24.64100 4.77300 129.57100 1.000 127.24492 148 THR B O 1
ATOM 2656 N N . LEU B 1 45 ? 23.23700 6.08000 128.34500 1.000 132.35327 149 LEU B N 1
ATOM 2657 C CA . LEU B 1 45 ? 23.06600 7.13000 129.37800 1.000 125.12596 149 LEU B CA 1
ATOM 2658 C C . LEU B 1 45 ? 22.52800 6.46600 130.63000 1.000 118.90473 149 LEU B C 1
ATOM 2659 O O . LEU B 1 45 ? 21.59900 5.69000 130.51100 1.000 130.23081 149 LEU B O 1
ATOM 2664 N N . PRO B 1 46 ? 22.98500 6.83500 131.83500 1.000 105.89912 150 PRO B N 1
ATOM 2665 C CA . PRO B 1 46 ? 22.52300 6.19200 133.05100 1.000 105.39800 150 PRO B CA 1
ATOM 2666 C C . PRO B 1 46 ? 21.08200 6.53900 133.45700 1.000 113.95202 150 PRO B C 1
ATOM 2667 O O . PRO B 1 46 ? 20.49600 7.43600 132.91500 1.000 115.18082 150 PRO B O 1
ATOM 2671 N N . GLU B 1 47 ? 20.55900 5.78200 134.41700 1.000 121.11511 151 GLU B N 1
ATOM 2672 C CA . GLU B 1 47 ? 19.17900 5.93700 134.94300 1.000 128.46196 151 GLU B CA 1
ATOM 2673 C C . GLU B 1 47 ? 19.08300 7.19200 135.81100 1.000 117.22167 151 GLU B C 1
ATOM 2674 O O . GLU B 1 47 ? 19.99700 7.45000 136.55800 1.000 121.32092 151 GLU B O 1
ATOM 2680 N N . ALA B 1 48 ? 17.98000 7.91700 135.71800 1.000 106.59042 152 ALA B N 1
ATOM 2681 C CA . ALA B 1 48 ? 17.76400 9.10300 136.56000 1.000 94.72030 152 ALA B CA 1
ATOM 2682 C C . ALA B 1 48 ? 17.16900 8.63400 137.88200 1.000 100.97389 152 ALA B C 1
ATOM 2683 O O . ALA B 1 48 ? 15.99700 8.84500 138.08900 1.000 1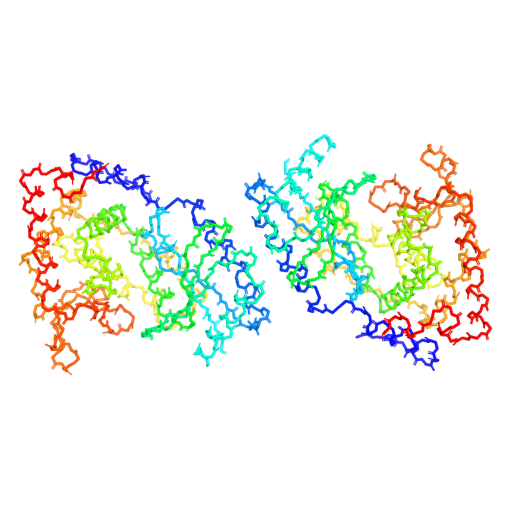01.55198 152 ALA B O 1
ATOM 2685 N N . LYS B 1 49 ? 17.99200 8.11800 138.78300 1.000 103.44359 153 LYS B N 1
ATOM 2686 C CA . LYS B 1 49 ? 17.53700 7.60200 140.10000 1.000 110.68105 153 LYS B CA 1
ATOM 2687 C C . LYS B 1 49 ? 17.00900 8.70600 141.02800 1.000 108.89977 153 LYS B C 1
ATOM 2688 O O . LYS B 1 49 ? 16.38600 8.34900 142.01100 1.000 105.49148 153 LYS B O 1
ATOM 2694 N N . ASP B 1 50 ? 17.34300 9.97600 140.81000 1.000 113.25688 154 ASP B N 1
ATOM 2695 C CA . ASP B 1 50 ? 16.80400 11.04600 141.68200 1.000 105.53238 154 ASP B CA 1
ATOM 2696 C C . ASP B 1 50 ? 16.52100 12.30500 140.86500 1.000 101.77351 154 ASP B C 1
ATOM 2697 O O . ASP B 1 50 ? 16.76200 12.30800 139.68500 1.000 104.70165 154 ASP B O 1
ATOM 2702 N N . LYS B 1 51 ? 15.95300 13.31900 141.48900 1.000 100.63479 155 LYS B N 1
ATOM 2703 C CA . LYS B 1 51 ? 15.67700 14.58700 140.78400 1.000 102.48805 155 LYS B CA 1
ATOM 2704 C C . LYS B 1 51 ? 16.99200 15.25700 140.40300 1.000 94.70885 155 LYS B C 1
ATOM 2705 O O . LYS B 1 51 ? 17.07800 15.80900 139.31000 1.000 96.62653 155 LYS B O 1
ATOM 2711 N N . LEU B 1 52 ? 17.97700 15.22300 141.29500 1.000 101.15626 156 LEU B N 1
ATOM 2712 C CA . LEU B 1 52 ? 19.27100 15.88200 141.00100 1.000 88.71129 156 LEU B CA 1
ATOM 2713 C C . LEU B 1 52 ? 19.90500 15.18700 139.81000 1.000 92.12808 156 LEU B C 1
ATOM 2714 O O . LEU B 1 52 ? 20.33800 15.85900 138.89900 1.000 92.31946 156 LEU B O 1
ATOM 2719 N N . SER B 1 53 ? 19.84300 13.86900 139.78300 1.000 88.91104 157 SER B N 1
ATOM 2720 C CA . SER B 1 53 ? 20.43700 13.14400 138.64300 1.000 90.35043 157 SER B CA 1
ATOM 2721 C C . SER B 1 53 ? 19.72500 13.55300 137.36100 1.000 87.76144 157 SER B C 1
ATOM 2722 O O . SER B 1 53 ? 20.38700 13.80800 136.37900 1.000 94.06099 157 SER B O 1
ATOM 2725 N N . GLN B 1 54 ? 18.41200 13.68100 137.38800 1.000 92.03689 158 GLN B N 1
ATOM 2726 C CA . GLN B 1 54 ? 17.69300 14.05500 136.15600 1.000 93.12962 158 GLN B CA 1
ATOM 2727 C C . GLN B 1 54 ? 18.15600 15.43400 135.70900 1.000 90.24360 158 GLN B C 1
ATOM 2728 O O . GLN B 1 54 ? 18.40600 15.59200 134.55000 1.000 93.25724 158 GLN B O 1
ATOM 2734 N N . GLN B 1 55 ? 18.31200 16.38000 136.61800 1.000 86.74739 159 GLN B N 1
ATOM 2735 C CA . GLN B 1 55 ? 18.73800 17.74500 136.22000 1.000 88.61442 159 GLN B CA 1
ATOM 2736 C C . GLN B 1 55 ? 20.12700 17.69600 135.59100 1.000 82.44344 159 GLN B C 1
ATOM 2737 O O . GLN B 1 55 ? 20.34200 18.38400 134.58700 1.000 90.05404 159 GLN B O 1
ATOM 2743 N N . ILE B 1 56 ? 21.01200 16.89000 136.17300 1.000 79.42898 160 ILE B N 1
ATOM 2744 C CA . ILE B 1 56 ? 22.39900 16.75000 135.66100 1.000 74.17579 160 ILE B CA 1
ATOM 2745 C C . ILE B 1 56 ? 22.32600 16.20700 134.23500 1.000 72.84732 160 ILE B C 1
ATOM 2746 O O . ILE B 1 56 ? 22.87400 16.83100 133.35000 1.000 72.97750 160 ILE B O 1
ATOM 2751 N N . LEU B 1 57 ? 21.52600 15.17600 134.01500 1.000 77.54487 161 LEU B N 1
ATOM 2752 C CA . LEU B 1 57 ? 21.39600 14.58500 132.66100 1.000 79.85729 161 LEU B CA 1
ATOM 2753 C C . LEU B 1 57 ? 20.77800 15.58600 131.69700 1.000 81.70282 161 LEU B C 1
ATOM 2754 O O . LEU B 1 57 ? 21.18000 15.63000 130.54800 1.000 79.35893 161 LEU B O 1
ATOM 2759 N N . GLU B 1 58 ? 19.81800 16.35700 132.17100 1.000 83.10816 162 GLU B N 1
ATOM 2760 C CA . GLU B 1 58 ? 19.14400 17.31400 131.27600 1.000 84.71690 162 GLU B CA 1
ATOM 2761 C C . GLU B 1 58 ? 20.17600 18.31700 130.81400 1.000 80.69539 162 GLU B C 1
ATOM 2762 O O . GLU B 1 58 ? 20.28500 18.51400 129.62400 1.000 89.61092 162 GLU B O 1
ATOM 2768 N N . LEU B 1 59 ? 20.98100 18.81800 131.73700 1.000 78.40731 163 LEU B N 1
ATOM 2769 C CA . LEU B 1 59 ? 22.02200 19.79500 131.35500 1.000 78.01344 163 LEU B CA 1
ATOM 2770 C C . LEU B 1 59 ? 23.03100 19.13600 130.40500 1.000 80.50096 163 LEU B C 1
ATOM 2771 O O . LEU B 1 59 ? 23.40700 19.75400 129.41300 1.000 83.74362 163 LEU B O 1
ATOM 2776 N N . PHE B 1 60 ? 23.39100 17.88800 130.67300 1.000 73.36922 164 PHE B N 1
ATOM 2777 C CA . PHE B 1 60 ? 24.38300 17.18700 129.83100 1.000 80.29572 164 PHE B CA 1
ATOM 2778 C C . PHE B 1 60 ? 23.89200 17.11400 128.39700 1.000 84.16161 164 PHE B C 1
ATOM 2779 O O . PHE B 1 60 ? 24.65100 17.47700 127.52300 1.000 74.27586 164 PHE B O 1
ATOM 2787 N N . GLU B 1 61 ? 22.62300 16.77500 128.19200 1.000 88.51006 165 GLU B N 1
ATOM 2788 C CA . GLU B 1 61 ? 22.12900 16.58200 126.80200 1.000 100.50397 165 GLU B CA 1
ATOM 2789 C C . GLU B 1 61 ? 22.10700 17.88700 126.01400 1.000 101.38258 165 GLU B C 1
ATOM 2790 O O . GLU B 1 61 ? 22.19900 17.82500 124.79700 1.000 102.45116 165 GLU B O 1
ATOM 2796 N N . THR B 1 62 ? 21.95400 19.01600 126.68600 1.000 99.21723 166 THR B N 1
ATOM 2797 C CA . THR B 1 62 ? 21.92300 20.30000 125.99200 1.000 92.58690 166 THR B CA 1
ATOM 2798 C C . THR B 1 62 ? 23.30900 20.93900 125.90000 1.000 93.82548 166 THR B C 1
ATOM 2799 O O . THR B 1 62 ? 23.50200 21.85300 125.08700 1.000 100.33857 166 THR B O 1
ATOM 2803 N N . CYS B 1 63 ? 24.27300 20.52400 126.73200 1.000 86.20045 167 CYS B N 1
ATOM 2804 C CA . CYS B 1 63 ? 25.59900 21.12800 126.64600 1.000 76.78612 167 CYS B CA 1
ATOM 2805 C C . CYS B 1 63 ? 26.68900 20.21200 126.09100 1.000 70.18971 167 CYS B C 1
ATOM 2806 O O . CYS B 1 63 ? 27.71700 20.71900 125.63000 1.000 66.30706 167 CYS B O 1
ATOM 2809 N N . GLN B 1 64 ? 26.48000 18.89800 126.08100 1.000 65.50033 168 GLN B N 1
ATOM 2810 C CA . GLN B 1 64 ? 27.44600 17.97200 125.50600 1.000 63.67693 168 GLN B CA 1
ATOM 2811 C C . GLN B 1 64 ? 27.81100 18.37000 124.08000 1.000 67.31233 168 GLN B C 1
ATOM 2812 O O . GLN B 1 64 ? 26.95100 18.80100 123.30700 1.000 63.65261 168 GLN B O 1
ATOM 2818 N N . GLN B 1 65 ? 29.09800 18.22900 123.74000 1.000 61.41760 169 GLN B N 1
ATOM 2819 C CA . GLN B 1 65 ? 29.56900 18.55900 122.40100 1.000 68.24909 169 GLN B CA 1
ATOM 2820 C C . GLN B 1 65 ? 28.93200 17.62200 121.38900 1.000 72.00653 169 GLN B C 1
ATOM 2821 O O . GLN B 1 65 ? 29.02200 16.39700 121.52100 1.000 83.99649 169 GLN B O 1
ATOM 2827 N N . GLN B 1 66 ? 28.27000 18.20400 120.39400 1.000 66.86202 170 GLN B N 1
ATOM 2828 C CA . GLN B 1 66 ? 27.59300 17.45100 119.35400 1.000 77.51819 170 GLN B CA 1
ATOM 2829 C C . GLN B 1 66 ? 28.56200 17.07900 118.22800 1.000 75.51921 170 GLN B C 1
ATOM 2830 O O . GLN B 1 66 ? 29.63400 17.67100 118.06100 1.000 67.53190 170 GLN B O 1
ATOM 2836 N N . ALA B 1 67 ? 28.18000 16.04700 117.47500 1.000 82.86564 171 ALA B N 1
ATOM 2837 C CA . ALA B 1 67 ? 29.00400 15.56400 116.36300 1.000 84.08566 171 ALA B CA 1
ATOM 2838 C C . ALA B 1 67 ? 29.31800 16.66400 115.34700 1.000 80.24184 171 ALA B C 1
ATOM 2839 O O . ALA B 1 67 ? 30.40000 16.66600 114.75000 1.000 82.44821 171 ALA B O 1
ATOM 2841 N N . SER B 1 68 ? 28.38300 17.59500 115.11400 1.000 74.98383 172 SER B N 1
ATOM 2842 C CA . SER B 1 68 ? 28.62700 18.65200 114.13100 1.000 74.35598 172 SER B CA 1
ATOM 2843 C C . SER B 1 68 ? 29.67700 19.65000 114.61900 1.000 81.85791 172 SER B C 1
ATOM 2844 O O . SER B 1 68 ? 30.46800 20.16500 113.81000 1.000 93.13536 172 SER B O 1
ATOM 2847 N N . ASP B 1 69 ? 29.69800 19.94200 115.93200 1.000 83.12646 173 ASP B N 1
ATOM 2848 C CA . ASP B 1 69 ? 30.76200 20.77100 116.50000 1.000 75.16811 173 ASP B CA 1
ATOM 2849 C C . ASP B 1 69 ? 32.13000 20.15000 116.21300 1.000 70.24394 173 ASP B C 1
ATOM 2850 O O . ASP B 1 69 ? 33.07300 20.82000 115.75000 1.000 75.24705 173 ASP B O 1
ATOM 2855 N N . LEU B 1 70 ? 32.24200 18.84600 116.45300 1.000 65.55722 174 LEU B N 1
ATOM 2856 C CA . LEU B 1 70 ? 33.52200 18.18300 116.27300 1.000 61.04906 174 LEU B CA 1
ATOM 2857 C C . LEU B 1 70 ? 33.88500 18.05000 114.79500 1.000 62.81934 174 LEU B C 1
ATOM 2858 O O . LEU B 1 70 ? 35.07100 18.07200 114.45600 1.000 67.79825 174 LEU B O 1
ATOM 2863 N N . LYS B 1 71 ? 32.90300 17.95500 113.89500 1.000 67.74166 175 LYS B N 1
ATOM 2864 C CA . LYS B 1 71 ? 33.24100 17.94000 112.46900 1.000 80.77479 175 LYS B CA 1
ATOM 2865 C C . LYS B 1 71 ? 33.75100 19.29400 111.98700 1.000 80.82314 175 LYS B C 1
ATOM 2866 O O . LYS B 1 71 ? 34.66600 19.34400 111.15600 1.000 76.17524 175 LYS B O 1
ATOM 2872 N N . LYS B 1 72 ? 33.17300 20.40800 112.46900 1.000 80.05423 176 LYS B N 1
ATOM 2873 C CA . LYS B 1 72 ? 33.71000 21.70000 112.03100 1.000 72.37660 176 LYS B CA 1
ATOM 2874 C C . LYS B 1 72 ? 35.14700 21.87600 112.52200 1.000 67.80087 176 LYS B C 1
ATOM 2875 O O . LYS B 1 72 ? 36.03400 22.27400 111.74200 1.000 70.73762 176 LYS B O 1
ATOM 2881 N N . LYS B 1 73 ? 35.42300 21.43000 113.76100 1.000 58.86524 177 LYS B N 1
ATOM 2882 C CA . LYS B 1 73 ? 36.78800 21.49200 114.28600 1.000 55.01970 177 LYS B CA 1
ATOM 2883 C C . LYS B 1 73 ? 37.73900 20.58200 113.51200 1.000 56.62984 177 LYS B C 1
ATOM 2884 O O . LYS B 1 73 ? 38.90200 20.93900 113.28100 1.000 55.81258 177 LYS B O 1
ATOM 2890 N N . GLU B 1 74 ? 37.27900 19.39200 113.12600 1.000 54.40767 178 GLU B N 1
ATOM 2891 C CA . GLU B 1 74 ? 38.15200 18.46800 112.42200 1.000 63.35772 178 GLU B CA 1
ATOM 2892 C C . GLU B 1 74 ? 38.44100 18.92400 110.99000 1.000 61.08241 178 GLU B C 1
ATOM 2893 O O . GLU B 1 74 ? 39.56900 18.76200 110.51100 1.000 64.05195 178 GLU B O 1
ATOM 2899 N N . LEU B 1 75 ? 37.46900 19.48900 110.29800 1.000 64.95853 179 LEU B N 1
ATOM 2900 C CA . LEU B 1 75 ? 37.76000 19.94400 108.92400 1.000 61.34166 179 LEU B CA 1
ATOM 2901 C C . LEU B 1 75 ? 38.78600 21.06600 108.99400 1.000 68.55375 179 LEU B C 1
ATOM 2902 O O . LEU B 1 75 ? 39.69300 21.08100 108.20400 1.000 67.52052 179 LEU B O 1
ATOM 2907 N N . CYS B 1 76 ? 38.65800 21.93800 109.97000 1.000 59.00147 180 CYS B N 1
ATOM 2908 C CA . CYS B 1 76 ? 39.62800 23.02800 110.14300 1.000 55.69953 180 CYS B CA 1
ATOM 2909 C C . CYS B 1 76 ? 41.01100 22.44800 110.43700 1.000 59.17460 180 CYS B C 1
ATOM 2910 O O . CYS B 1 76 ? 41.96900 22.95700 109.91200 1.000 68.24498 180 CYS B O 1
ATOM 2913 N N . ARG B 1 77 ? 41.09000 21.40900 111.25500 1.000 52.07785 181 ARG B N 1
ATOM 2914 C CA . ARG B 1 77 ? 42.37700 20.76500 111.59000 1.000 46.97109 181 ARG B CA 1
ATOM 2915 C C . ARG B 1 77 ? 42.98100 20.18100 110.32800 1.000 58.90892 181 ARG B C 1
ATOM 2916 O O . ARG B 1 77 ? 44.13800 20.42200 110.08400 1.000 71.31981 181 ARG B O 1
ATOM 2924 N N . ALA B 1 78 ? 42.17900 19.51400 109.51800 1.000 51.67721 182 ALA B N 1
ATOM 2925 C CA . ALA B 1 78 ? 42.71300 18.93900 108.27400 1.000 56.14335 182 ALA B CA 1
ATOM 2926 C C . ALA B 1 78 ? 43.20400 20.05100 107.34100 1.000 64.11890 182 ALA B C 1
ATOM 2927 O O . ALA B 1 78 ? 44.32100 19.94100 106.78100 1.000 62.08280 182 ALA B O 1
ATOM 2929 N N . GLN B 1 79 ? 42.43700 21.13200 107.25600 1.000 56.45801 183 GLN B N 1
ATOM 2930 C CA . GLN B 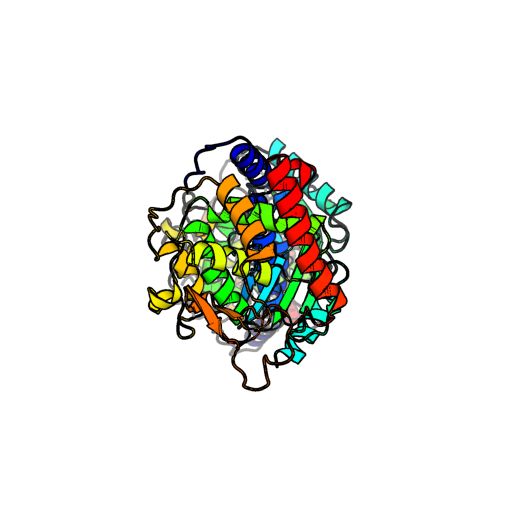1 79 ? 42.82900 22.23800 106.36900 1.000 59.12464 183 GLN B CA 1
ATOM 2931 C C . GLN B 1 79 ? 44.12800 22.84900 106.85800 1.000 63.05456 183 GLN B C 1
ATOM 2932 O O . GLN B 1 79 ? 45.02000 23.09300 106.06000 1.000 65.39904 183 GLN B O 1
ATOM 2938 N N . LEU B 1 80 ? 44.23800 23.02500 108.16500 1.000 57.19831 184 LEU B N 1
ATOM 2939 C CA . LEU B 1 80 ? 45.44400 23.65700 108.72300 1.000 56.36483 184 LEU B CA 1
ATOM 2940 C C . LEU B 1 80 ? 46.63400 22.74500 108.50600 1.000 57.73370 184 LEU B C 1
ATOM 2941 O O . LEU B 1 80 ? 47.67600 23.25300 108.24500 1.000 54.02766 184 LEU B O 1
ATOM 2946 N N . GLN B 1 81 ? 46.44600 21.43600 108.61800 1.000 54.91792 185 GLN B N 1
ATOM 2947 C CA . GLN B 1 81 ? 47.58800 20.52200 108.40800 1.000 61.30212 185 GLN B CA 1
ATOM 2948 C C . GLN B 1 81 ? 48.11100 20.71100 106.99100 1.000 54.62831 185 GLN B C 1
ATOM 2949 O O . GLN B 1 81 ? 49.29800 20.96100 106.84800 1.000 50.11541 185 GLN B O 1
ATOM 2955 N N . ARG B 1 82 ? 47.21800 20.76200 106.01300 1.000 62.19609 186 ARG B N 1
ATOM 2956 C CA . ARG B 1 82 ? 47.73600 20.96500 104.63800 1.000 68.87756 186 ARG B CA 1
ATOM 2957 C C . ARG B 1 82 ? 48.44400 22.31400 104.52200 1.000 62.55066 186 ARG B C 1
ATOM 2958 O O . ARG B 1 82 ? 49.58300 22.38200 104.01100 1.000 66.95662 186 ARG B O 1
ATOM 2966 N N . GLU B 1 83 ? 47.82300 23.34300 105.06300 1.000 54.97733 187 GLU B N 1
ATOM 2967 C CA . GLU B 1 83 ? 48.41900 24.68100 104.91300 1.000 69.92958 187 GLU B CA 1
ATOM 2968 C C . GLU B 1 83 ? 49.79000 24.73400 105.57500 1.000 79.14370 187 GLU B C 1
ATOM 2969 O O . GLU B 1 83 ? 50.68300 25.29800 104.99800 1.000 77.39547 187 GLU B O 1
ATOM 2975 N N . ILE B 1 84 ? 49.93800 24.14400 106.75400 1.000 77.44140 188 ILE B N 1
ATOM 2976 C CA . ILE B 1 84 ? 51.22800 24.18600 107.50700 1.000 65.47371 188 ILE B CA 1
ATOM 2977 C C . ILE B 1 84 ? 52.27600 23.34100 106.80100 1.000 66.00988 188 ILE B C 1
ATOM 2978 O O . ILE B 1 84 ? 53.43400 23.70200 106.82900 1.000 65.70703 188 ILE B O 1
ATOM 2983 N N . GLN B 1 85 ? 51.81600 22.28300 106.14200 1.000 59.28942 189 GLN B N 1
ATOM 2984 C CA . GLN B 1 85 ? 52.62800 21.35400 105.32400 1.000 65.32096 189 GLN B CA 1
ATOM 2985 C C . GLN B 1 85 ? 53.27600 22.13400 104.18900 1.000 68.11427 189 GLN B C 1
ATOM 2986 O O . GLN B 1 85 ? 54.33900 21.71900 103.79300 1.000 69.64023 189 GLN B O 1
ATOM 2992 N N . LEU B 1 86 ? 52.59800 23.12600 103.62000 1.000 67.66901 190 LEU B N 1
ATOM 2993 C CA . LEU B 1 86 ? 53.34400 23.99300 102.67300 1.000 71.22835 190 LEU B CA 1
ATOM 2994 C C . LEU B 1 86 ? 54.67400 24.46300 103.28300 1.000 74.47101 190 LEU B C 1
ATOM 2995 O O . LEU B 1 86 ? 55.62500 24.53400 102.54800 1.000 83.86886 190 LEU B O 1
ATOM 3000 N N . LEU B 1 87 ? 54.75600 24.74200 104.58100 1.000 71.83352 191 LEU B N 1
ATOM 3001 C CA . LEU B 1 87 ? 56.01700 25.16100 105.17900 1.000 67.15966 191 LEU B CA 1
ATOM 3002 C C . LEU B 1 87 ? 56.85900 23.97500 105.63200 1.000 66.21285 191 LEU B C 1
ATOM 3003 O O . LEU B 1 87 ? 58.04800 23.90500 105.31800 1.000 66.71001 191 LEU B O 1
ATOM 3008 N N . PHE B 1 88 ? 56.24800 23.02900 106.35500 1.000 68.13741 192 PHE B N 1
ATOM 3009 C CA . PHE B 1 88 ? 56.93300 21.86900 106.93800 1.000 58.02505 192 PHE B CA 1
ATOM 3010 C C . PHE B 1 88 ? 56.23100 20.60400 106.46500 1.000 63.75668 192 PHE B C 1
ATOM 3011 O O . PHE B 1 88 ? 55.28800 20.12300 107.10700 1.000 73.00645 192 PHE B O 1
ATOM 3019 N N . PRO B 1 89 ? 56.64300 20.05100 105.32800 1.000 65.54618 193 PRO B N 1
ATOM 3020 C CA . PRO B 1 89 ? 55.91300 18.89700 104.76700 1.000 62.46804 193 PRO B CA 1
ATOM 3021 C C . PRO B 1 89 ? 55.95100 17.62100 105.60000 1.000 67.35415 193 PRO B C 1
ATOM 3022 O O . PRO B 1 89 ? 55.11300 16.74500 105.35800 1.000 67.05670 193 PRO B O 1
ATOM 3026 N N . GLN B 1 90 ? 56.87400 17.45100 106.54700 1.000 69.49877 194 GLN B N 1
ATOM 3027 C CA . GLN B 1 90 ? 56.88200 16.24800 107.37900 1.000 83.27173 194 GLN B CA 1
ATOM 3028 C C . GLN B 1 90 ? 56.17700 16.44800 108.73400 1.000 81.23892 194 GLN B C 1
ATOM 3029 O O . GLN B 1 90 ? 56.55500 15.82900 109.73800 1.000 95.14018 194 GLN B O 1
ATOM 3035 N N . SER B 1 91 ? 55.17300 17.32300 108.78700 1.000 61.10230 195 SER B N 1
ATOM 3036 C CA . SER B 1 91 ? 54.49700 17.71200 110.01700 1.000 56.38303 195 SER B CA 1
ATOM 3037 C C . SER B 1 91 ? 53.06400 17.19300 110.04900 1.000 55.29541 195 SER B C 1
ATOM 3038 O O . SER B 1 91 ? 52.40500 17.08200 109.01100 1.000 63.08163 195 SER B O 1
ATOM 3041 N N . ARG B 1 92 ? 52.56900 16.93300 111.25600 1.000 56.97509 196 ARG B N 1
ATOM 3042 C CA . ARG B 1 92 ? 51.17500 16.56300 111.48000 1.000 59.83072 196 ARG B CA 1
ATOM 3043 C C . ARG B 1 92 ? 50.53700 17.50200 112.49800 1.000 55.33907 196 ARG B C 1
ATOM 3044 O O . ARG B 1 92 ? 51.22100 18.09600 113.32800 1.000 63.18242 196 ARG B O 1
ATOM 3052 N N . LEU B 1 93 ? 49.22500 17.68200 112.38900 1.000 51.65587 197 LEU B N 1
ATOM 3053 C CA . LEU B 1 93 ? 48.46700 18.58000 113.25400 1.000 54.85551 197 LEU B CA 1
ATOM 3054 C C . LEU B 1 93 ? 47.41100 17.75400 113.97300 1.000 55.88030 197 LEU B C 1
ATOM 3055 O O . LEU B 1 93 ? 46.61400 17.07200 113.32900 1.000 55.58944 197 LEU B O 1
ATOM 3060 N N . PHE B 1 94 ? 47.42400 17.78100 115.30000 1.000 57.51202 198 PHE B N 1
ATOM 3061 C CA . PHE B 1 94 ? 46.53800 16.95600 116.11100 1.000 49.61754 198 PHE B CA 1
ATOM 3062 C C . PHE B 1 94 ? 45.53600 17.86100 116.80200 1.000 44.43521 198 PHE B C 1
ATOM 3063 O O . PHE B 1 94 ? 45.91300 18.87500 117.38700 1.000 40.51961 198 PHE B O 1
ATOM 3071 N N . LEU B 1 95 ? 44.26200 17.51300 116.71700 1.000 46.75107 199 LEU B N 1
ATOM 3072 C CA . LEU B 1 95 ? 43.26800 18.12600 117.58500 1.000 44.13042 199 LEU B CA 1
ATOM 3073 C C . LEU B 1 95 ? 43.39700 17.50800 118.97400 1.000 46.64583 199 LEU B C 1
ATOM 3074 O O . LEU B 1 95 ? 43.43300 16.28700 119.10700 1.000 50.17667 199 LEU B O 1
ATOM 3079 N N . VAL B 1 96 ? 43.44100 18.33500 120.01100 1.000 43.63691 200 VAL B N 1
ATOM 3080 C CA . VAL B 1 96 ? 43.67300 17.84400 121.36800 1.000 56.24997 200 VAL B CA 1
ATOM 3081 C C . VAL B 1 96 ? 42.76300 18.56500 122.34300 1.000 52.18113 200 VAL B C 1
ATOM 3082 O O . VAL B 1 96 ? 42.16000 19.59100 122.03400 1.000 53.58000 200 VAL B O 1
ATOM 3086 N N . GLY B 1 97 ? 42.69500 18.01100 123.55000 1.000 53.38063 201 GLY B N 1
ATOM 3087 C CA . GLY B 1 97 ? 41.95600 18.62100 124.63800 1.000 41.04053 201 GLY B CA 1
ATOM 3088 C C . GLY B 1 97 ? 40.48300 18.27900 124.64900 1.000 55.29472 201 GLY B C 1
ATOM 3089 O O . GLY B 1 97 ? 40.08700 17.17500 124.26400 1.000 58.14159 201 GLY B O 1
ATOM 3090 N N . SER B 1 98 ? 39.67400 19.23700 125.12200 1.000 53.13194 202 SER B N 1
ATOM 3091 C CA . SER B 1 98 ? 38.23700 19.06300 125.26200 1.000 48.75767 202 SER B CA 1
ATOM 3092 C C . SER B 1 98 ? 37.57500 18.66000 123.95500 1.000 56.07898 202 SER B C 1
ATOM 3093 O O . SER B 1 98 ? 36.58500 17.92200 123.97000 1.000 61.90253 202 SER B O 1
ATOM 3096 N N . SER B 1 99 ? 38.09200 19.13000 122.81600 1.000 65.35632 203 SER B N 1
ATOM 3097 C CA . SER B 1 99 ? 37.49100 18.76400 121.53400 1.000 62.41037 203 SER B CA 1
ATOM 3098 C C . SER B 1 99 ? 37.51000 17.26400 121.31900 1.000 49.48810 203 SER B C 1
ATOM 3099 O O . SER B 1 99 ? 36.65100 16.73100 120.62400 1.000 51.54357 203 SER B O 1
ATOM 3102 N N . LEU B 1 100 ? 38.46400 16.56500 121.92200 1.000 51.62444 204 LEU B N 1
ATOM 3103 C CA . LEU B 1 100 ? 38.62500 15.13900 121.67200 1.000 53.74671 204 LEU B CA 1
ATOM 3104 C C . LEU B 1 100 ? 38.72700 14.26800 122.91800 1.000 59.29328 204 LEU B C 1
ATOM 3105 O O . LEU B 1 100 ? 38.70800 13.04000 122.77400 1.000 55.49444 204 LEU B O 1
ATOM 3110 N N . ASN B 1 101 ? 38.86900 14.83200 124.11900 1.000 56.56604 205 ASN B N 1
ATOM 3111 C CA . ASN B 1 101 ? 39.04600 13.93200 125.25800 1.000 52.66293 205 ASN B CA 1
ATOM 3112 C C . ASN B 1 101 ? 37.74100 13.34600 125.77300 1.000 53.29914 205 ASN B C 1
ATOM 3113 O O . ASN B 1 101 ? 37.77500 12.57700 126.74400 1.000 57.23154 205 ASN B O 1
ATOM 3118 N N . GLY B 1 102 ? 36.60700 13.64100 125.13100 1.000 44.43452 206 GLY B N 1
ATOM 3119 C CA . GLY B 1 102 ? 35.35200 13.13100 125.60500 1.000 46.10679 206 GLY B CA 1
ATOM 3120 C C . GLY B 1 102 ? 34.68500 13.99300 126.65700 1.000 55.04292 206 GLY B C 1
ATOM 3121 O O . GLY B 1 102 ? 33.55800 13.67900 127.07300 1.000 64.53867 206 GLY B O 1
ATOM 3122 N N . PHE B 1 103 ? 35.33400 15.07200 127.09800 1.000 46.51627 207 PHE B N 1
ATOM 3123 C CA . PHE B 1 103 ? 34.75200 16.00800 128.04700 1.000 46.09011 207 PHE B CA 1
ATOM 3124 C C . PHE B 1 103 ? 34.49300 17.36700 127.41800 1.000 45.56968 207 PHE B C 1
ATOM 3125 O O . PHE B 1 103 ? 34.60300 18.39000 128.08600 1.000 46.01204 207 PHE B O 1
ATOM 3133 N N . GLY B 1 104 ? 34.13200 17.39000 126.13900 1.000 50.87810 208 GLY B N 1
ATOM 3134 C CA . GLY B 1 104 ? 33.88800 18.63600 125.45000 1.000 56.74459 208 GLY B CA 1
ATOM 3135 C C . GLY B 1 104 ? 32.43700 19.06600 125.55000 1.000 69.27772 208 GLY B C 1
ATOM 3136 O O . GLY B 1 104 ? 31.52300 18.23400 125.61200 1.000 69.48607 208 GLY B O 1
ATOM 3137 N N . ALA B 1 105 ? 32.23800 20.38500 125.55400 1.000 69.52697 209 ALA B N 1
ATOM 3138 C CA . ALA B 1 105 ? 30.91800 21.00600 125.49000 1.000 67.50762 209 ALA B CA 1
ATOM 3139 C C . ALA B 1 105 ? 30.74200 21.76800 124.17800 1.000 71.01549 209 ALA B C 1
ATOM 3140 O O . ALA B 1 105 ? 31.71800 22.18700 123.55300 1.000 66.53278 209 ALA B O 1
ATOM 3142 N N . ARG B 1 106 ? 29.47400 21.98600 123.79100 1.000 87.22858 210 ARG B N 1
ATOM 3143 C CA . ARG B 1 106 ? 29.14300 22.72800 122.57000 1.000 84.96025 210 ARG B CA 1
ATOM 3144 C C . ARG B 1 106 ? 29.96700 23.99600 122.41100 1.000 84.59885 210 ARG B C 1
ATOM 3145 O O . ARG B 1 106 ? 30.22400 24.43700 121.28500 1.000 96.47141 210 ARG B O 1
ATOM 3153 N N . SER B 1 107 ? 30.37200 24.59900 123.52500 1.000 69.51768 211 SER B N 1
ATOM 3154 C CA . SER B 1 107 ? 31.11900 25.84300 123.55300 1.000 68.48451 211 SER B CA 1
ATOM 3155 C C . SER B 1 107 ? 32.61900 25.65200 123.68700 1.000 70.66468 211 SER B C 1
ATOM 3156 O O . SER B 1 107 ? 33.35100 26.64800 123.71700 1.000 73.54385 211 SER B O 1
ATOM 3159 N N . SER B 1 108 ? 33.09200 24.41600 123.82400 1.000 67.21747 212 SER B N 1
ATOM 3160 C CA . SER B 1 108 ? 34.52100 24.17300 123.99500 1.000 68.56763 212 SER B CA 1
ATOM 3161 C C . SER B 1 108 ? 35.30400 24.71100 122.80600 1.000 66.21309 212 SER B C 1
ATOM 3162 O O . SER B 1 108 ? 34.96200 24.43800 121.65500 1.000 69.62114 212 SER B O 1
ATOM 3165 N N . ASP B 1 109 ? 36.33200 25.50800 123.07900 1.000 68.22162 213 ASP B N 1
ATOM 3166 C CA . ASP B 1 109 ? 37.24000 25.91500 122.01900 1.000 77.12102 213 ASP B CA 1
ATOM 3167 C C . ASP B 1 109 ? 38.15900 24.75700 121.63800 1.000 71.46000 213 ASP B C 1
ATOM 3168 O O . ASP B 1 109 ? 38.15300 23.68700 122.25500 1.000 72.45263 213 ASP B O 1
ATOM 3173 N N . GLY B 1 110 ? 38.93500 24.97700 120.57500 1.000 61.25516 214 GLY B N 1
ATOM 3174 C CA . GLY B 1 110 ? 39.80200 23.96200 120.01100 1.000 56.49391 214 GLY B CA 1
ATOM 3175 C C . GLY B 1 110 ? 41.26900 24.18600 120.31600 1.000 53.36864 214 GLY B C 1
ATOM 3176 O O . GLY B 1 110 ? 41.75100 25.32200 120.33800 1.000 62.21178 214 GLY B O 1
ATOM 3177 N N . ASP B 1 111 ? 41.98400 23.08000 120.51000 1.000 49.55616 215 ASP B N 1
ATOM 3178 C CA . ASP B 1 111 ? 43.42600 23.05000 120.71300 1.000 45.55035 215 ASP B CA 1
ATOM 3179 C C . ASP B 1 111 ? 44.07600 22.19700 119.63200 1.000 53.48804 215 ASP B C 1
ATOM 3180 O O . ASP B 1 111 ? 43.59900 21.09500 119.33400 1.000 55.09789 215 ASP B O 1
ATOM 3185 N N . LEU B 1 112 ? 45.16500 22.70000 119.05300 1.000 46.44070 216 LEU B N 1
ATOM 3186 C CA . LEU B 1 112 ? 45.90500 22.03100 117.99500 1.000 47.55469 216 LEU B CA 1
ATOM 3187 C C . LEU B 1 112 ? 47.34500 21.81900 118.43200 1.000 54.89608 216 LEU B C 1
ATOM 3188 O O . LEU B 1 112 ? 47.94000 22.68700 119.08200 1.000 62.82978 216 LEU B O 1
ATOM 3193 N N . CYS B 1 113 ? 47.90900 20.66300 118.07400 1.000 49.91608 217 CYS B N 1
ATOM 3194 C CA . CYS B 1 113 ? 49.29100 20.33000 118.40200 1.000 51.76191 217 CYS B CA 1
ATOM 3195 C C . CYS B 1 113 ? 49.98500 19.95000 117.11300 1.000 53.01460 217 CYS B C 1
ATOM 3196 O O . CYS B 1 113 ? 49.68900 18.89800 116.54600 1.000 54.06777 217 CYS B O 1
ATOM 3199 N N . LEU B 1 114 ? 50.90400 20.79800 116.66900 1.000 53.17052 218 LEU B N 1
ATOM 3200 C CA . LEU B 1 114 ? 51.68000 20.59300 115.45400 1.000 48.13917 218 LEU B CA 1
ATOM 3201 C C . LEU B 1 114 ? 52.95700 19.85000 115.82000 1.000 46.14123 218 LEU B C 1
ATOM 3202 O O . LEU B 1 114 ? 53.70000 20.29100 116.70300 1.000 61.25537 218 LEU B O 1
ATOM 3207 N N . VAL B 1 115 ? 53.18200 18.70400 115.18200 1.000 46.50447 219 VAL B N 1
ATOM 3208 C CA . VAL B 1 115 ? 54.32300 17.83500 115.45200 1.000 48.87178 219 VAL B CA 1
ATOM 3209 C C . VAL B 1 115 ? 55.22000 17.85500 114.22000 1.000 62.33433 219 VAL B C 1
ATOM 3210 O O . VAL B 1 115 ? 54.78800 17.47600 113.11800 1.000 57.76583 219 VAL B O 1
ATOM 3214 N N . VAL B 1 116 ? 56.44200 18.35800 114.38700 1.000 65.20501 220 VAL B N 1
ATOM 3215 C CA . VAL B 1 116 ? 57.45000 18.37900 113.33300 1.000 68.86510 220 VAL B CA 1
ATOM 3216 C C . VAL B 1 116 ? 58.64800 17.56200 113.80800 1.000 71.04588 220 VAL B C 1
ATOM 3217 O O . VAL B 1 116 ? 59.09000 17.70400 114.95400 1.000 65.24415 220 VAL B O 1
ATOM 3221 N N . LYS B 1 117 ? 59.15700 16.69600 112.94000 1.000 95.41572 221 LYS B N 1
ATOM 3222 C CA . LYS B 1 117 ? 60.26500 15.81900 113.32000 1.000 112.48564 221 LYS B CA 1
ATOM 3223 C C . LYS B 1 117 ? 61.55200 16.60700 113.53600 1.000 104.47544 221 LYS B C 1
ATOM 3224 O O . LYS B 1 117 ? 61.98300 17.35600 112.66400 1.000 97.31587 221 LYS B O 1
ATOM 3230 N N . GLU B 1 130 ? 63.44700 23.04100 116.77900 1.000 114.86349 234 GLU B N 1
ATOM 3231 C CA . GLU B 1 130 ? 63.20400 24.46000 116.54400 1.000 119.46891 234 GLU B CA 1
ATOM 3232 C C . GLU B 1 130 ? 61.75100 24.85100 116.78100 1.000 119.86640 234 GLU B C 1
ATOM 3233 O O . GLU B 1 130 ? 61.29100 25.84100 116.21700 1.000 118.18082 234 GLU B O 1
ATOM 3239 N N . ALA B 1 131 ? 61.06500 24.10600 117.66500 1.000 121.44147 235 ALA B N 1
ATOM 3240 C CA . ALA B 1 131 ? 59.64000 24.31800 117.92900 1.000 113.36303 235 ALA B CA 1
ATOM 3241 C C . ALA B 1 131 ? 59.33700 25.78300 118.21800 1.000 119.35937 235 ALA B C 1
ATOM 3242 O O . ALA B 1 131 ? 58.27000 26.30200 117.84500 1.000 118.68115 235 ALA B O 1
ATOM 3244 N N . ARG B 1 132 ? 60.29600 26.47000 118.82900 1.000 127.18078 236 ARG B N 1
ATOM 3245 C CA . ARG B 1 132 ? 60.15600 27.88100 119.15000 1.000 132.15801 236 ARG B CA 1
ATOM 3246 C C . ARG B 1 132 ? 60.09000 28.72900 117.88100 1.000 128.15846 236 ARG B C 1
ATOM 3247 O O . ARG B 1 132 ? 59.20800 29.58600 117.73900 1.000 126.61849 236 ARG B O 1
ATOM 3255 N N . HIS B 1 133 ? 61.02500 28.50100 116.94500 1.000 124.24969 237 HIS B N 1
ATOM 3256 C CA . HIS B 1 133 ? 60.99700 29.15400 115.63200 1.000 117.10173 237 HIS B CA 1
ATOM 3257 C C . HIS B 1 133 ? 59.84400 28.65500 114.76700 1.000 97.04248 237 HIS B C 1
ATOM 3258 O O . HIS B 1 133 ? 59.34600 29.39600 113.90600 1.000 92.98730 237 HIS B O 1
ATOM 3265 N N . ILE B 1 134 ? 59.44700 27.39100 114.94800 1.000 80.66621 238 ILE B N 1
ATOM 3266 C CA . ILE B 1 134 ? 58.32300 26.84400 114.19900 1.000 71.82047 238 ILE B CA 1
ATOM 3267 C C . ILE B 1 134 ? 57.07500 27.65600 114.48700 1.000 73.70118 238 ILE B C 1
ATOM 3268 O O . ILE B 1 134 ? 56.30600 27.99700 113.57900 1.000 80.92521 238 ILE B O 1
ATOM 3273 N N . LEU B 1 135 ? 56.84300 27.96100 115.76300 1.000 67.93360 239 LEU B N 1
ATOM 3274 C CA . LEU B 1 135 ? 55.63400 28.69800 116.10800 1.000 71.69822 239 LEU B CA 1
ATOM 3275 C C . LEU B 1 135 ? 55.63100 30.09600 115.48200 1.000 70.68147 239 LEU B C 1
ATOM 3276 O O . LEU B 1 135 ? 54.58500 30.57900 115.04100 1.000 74.47476 239 LEU B O 1
ATOM 3281 N N . THR B 1 136 ? 56.79100 30.75400 115.40000 1.000 76.90639 240 THR B N 1
ATOM 3282 C CA . THR B 1 136 ? 56.82500 32.09600 114.81400 1.000 87.05392 240 THR B CA 1
ATOM 3283 C C . THR B 1 136 ? 56.62600 32.06000 113.30500 1.000 86.17016 240 THR B C 1
ATOM 3284 O O . THR B 1 136 ? 55.96300 32.94300 112.74300 1.000 91.90793 240 THR B O 1
ATOM 3288 N N . LEU B 1 137 ? 57.22300 31.07100 112.62500 1.000 80.88603 241 LEU B N 1
ATOM 3289 C CA . LEU B 1 137 ? 56.99700 30.91900 111.18800 1.000 70.58310 241 LEU B CA 1
ATOM 3290 C C . LEU B 1 137 ? 55.52700 30.66900 110.91200 1.000 62.39126 241 LEU B C 1
ATOM 3291 O O . LEU B 1 137 ? 54.93000 31.27600 110.01000 1.000 62.56766 241 LEU B O 1
ATOM 3296 N N . VAL B 1 138 ? 54.93000 29.76100 111.67900 1.000 59.02451 242 VAL B N 1
ATOM 3297 C CA . VAL B 1 138 ? 53.50700 29.51500 111.53000 1.000 58.87155 242 VAL B CA 1
ATOM 3298 C C . VAL B 1 138 ? 52.72000 30.80900 111.72200 1.000 70.34581 242 VAL B C 1
ATOM 3299 O O . VAL B 1 138 ? 51.75300 31.07000 110.99500 1.000 77.60805 242 VAL B O 1
ATOM 3303 N N . HIS B 1 139 ? 53.13100 31.64900 112.68500 1.000 74.52471 243 HIS B N 1
ATOM 3304 C CA . HIS B 1 139 ? 52.37500 32.86400 112.98200 1.000 71.32597 243 HIS B CA 1
ATOM 3305 C C . HIS B 1 139 ? 52.44800 33.85500 111.82900 1.000 74.10805 243 HIS B C 1
ATOM 3306 O O . HIS B 1 139 ? 51.42800 34.43600 111.43100 1.000 77.77752 243 HIS B O 1
ATOM 3313 N N . LYS B 1 140 ? 53.65700 34.10600 111.31600 1.000 76.12416 244 LYS B N 1
ATOM 3314 C CA . LYS B 1 140 ? 53.77700 34.95200 110.13200 1.000 78.71753 244 LYS B CA 1
ATOM 3315 C C . LYS B 1 140 ? 52.92600 34.41700 108.98800 1.000 72.35187 244 LYS B C 1
ATOM 3316 O O . LYS B 1 140 ? 52.27300 35.18800 108.27200 1.000 71.61837 244 LYS B O 1
ATOM 3322 N N . HIS B 1 141 ? 52.87900 33.09300 108.83800 1.000 60.10945 245 HIS B N 1
ATOM 3323 C CA . HIS B 1 141 ? 52.10300 32.50200 107.75100 1.000 69.97278 245 HIS B CA 1
ATOM 3324 C C . HIS B 1 141 ? 50.60100 32.72300 107.93400 1.000 76.41988 245 HIS B C 1
ATOM 3325 O O . HIS B 1 141 ? 49.88600 33.00400 106.96100 1.000 78.90171 245 HIS B O 1
ATOM 3332 N N . PHE B 1 142 ? 50.09900 32.54000 109.16000 1.000 76.19899 246 PHE B N 1
ATOM 3333 C CA . PHE B 1 142 ? 48.68200 32.78700 109.42600 1.000 78.82596 246 PHE B CA 1
ATOM 3334 C C . PHE B 1 142 ? 48.34000 34.24900 109.18900 1.000 81.78047 246 PHE B C 1
ATOM 3335 O O . PHE B 1 142 ? 47.24800 34.57200 108.71200 1.000 90.01955 246 PHE B O 1
ATOM 3343 N N . CYS B 1 143 ? 49.26700 35.15000 109.50400 1.000 74.20237 247 CYS B N 1
ATOM 3344 C CA . CYS B 1 143 ? 48.99400 36.55700 109.26000 1.000 81.05320 247 CYS B CA 1
ATOM 3345 C C . CYS B 1 143 ? 49.01800 36.88500 107.76400 1.000 85.80332 247 CYS B C 1
ATOM 3346 O O . CYS B 1 143 ? 48.20600 37.69300 107.29700 1.000 94.07650 247 CYS B O 1
ATOM 3349 N N . THR B 1 144 ? 49.94400 36.30000 106.99700 1.000 82.82528 248 THR B N 1
ATOM 3350 C CA . THR B 1 144 ? 50.07000 36.72900 105.60300 1.000 87.02070 248 THR B CA 1
ATOM 3351 C C . THR B 1 144 ? 49.14100 35.96700 104.65100 1.000 86.84263 248 THR B C 1
ATOM 3352 O O . THR B 1 144 ? 48.39600 36.59500 103.89400 1.000 97.22298 248 THR B O 1
ATOM 3356 N N . ARG B 1 145 ? 49.17800 34.63500 104.65100 1.000 80.16256 249 ARG B N 1
ATOM 3357 C CA . ARG B 1 145 ? 48.44800 33.86500 103.64200 1.000 86.57227 249 ARG B CA 1
ATOM 3358 C C . ARG B 1 145 ? 46.99900 33.57000 104.01100 1.000 87.63879 249 ARG B C 1
ATOM 3359 O O . ARG B 1 145 ? 46.11500 33.66100 103.15300 1.000 93.51975 249 ARG B O 1
ATOM 3367 N N . LEU B 1 146 ? 46.72400 33.24400 105.26900 1.000 77.31466 250 LEU B N 1
ATOM 3368 C CA . LEU B 1 146 ? 45.42200 32.72500 105.64900 1.000 67.48728 250 LEU B CA 1
ATOM 3369 C C . LEU B 1 146 ? 44.49500 33.78400 106.23400 1.000 70.43341 250 LEU B C 1
ATOM 3370 O O . LEU B 1 146 ? 43.45700 33.43300 106.80300 1.000 72.82645 250 LEU B O 1
ATOM 3375 N N . SER B 1 147 ? 44.83700 35.06700 106.10300 1.000 71.98466 251 SER B N 1
ATOM 3376 C CA . SER B 1 147 ? 43.98600 36.12500 106.62700 1.000 71.52912 251 SER B CA 1
ATOM 3377 C C . SER B 1 147 ? 42.57000 36.08800 106.04800 1.000 74.85676 251 SER B C 1
ATOM 3378 O O . SER B 1 147 ? 41.70200 36.81100 106.54800 1.000 76.69792 251 SER B O 1
ATOM 3381 N N . GLY B 1 148 ? 42.31700 35.28300 105.00800 1.000 76.01250 252 GLY B N 1
ATOM 3382 C CA . GLY B 1 148 ? 40.98000 35.20800 104.43100 1.000 81.51763 252 GLY B CA 1
ATOM 3383 C C . GLY B 1 148 ? 39.94600 34.53400 105.32200 1.000 78.63019 252 GLY B C 1
ATOM 3384 O O . GLY B 1 148 ? 38.74200 34.79500 105.18900 1.000 82.27418 252 GLY B O 1
ATOM 3385 N N . TYR B 1 149 ? 40.38800 33.61800 106.19800 1.000 71.95152 253 TYR B N 1
ATOM 3386 C CA . TYR B 1 149 ? 39.48100 32.88600 107.07800 1.000 71.01372 253 TYR B CA 1
ATOM 3387 C C . TYR B 1 149 ? 40.06300 32.63500 108.47200 1.000 71.69725 253 TYR B C 1
ATOM 3388 O O . TYR B 1 149 ? 39.49100 31.84700 109.24200 1.000 70.98822 253 TYR B O 1
ATOM 3397 N N . ILE B 1 150 ? 41.16500 33.28700 108.83000 1.000 69.90893 254 ILE B N 1
ATOM 3398 C CA . ILE B 1 150 ? 41.83500 33.10500 110.11100 1.000 64.82525 254 ILE B CA 1
ATOM 3399 C C . ILE B 1 150 ? 41.96500 34.48900 110.73200 1.000 71.57037 254 ILE B C 1
ATOM 3400 O O . ILE B 1 150 ? 42.74200 35.31900 110.24900 1.000 64.98999 254 ILE B O 1
ATOM 3405 N N . GLU B 1 151 ? 41.20100 34.73700 111.79600 1.000 83.47517 255 GLU B N 1
ATOM 3406 C CA . GLU B 1 151 ? 41.06300 36.06600 112.37200 1.000 88.36680 255 GLU B CA 1
ATOM 3407 C C . GLU B 1 151 ? 42.13700 36.32100 113.42700 1.000 83.03472 255 GLU B C 1
ATOM 3408 O O . GLU B 1 151 ? 42.40600 35.44300 114.25600 1.000 69.21386 255 GLU B O 1
ATOM 3414 N N . ARG B 1 152 ? 42.74900 37.50800 113.35100 1.000 86.54669 256 ARG B N 1
ATOM 3415 C CA . ARG B 1 152 ? 43.58200 38.11900 114.38800 1.000 90.34104 256 ARG B CA 1
ATOM 3416 C C . ARG B 1 152 ? 44.42500 37.11700 115.19500 1.000 89.23275 256 ARG B C 1
ATOM 3417 O O . ARG B 1 152 ? 44.23200 36.97800 116.40900 1.000 97.35519 256 ARG B O 1
ATOM 3425 N N . PRO B 1 153 ? 45.34600 36.40500 114.55100 1.000 83.82436 257 PRO B N 1
ATOM 3426 C CA . PRO B 1 153 ? 46.19900 35.44700 115.27700 1.000 77.97177 257 PRO B CA 1
ATOM 3427 C C . PRO B 1 153 ? 47.29700 36.12500 116.10000 1.000 85.28092 257 PRO B C 1
ATOM 3428 O O . PRO B 1 153 ? 47.90500 37.11200 115.67000 1.000 90.87119 257 PRO B O 1
ATOM 3432 N N . GLN B 1 154 ? 47.54400 35.58200 117.30600 1.000 80.13421 258 GLN B N 1
ATOM 3433 C CA . GLN B 1 154 ? 48.43500 36.19300 118.28900 1.000 80.09676 258 GLN B CA 1
ATOM 3434 C C . GLN B 1 154 ? 49.34800 35.14900 118.92800 1.000 77.71011 258 GLN B C 1
ATOM 3435 O O . GLN B 1 154 ? 48.91500 34.03100 119.20500 1.000 77.90917 258 GLN B O 1
ATOM 3441 N N . LEU B 1 155 ? 50.61100 35.51500 119.16300 1.000 79.38875 259 LEU B N 1
ATOM 3442 C CA . LEU B 1 155 ? 51.55300 34.68900 119.92900 1.000 72.88299 259 LEU B CA 1
ATOM 3443 C C . LEU B 1 155 ? 51.37800 34.92600 121.42500 1.000 75.96778 259 LEU B C 1
ATOM 3444 O O . LEU B 1 155 ? 51.62400 36.02600 121.92500 1.000 81.17002 259 LEU B O 1
ATOM 3449 N N . ILE B 1 156 ? 50.93400 33.90600 122.13900 1.000 76.07074 260 ILE B N 1
ATOM 3450 C CA . ILE B 1 156 ? 50.90200 33.92000 123.59300 1.000 88.79552 260 ILE B CA 1
ATOM 3451 C C . ILE B 1 156 ? 52.14100 33.19800 124.10500 1.000 91.91207 260 ILE B C 1
ATOM 3452 O O . ILE B 1 156 ? 52.43200 32.06600 123.69100 1.000 81.03532 260 ILE B O 1
ATOM 3457 N N . ARG B 1 157 ? 52.87600 33.84900 124.99700 1.000 105.38064 261 ARG B N 1
ATOM 3458 C CA . ARG B 1 157 ? 54.07600 33.27300 125.58400 1.000 113.48686 261 ARG B CA 1
ATOM 3459 C C . ARG B 1 157 ? 53.76600 32.79800 126.99500 1.000 112.61505 261 ARG B C 1
ATOM 3460 O O . ARG B 1 157 ? 53.41500 33.59500 127.87200 1.000 121.13348 261 ARG B O 1
ATOM 3468 N N . ALA B 1 158 ? 53.92100 31.49800 127.19400 1.000 103.58656 262 ALA B N 1
ATOM 3469 C CA . ALA B 1 158 ? 53.67200 30.79900 128.44000 1.000 102.65957 262 ALA B CA 1
ATOM 3470 C C . ALA B 1 158 ? 54.56300 29.56400 128.40100 1.000 106.91182 262 ALA B C 1
ATOM 3471 O O . ALA B 1 158 ? 55.28100 29.34800 127.41800 1.000 107.73554 262 ALA B O 1
ATOM 3473 N N . LYS B 1 159 ? 54.51900 28.74700 129.46200 1.000 103.51296 263 LYS B N 1
ATOM 3474 C CA . LYS B 1 159 ? 55.35500 27.54400 129.49700 1.000 98.16278 263 LYS B CA 1
ATOM 3475 C C . LYS B 1 159 ? 55.27900 26.78700 128.17600 1.000 87.61646 263 LYS B C 1
ATOM 3476 O O . LYS B 1 159 ? 56.30600 26.38100 127.62000 1.000 94.35598 263 LYS B O 1
ATOM 3482 N N . VAL B 1 160 ? 54.07200 26.60800 127.64900 1.000 81.25135 264 VAL B N 1
ATOM 3483 C CA . VAL B 1 160 ? 53.88100 26.12100 126.28200 1.000 75.21883 264 VAL B CA 1
ATOM 3484 C C . VAL B 1 160 ? 53.48800 27.30400 125.40600 1.000 79.55335 264 VAL B C 1
ATOM 3485 O O . VAL B 1 160 ? 52.31500 27.70500 125.41100 1.000 80.03633 264 VAL B O 1
ATOM 3489 N N . PRO B 1 161 ? 54.41500 27.89100 124.65200 1.000 78.47638 265 PRO B N 1
ATOM 3490 C CA . PRO B 1 161 ? 54.04200 29.01100 123.77800 1.000 71.20180 265 PRO B CA 1
ATOM 3491 C C . PRO B 1 161 ? 53.03000 28.53000 122.75200 1.000 53.00522 265 PRO B C 1
ATOM 3492 O O . PRO B 1 161 ? 53.04800 27.36700 122.35700 1.000 58.35546 265 PRO B O 1
ATOM 3496 N N . ILE B 1 162 ? 52.07300 29.39900 122.41300 1.000 52.32858 266 ILE B N 1
ATOM 3497 C CA . ILE B 1 162 ? 50.97900 29.05600 121.50500 1.000 49.72776 266 ILE B CA 1
ATOM 3498 C C . ILE B 1 162 ? 50.70200 30.22200 120.57700 1.000 50.24090 266 ILE B C 1
ATOM 3499 O O . ILE B 1 162 ? 51.10300 31.35800 120.83100 1.000 54.59826 266 ILE B O 1
ATOM 3504 N N . VAL B 1 163 ? 50.05500 29.89800 119.46500 1.000 47.47467 267 VAL B N 1
ATOM 3505 C CA . VAL B 1 163 ? 49.38600 30.84200 118.57600 1.000 64.88604 267 VAL B CA 1
ATOM 3506 C C . VAL B 1 163 ? 47.87900 30.69300 118.76800 1.000 60.45456 267 VAL B C 1
ATOM 3507 O O . VAL B 1 163 ? 47.33600 29.59000 118.64900 1.000 63.82277 267 VAL B O 1
ATOM 3511 N N . LYS B 1 164 ? 47.20900 31.77900 119.10800 1.000 63.25490 268 LYS B N 1
ATOM 3512 C CA . LYS B 1 164 ? 45.76100 31.80300 119.26300 1.000 68.53489 268 LYS B CA 1
ATOM 3513 C C . LYS B 1 164 ? 45.10700 32.49500 118.06800 1.000 69.68420 268 LYS B C 1
ATOM 3514 O O . LYS B 1 164 ? 45.55900 33.55600 117.61800 1.000 68.62610 268 LYS B O 1
ATOM 3520 N N . PHE B 1 165 ? 44.02000 31.91200 117.57700 1.000 65.01366 269 PHE B N 1
ATOM 3521 C CA . PHE B 1 165 ? 43.32500 32.48300 116.42900 1.000 62.07953 269 PHE B CA 1
ATOM 3522 C C . PHE B 1 165 ? 41.89200 31.95300 116.39600 1.000 62.87549 269 PHE B C 1
ATOM 3523 O O . PHE B 1 165 ? 41.51400 31.08700 117.18200 1.000 61.19455 269 PHE B O 1
ATOM 3531 N N . ARG B 1 166 ? 41.07600 32.54500 115.52900 1.000 63.99035 270 ARG B N 1
ATOM 3532 C CA . ARG B 1 166 ? 39.70400 32.10800 115.30500 1.000 66.36639 270 ARG B CA 1
ATOM 3533 C C . ARG B 1 166 ? 39.51300 31.72600 113.84000 1.000 71.39326 270 ARG B C 1
ATOM 3534 O O . ARG B 1 166 ? 39.88800 32.48600 112.94200 1.000 70.95910 270 ARG B O 1
ATOM 3542 N N . ASP B 1 167 ? 38.97600 30.52500 113.61200 1.000 64.87359 271 ASP B N 1
ATOM 3543 C CA . ASP B 1 167 ? 38.60700 30.04800 112.28500 1.000 61.97292 271 ASP B CA 1
ATOM 3544 C C . ASP B 1 167 ? 37.21200 30.54400 111.92500 1.000 64.27466 271 ASP B C 1
ATOM 3545 O O . ASP B 1 167 ? 36.22700 30.18700 112.59400 1.000 61.52423 271 ASP B O 1
ATOM 3550 N N . LYS B 1 168 ? 37.14400 31.34800 110.84500 1.000 63.99306 272 LYS B N 1
ATOM 3551 C CA . LYS B 1 168 ? 35.91800 31.97900 110.36100 1.000 69.60632 272 LYS B CA 1
ATOM 3552 C C . LYS B 1 168 ? 34.95200 31.02200 109.68000 1.000 72.41372 272 LYS B C 1
ATOM 3553 O O . LYS B 1 168 ? 33.78000 31.37800 109.50400 1.000 80.32009 272 LYS B O 1
ATOM 3559 N N . VAL B 1 169 ? 35.41300 29.85700 109.23200 1.000 65.26670 273 VAL B N 1
ATOM 3560 C CA . VAL B 1 169 ? 34.48400 28.88700 108.65900 1.000 69.58118 273 VAL B CA 1
ATOM 3561 C C . VAL B 1 169 ? 33.76500 28.12300 109.76500 1.000 64.69046 273 VAL B C 1
ATOM 3562 O O . VAL B 1 169 ? 32.53100 28.09900 109.82600 1.000 68.58636 273 VAL B O 1
ATOM 3566 N N . SER B 1 170 ? 34.52000 27.53000 110.68500 1.000 62.29900 274 SER B N 1
ATOM 3567 C CA . SER B 1 170 ? 33.89700 26.82200 111.79200 1.000 67.90058 274 SER B CA 1
ATOM 3568 C C . SER B 1 170 ? 33.49300 27.74800 112.93300 1.000 75.05843 274 SER B C 1
ATOM 3569 O O . SER B 1 170 ? 32.80400 27.30100 113.85500 1.000 82.99786 274 SER B O 1
ATOM 3572 N N . CYS B 1 171 ? 33.90500 29.01600 112.88900 1.000 75.40649 275 CYS B N 1
ATOM 3573 C CA . CYS B 1 171 ? 33.64200 29.97900 113.95300 1.000 76.39515 275 CYS B CA 1
ATOM 3574 C C . CYS B 1 171 ? 34.24300 29.54600 115.28800 1.000 72.20444 275 CYS B C 1
ATOM 3575 O O . CYS B 1 171 ? 33.71100 29.86200 116.35000 1.000 79.30845 275 CYS B O 1
ATOM 3578 N N . VAL B 1 172 ? 35.35700 28.82300 115.27200 1.000 67.84968 276 VAL B N 1
ATOM 3579 C CA . VAL B 1 172 ? 35.89100 28.22300 116.49500 1.000 65.04598 276 VAL B CA 1
ATOM 3580 C C . VAL B 1 172 ? 37.20800 28.91000 116.82900 1.000 72.35661 276 VAL B C 1
ATOM 3581 O O . VAL B 1 172 ? 38.02600 29.16000 115.93400 1.000 71.32170 276 VAL B O 1
ATOM 3585 N N . GLU B 1 173 ? 37.40200 29.23300 118.11400 1.000 72.55383 277 GLU B N 1
ATOM 3586 C CA . GLU B 1 173 ? 38.68400 29.74800 118.58300 1.000 71.55942 277 GLU B CA 1
ATOM 3587 C C . GLU B 1 173 ? 39.63100 28.59600 118.87600 1.000 62.98312 277 GLU B C 1
ATOM 3588 O O . GLU B 1 173 ? 39.24900 27.60800 119.50500 1.000 67.14451 277 GLU B O 1
ATOM 3594 N N . PHE B 1 174 ? 40.88400 28.74800 118.45700 1.000 57.45809 278 PHE B N 1
ATOM 3595 C CA . PHE B 1 174 ? 41.88800 27.70000 118.54300 1.000 50.94512 278 PHE B CA 1
ATOM 3596 C C . PHE B 1 174 ? 43.13200 28.24300 119.20300 1.000 52.77743 278 PHE B C 1
ATOM 3597 O O . PHE B 1 174 ? 43.44700 29.44000 119.11400 1.000 56.46175 278 PHE B O 1
ATOM 3605 N N . ALA B 1 175 ? 43.86100 27.31700 119.80900 1.000 53.94086 279 ALA B N 1
ATOM 3606 C CA . ALA B 1 175 ? 45.19100 27.55700 120.35100 1.000 50.90906 279 ALA B CA 1
ATOM 3607 C C . ALA B 1 175 ? 46.10600 26.48100 119.78300 1.000 45.96536 279 ALA B C 1
ATOM 3608 O O . ALA B 1 175 ? 45.84000 25.29200 119.96700 1.000 52.45051 279 ALA B O 1
ATOM 3610 N N . LEU B 1 176 ? 47.16100 26.88600 119.08300 1.000 39.27956 280 LEU B N 1
ATOM 3611 C CA . LEU B 1 176 ? 48.07400 25.96200 118.41800 1.000 42.40168 280 LEU B CA 1
ATOM 3612 C C . LEU B 1 176 ? 49.41100 25.99300 119.12600 1.000 45.16715 280 LEU B C 1
ATOM 3613 O O . LEU B 1 176 ? 49.94000 27.06600 119.40500 1.000 46.47775 280 LEU B O 1
ATOM 3618 N N . ASN B 1 177 ? 49.94100 24.82000 119.43400 1.000 44.45312 281 ASN B N 1
ATOM 3619 C CA . ASN B 1 177 ? 51.28400 24.71900 119.97200 1.000 42.52856 281 ASN B CA 1
ATOM 3620 C C . ASN B 1 177 ? 52.10800 23.81800 119.07500 1.000 39.03892 281 ASN B C 1
ATOM 3621 O O . ASN B 1 177 ? 51.57600 23.12900 118.21000 1.000 38.57838 281 ASN B O 1
ATOM 3626 N N . VAL B 1 178 ? 53.41500 23.79100 119.32200 1.000 44.16479 282 VAL B N 1
ATOM 3627 C CA . VAL B 1 178 ? 54.33000 22.96000 118.56000 1.000 53.45761 282 VAL B CA 1
ATOM 3628 C C . VAL B 1 178 ? 54.95400 21.93400 119.49100 1.000 50.67857 282 VAL B C 1
ATOM 3629 O O . VAL B 1 178 ? 55.74200 22.29400 120.36900 1.000 55.89482 282 VAL B O 1
ATOM 3633 N N . ASN B 1 179 ? 54.65200 20.65900 119.25600 1.000 54.67280 283 ASN B N 1
ATOM 3634 C CA . ASN B 1 179 ? 55.36000 19.50800 119.82100 1.000 62.20822 283 ASN B CA 1
ATOM 3635 C C . ASN B 1 179 ? 55.08000 19.22400 121.29500 1.000 64.53436 283 ASN B C 1
ATOM 3636 O O . ASN B 1 179 ? 55.79900 18.43200 121.91400 1.000 60.68695 283 ASN B O 1
ATOM 3641 N N . ASN B 1 180 ? 54.02900 19.78700 121.88400 1.000 64.45841 284 ASN B N 1
ATOM 3642 C CA . ASN B 1 180 ? 53.67800 19.43100 123.25900 1.000 56.47389 284 ASN B CA 1
ATOM 3643 C C . ASN B 1 180 ? 52.92800 18.09800 123.24000 1.000 52.00677 284 ASN B C 1
ATOM 3644 O O . ASN B 1 180 ? 51.73900 18.00900 123.54300 1.000 55.80175 284 ASN B O 1
ATOM 3649 N N . THR B 1 181 ? 53.66800 17.03100 122.92100 1.000 59.86671 285 THR B N 1
ATOM 3650 C CA . THR B 1 181 ? 53.02000 15.76300 122.59900 1.000 61.00748 285 THR B CA 1
ATOM 3651 C C . THR B 1 181 ? 52.34400 15.12200 123.81000 1.000 60.95841 285 THR B C 1
ATOM 3652 O O . THR B 1 181 ? 51.45100 14.28800 123.63000 1.000 56.64593 285 THR B O 1
ATOM 3656 N N . VAL B 1 182 ? 52.72500 15.48800 125.03400 1.000 54.64291 286 VAL B N 1
ATOM 3657 C CA . VAL B 1 182 ? 52.02700 14.93200 126.18800 1.000 41.97686 286 VAL B CA 1
ATOM 3658 C C . VAL B 1 182 ? 50.53000 15.22600 126.10400 1.000 49.26310 286 VAL B C 1
ATOM 3659 O O . VAL B 1 182 ? 49.69800 14.40600 126.52200 1.000 45.57136 286 VAL B O 1
ATOM 3663 N N . GLY B 1 183 ? 50.16000 16.37000 125.51400 1.000 52.21789 287 GLY B N 1
ATOM 3664 C CA . GLY B 1 183 ? 48.75400 16.68500 125.29800 1.000 39.67504 287 GLY B CA 1
ATOM 3665 C C . GLY B 1 183 ? 48.06300 15.74000 124.33400 1.000 40.90864 287 GLY B C 1
ATOM 3666 O O . GLY B 1 183 ? 46.85300 15.52200 124.41600 1.000 43.94625 287 GLY B O 1
ATOM 3667 N N . ILE B 1 184 ? 48.80000 15.19000 123.38600 1.000 43.52309 288 ILE B N 1
ATOM 3668 C CA . ILE B 1 184 ? 48.21600 14.13700 122.57700 1.000 55.97190 288 ILE B CA 1
ATOM 3669 C C . ILE B 1 184 ? 47.91800 12.94000 123.46200 1.000 47.38802 288 ILE B C 1
ATOM 3670 O O . ILE B 1 184 ? 46.77800 12.45400 123.53000 1.000 45.02029 288 ILE B O 1
ATOM 3675 N N . ARG B 1 185 ? 48.91900 12.53900 124.25200 1.000 45.61784 289 ARG B N 1
ATOM 3676 C CA . ARG B 1 185 ? 48.79200 11.34300 125.07600 1.000 51.88948 289 ARG B CA 1
ATOM 3677 C C . ARG B 1 185 ? 47.63300 11.48000 126.06300 1.000 60.14878 289 ARG B C 1
ATOM 3678 O O . ARG B 1 185 ? 46.71800 10.64000 126.08700 1.000 67.32250 289 ARG B O 1
ATOM 3686 N N . ASN B 1 186 ? 47.58700 12.58100 126.82200 1.000 55.31989 290 ASN B N 1
ATOM 3687 C CA . ASN B 1 186 ? 46.51600 12.60200 127.81000 1.000 62.41943 290 ASN B CA 1
ATOM 3688 C C . ASN B 1 186 ? 45.14700 12.85000 127.18100 1.000 55.92815 290 ASN B C 1
ATOM 3689 O O . ASN B 1 186 ? 44.15700 12.36100 127.74400 1.000 53.52488 290 ASN B O 1
ATOM 3694 N N . THR B 1 187 ? 45.06300 13.44300 125.97000 1.000 51.78757 291 THR B N 1
ATOM 3695 C CA . THR B 1 187 ? 43.74400 13.52600 125.34200 1.000 44.09482 291 THR B CA 1
ATOM 3696 C C . THR B 1 187 ? 43.10500 12.14600 125.33600 1.000 48.94131 291 THR B C 1
ATOM 3697 O O . THR B 1 187 ? 41.99800 11.94700 125.86200 1.000 44.80855 291 THR B O 1
ATOM 3701 N N . PHE B 1 188 ? 43.88700 11.14700 124.90500 1.000 43.64285 292 PHE B N 1
ATOM 3702 C CA . PHE B 1 188 ? 43.34800 9.81700 124.69100 1.000 52.24670 292 PHE B CA 1
ATOM 3703 C C . PHE B 1 188 ? 43.44200 8.94600 125.93200 1.000 56.24739 292 PHE B C 1
ATOM 3704 O O . PHE B 1 188 ? 42.78900 7.89700 125.98000 1.000 54.89353 292 PHE B O 1
ATOM 3712 N N . LEU B 1 189 ? 44.24900 9.33400 126.93100 1.000 62.75986 293 LEU B N 1
ATOM 3713 C CA . LEU B 1 189 ? 44.01800 8.76900 128.25500 1.000 53.11041 293 LEU B CA 1
ATOM 3714 C C . LEU B 1 189 ? 42.64500 9.20800 128.73400 1.000 42.58097 293 LEU B C 1
ATOM 3715 O O . LEU B 1 189 ? 41.79700 8.37500 129.08100 1.000 49.88931 293 LEU B O 1
ATOM 3720 N N . LEU B 1 190 ? 42.38400 10.52400 128.67800 1.000 40.25061 294 LEU B N 1
ATOM 3721 C CA . LEU B 1 190 ? 41.11600 11.03900 129.19300 1.000 41.19109 294 LEU B CA 1
ATOM 3722 C C . LEU B 1 190 ? 39.95200 10.50000 128.36800 1.000 49.97994 294 LEU B C 1
ATOM 3723 O O . LEU B 1 190 ? 38.91700 10.11000 128.92800 1.000 53.97245 294 LEU B O 1
ATOM 3728 N N . ARG B 1 191 ? 40.13700 10.37100 127.04100 1.000 51.17889 295 ARG B N 1
ATOM 3729 C CA . ARG B 1 191 ? 39.06700 9.81000 126.23200 1.000 47.38968 295 ARG B CA 1
ATOM 3730 C C . ARG B 1 191 ? 38.71000 8.41000 126.70800 1.000 52.52734 295 ARG B C 1
ATOM 3731 O O . ARG B 1 191 ? 37.52600 8.08400 126.84200 1.000 61.01738 295 ARG B O 1
ATOM 3739 N N . THR B 1 192 ? 39.71100 7.60300 127.07900 1.000 57.05000 296 THR B N 1
ATOM 3740 C CA . THR B 1 192 ? 39.39200 6.25500 127.55000 1.000 59.51474 296 THR B CA 1
ATOM 3741 C C . THR B 1 192 ? 38.69400 6.28400 128.90600 1.000 52.29425 296 THR B C 1
ATOM 3742 O O . THR B 1 192 ? 37.85100 5.42700 129.17000 1.000 60.41756 296 THR B O 1
ATOM 3746 N N . TYR B 1 193 ? 39.03600 7.24800 129.78000 1.000 47.95263 297 TYR B N 1
ATOM 3747 C CA . TYR B 1 193 ? 38.25500 7.43700 131.00400 1.000 52.66156 297 TYR B CA 1
ATOM 3748 C C . TYR B 1 193 ? 36.86600 7.98500 130.70300 1.000 55.70640 297 TYR B C 1
ATOM 3749 O O . TYR B 1 193 ? 35.89500 7.59400 131.36000 1.000 53.77533 297 TYR B O 1
ATOM 3758 N N . ALA B 1 194 ? 36.74400 8.90300 129.73000 1.000 50.43653 298 ALA B N 1
ATOM 3759 C CA . ALA B 1 194 ? 35.44100 9.51300 129.47700 1.000 52.79564 298 ALA B CA 1
ATOM 3760 C C . ALA B 1 194 ? 34.37900 8.49100 129.06200 1.000 70.58315 298 ALA B C 1
ATOM 3761 O O . ALA B 1 194 ? 33.19300 8.66500 129.37800 1.000 78.57716 298 ALA B O 1
ATOM 3763 N N . TYR B 1 195 ? 34.76100 7.41400 128.37200 1.000 72.99371 299 TYR B N 1
ATOM 3764 C CA . TYR B 1 195 ? 33.77600 6.45300 127.88000 1.000 71.20754 299 TYR B CA 1
ATOM 3765 C C . TYR B 1 195 ? 33.86200 5.08400 128.56700 1.000 69.05154 299 TYR B C 1
ATOM 3766 O O . TYR B 1 195 ? 33.20300 4.13800 128.13000 1.000 71.24047 299 TYR B O 1
ATOM 3775 N N . LEU B 1 196 ? 34.62200 4.97300 129.66400 1.000 70.72174 300 LEU B N 1
ATOM 3776 C CA . LEU B 1 196 ? 34.74500 3.70000 130.37500 1.000 74.03561 300 LEU B CA 1
ATOM 3777 C C . LEU B 1 196 ? 33.49600 3.36600 131.17200 1.000 83.14820 300 LEU B C 1
ATOM 3778 O O . LEU B 1 196 ? 33.21300 2.18600 131.40400 1.000 92.07069 300 LEU B O 1
ATOM 3783 N N . GLU B 1 197 ? 32.73700 4.37300 131.59600 1.000 84.88941 301 GLU B N 1
ATOM 3784 C CA . GLU B 1 197 ? 31.48300 4.13900 132.29600 1.000 87.13467 301 GLU B CA 1
ATOM 3785 C C . GLU B 1 197 ? 30.56600 5.32700 132.04900 1.000 85.53554 301 GLU B C 1
ATOM 3786 O O . GLU B 1 197 ? 31.02800 6.46000 131.88000 1.000 85.68829 301 GLU B O 1
ATOM 3792 N N . ASN B 1 198 ? 29.25600 5.04700 132.01400 1.000 83.60475 302 ASN B N 1
ATOM 3793 C CA . ASN B 1 198 ? 28.26400 6.00400 131.54800 1.000 74.32453 302 ASN B CA 1
ATOM 3794 C C . ASN B 1 198 ? 28.10700 7.21700 132.44800 1.000 72.09745 302 ASN B C 1
ATOM 3795 O O . ASN B 1 198 ? 27.51900 8.20500 131.99100 1.000 73.25371 302 ASN B O 1
ATOM 3800 N N . ARG B 1 199 ? 28.63100 7.19000 133.68600 1.000 70.45873 303 ARG B N 1
ATOM 3801 C CA . ARG B 1 199 ? 28.47400 8.31600 134.60700 1.000 70.00884 303 ARG B CA 1
ATOM 3802 C C . ARG B 1 199 ? 29.58300 9.36500 134.49000 1.000 67.02281 303 ARG B C 1
ATOM 3803 O O . ARG B 1 199 ? 29.36100 10.53700 134.86600 1.000 68.42373 303 ARG B O 1
ATOM 3811 N N . VAL B 1 200 ? 30.73400 8.99600 133.90700 1.000 60.20841 304 VAL B N 1
ATOM 3812 C CA . VAL B 1 200 ? 31.90500 9.87400 133.93700 1.000 49.74537 304 VAL B CA 1
ATOM 3813 C C . VAL B 1 200 ? 31.61500 11.18600 133.21700 1.000 48.16151 304 VAL B C 1
ATOM 3814 O O . VAL B 1 200 ? 31.89500 12.26600 133.74100 1.000 58.30995 304 VAL B O 1
ATOM 3818 N N . ARG B 1 201 ? 31.00900 11.11900 132.02400 1.000 55.63284 305 ARG B N 1
ATOM 3819 C CA . ARG B 1 201 ? 30.87700 12.32000 131.19700 1.000 50.16553 305 ARG B CA 1
ATOM 3820 C C . ARG B 1 201 ? 29.81700 13.28500 131.70600 1.000 54.62865 305 ARG B C 1
ATOM 3821 O O . ARG B 1 201 ? 30.11300 14.49000 131.78000 1.000 51.48152 305 ARG B O 1
ATOM 3829 N N . PRO B 1 202 ? 28.58700 12.85900 132.06100 1.000 56.63727 306 PRO B N 1
ATOM 3830 C CA . PRO B 1 202 ? 27.63800 13.81600 132.66600 1.000 54.91502 306 PRO B CA 1
ATOM 3831 C C . PRO B 1 202 ? 28.16900 14.44000 133.94200 1.000 54.76550 306 PRO B C 1
ATOM 3832 O O . PRO B 1 202 ? 27.96900 15.64600 134.17900 1.000 56.42223 306 PRO B O 1
ATOM 3836 N N . LEU B 1 203 ? 28.87100 13.64400 134.76800 1.000 58.50842 307 LEU B N 1
ATOM 3837 C CA . LEU B 1 203 ? 29.40000 14.17100 136.02300 1.000 50.05005 307 LEU B CA 1
ATOM 3838 C C . LEU B 1 203 ? 30.46700 15.22900 135.77500 1.000 55.85770 307 LEU B C 1
ATOM 3839 O O . LEU B 1 203 ? 30.43900 16.31300 136.38400 1.000 56.21285 307 LEU B O 1
ATOM 3844 N N . VAL B 1 204 ? 31.42000 14.93200 134.87400 1.000 46.34464 308 VAL B N 1
ATOM 3845 C CA . VAL B 1 204 ? 32.46400 15.89700 134.54400 1.000 38.02658 308 VAL B CA 1
ATOM 3846 C C . VAL B 1 204 ? 31.85700 17.14900 133.91400 1.000 51.95308 308 VAL B C 1
ATOM 3847 O O . VAL B 1 204 ? 32.30400 18.27200 134.17900 1.000 66.20864 308 VAL B O 1
ATOM 3851 N N . LEU B 1 205 ? 30.84200 16.99300 133.06500 1.000 56.59167 309 LEU B N 1
ATOM 3852 C CA . LEU B 1 205 ? 30.30800 18.17600 132.40900 1.000 56.77735 309 LEU B CA 1
ATOM 3853 C C . LEU B 1 205 ? 29.64600 19.10100 133.42600 1.000 56.10236 309 LEU B C 1
ATOM 3854 O O . LEU B 1 205 ? 29.87400 20.31700 133.40800 1.000 55.56371 309 LEU B O 1
ATOM 3859 N N . VAL B 1 206 ? 28.80600 18.55100 134.31100 1.000 50.28513 310 VAL B N 1
ATOM 3860 C CA . VAL B 1 206 ? 28.16400 19.41900 135.30200 1.000 61.53074 310 VAL B CA 1
ATOM 3861 C C . VAL B 1 206 ? 29.20200 20.07600 136.21500 1.000 56.36276 310 VAL B C 1
ATOM 3862 O O . VAL B 1 206 ? 29.05000 21.24200 136.59800 1.000 50.59127 310 VAL B O 1
ATOM 3866 N N . ILE B 1 207 ? 30.29400 19.37500 136.53600 1.000 49.67518 311 ILE B N 1
ATOM 3867 C CA . ILE B 1 207 ? 31.30300 19.97100 137.40900 1.000 39.23923 311 ILE B CA 1
ATOM 3868 C C . ILE B 1 207 ? 32.08200 21.06600 136.67400 1.000 49.71544 311 ILE B C 1
ATOM 3869 O O . ILE B 1 207 ? 32.41900 22.10100 137.26200 1.000 48.65123 311 ILE B O 1
ATOM 3874 N N . LYS B 1 208 ? 32.38100 20.85900 135.38000 1.000 47.16087 312 LYS B N 1
ATOM 3875 C CA . LYS B 1 208 ? 32.99600 21.90800 134.56100 1.000 46.27050 312 LYS B CA 1
ATOM 3876 C C . LYS B 1 208 ? 32.11600 23.15800 134.49200 1.000 53.42512 312 LYS B C 1
ATOM 3877 O O . LYS B 1 208 ? 32.59500 24.28800 134.67700 1.000 48.45001 312 LYS B O 1
ATOM 3883 N N . LYS B 1 209 ? 30.82600 22.97600 134.21100 1.000 51.84101 313 LYS B N 1
ATOM 3884 C CA . LYS B 1 209 ? 29.91600 24.11100 134.14200 1.000 51.02111 313 LYS B CA 1
ATOM 3885 C C . LYS B 1 209 ? 29.85400 24.82900 135.47500 1.000 48.98020 313 LYS B C 1
ATOM 3886 O O . LYS B 1 209 ? 29.86600 26.06800 135.53400 1.000 51.13302 313 LYS B O 1
ATOM 3892 N N . TRP B 1 210 ? 29.82400 24.05400 136.56300 1.000 58.31553 314 TRP B N 1
ATOM 3893 C CA . TRP B 1 210 ? 29.79000 24.61600 137.90800 1.000 53.89125 314 TRP B CA 1
ATOM 3894 C C . TRP B 1 210 ? 31.02900 25.46300 138.17600 1.000 50.15090 314 TRP B C 1
ATOM 3895 O O . TRP B 1 210 ? 30.93300 26.61800 138.60200 1.000 51.43161 314 TRP B O 1
ATOM 3906 N N . ALA B 1 211 ? 32.20700 24.89500 137.93600 1.000 49.37085 315 ALA B N 1
ATOM 3907 C CA . ALA B 1 211 ? 33.43300 25.63500 138.18900 1.000 53.68172 315 ALA B CA 1
ATOM 3908 C C . ALA B 1 211 ? 33.48000 26.92400 137.38100 1.000 60.66456 315 ALA B C 1
ATOM 3909 O O . ALA B 1 211 ? 33.88700 27.96900 137.90500 1.000 61.34438 315 ALA B O 1
ATOM 3911 N N . SER B 1 212 ? 33.04200 26.88600 136.11400 1.000 63.05391 316 SER B N 1
ATOM 3912 C CA . SER B 1 212 ? 33.04500 28.12200 135.33500 1.000 64.04419 316 SER B CA 1
ATOM 3913 C C . SER B 1 212 ? 32.11600 29.13900 135.95400 1.000 54.58439 316 SER B C 1
ATOM 3914 O O . SER B 1 212 ? 32.49100 30.30100 136.11500 1.000 58.79514 316 SER B O 1
ATOM 3917 N N . HIS B 1 213 ? 30.93400 28.70300 136.38900 1.000 50.32388 317 HIS B N 1
ATOM 3918 C CA . HIS B 1 213 ? 29.95300 29.67700 136.86500 1.000 53.18425 317 HIS B CA 1
ATOM 3919 C C . HIS B 1 213 ? 30.47200 30.44400 138.09100 1.000 63.77511 317 HIS B C 1
ATOM 3920 O O . HIS B 1 213 ? 30.20800 31.64400 138.21300 1.000 67.78961 317 HIS B O 1
ATOM 3927 N N . HIS B 1 214 ? 31.25800 29.80700 138.97200 1.000 60.48150 318 HIS B N 1
ATOM 3928 C CA . HIS B 1 214 ? 31.74800 30.48400 140.17800 1.000 66.29046 318 HIS B CA 1
ATOM 3929 C C . HIS B 1 214 ? 33.16600 31.06400 140.03700 1.000 66.92428 318 HIS B C 1
ATOM 3930 O O . HIS B 1 214 ? 33.77000 31.43700 141.04800 1.000 66.45532 318 HIS B O 1
ATOM 3937 N N . GLU B 1 215 ? 33.70300 31.15500 138.81600 1.000 66.42323 319 GLU B N 1
ATOM 3938 C CA . GLU B 1 215 ? 34.98700 31.82400 138.55200 1.000 75.03128 319 GLU B CA 1
ATOM 3939 C C . GLU B 1 215 ? 36.17600 31.17300 139.26400 1.000 67.67142 319 GLU B C 1
ATOM 3940 O O . GLU B 1 215 ? 37.08500 31.85900 139.73600 1.000 76.46413 319 GLU B O 1
ATOM 3946 N N . ILE B 1 216 ? 36.18400 29.84000 139.32000 1.000 54.12083 320 ILE B N 1
ATOM 3947 C CA . ILE B 1 216 ? 37.32600 29.07600 139.81300 1.000 54.20049 320 ILE B CA 1
ATOM 3948 C C . ILE B 1 216 ? 37.90400 28.16600 138.72600 1.000 55.75951 320 ILE B C 1
ATOM 3949 O O . ILE B 1 216 ? 38.59800 27.21600 139.03500 1.000 55.58219 320 ILE B O 1
ATOM 3954 N N . ASN B 1 217 ? 37.58900 28.41700 137.45300 1.000 61.56163 321 ASN B N 1
ATOM 3955 C CA . ASN B 1 217 ? 38.08100 27.56000 136.36900 1.000 62.14222 321 ASN B CA 1
ATOM 3956 C C . ASN B 1 217 ? 38.86900 28.34400 135.31100 1.000 56.47914 321 ASN B C 1
ATOM 3957 O O . ASN B 1 217 ? 38.48900 28.35300 134.13500 1.000 47.16079 321 ASN B O 1
ATOM 3962 N N . ASP B 1 218 ? 39.96400 29.00200 135.72000 1.000 59.13915 322 ASP B N 1
ATOM 3963 C CA . ASP B 1 218 ? 40.81700 29.75800 134.79300 1.000 59.12374 322 ASP B CA 1
ATOM 3964 C C . ASP B 1 218 ? 42.24700 29.76700 135.32500 1.000 57.16009 322 ASP B C 1
ATOM 3965 O O . ASP B 1 218 ? 42.54300 30.46300 136.29600 1.000 65.61894 322 ASP B O 1
ATOM 3970 N N . ALA B 1 219 ? 43.11600 28.95500 134.72300 1.000 61.36183 323 ALA B N 1
ATOM 3971 C CA . ALA B 1 219 ? 44.51900 28.97600 135.12600 1.000 57.01835 323 ALA B CA 1
ATOM 3972 C C . ALA B 1 219 ? 45.17300 30.34300 134.91300 1.000 62.32535 323 ALA B C 1
ATOM 3973 O O . ALA B 1 219 ? 46.08900 30.71000 135.65700 1.000 77.46190 323 ALA B O 1
ATOM 3975 N N . SER B 1 220 ? 44.75300 31.10700 133.90200 1.000 66.87229 324 SER B N 1
ATOM 3976 C CA . SER B 1 220 ? 45.38700 32.40900 133.70200 1.000 74.94823 324 SER B CA 1
ATOM 3977 C C . SER B 1 220 ? 45.01000 33.40600 134.79400 1.000 82.64532 324 SER B C 1
ATOM 3978 O O . SER B 1 220 ? 45.76700 34.35300 135.04500 1.000 87.58060 324 SER B O 1
ATOM 3981 N N . ARG B 1 221 ? 43.85900 33.20600 135.45200 1.000 78.62183 325 ARG B N 1
ATOM 3982 C CA . ARG B 1 221 ? 43.33400 34.07600 136.50300 1.000 68.20462 325 ARG B CA 1
ATOM 3983 C C . ARG B 1 221 ? 43.64700 33.58100 137.90800 1.000 75.50427 325 ARG B C 1
ATOM 3984 O O . ARG B 1 221 ? 43.09300 34.10900 138.88600 1.000 79.13830 325 ARG B O 1
ATOM 3992 N N . GLY B 1 222 ? 44.51600 32.58600 138.03700 1.000 70.75221 326 GLY B N 1
ATOM 3993 C CA . GLY B 1 222 ? 44.94800 32.10300 139.32600 1.000 62.19069 326 GLY B CA 1
ATOM 3994 C C . GLY B 1 222 ? 44.26600 30.83600 139.79700 1.000 69.42127 326 GLY B C 1
ATOM 3995 O O . GLY B 1 222 ? 44.71600 30.25900 140.78900 1.000 82.08154 326 GLY B O 1
ATOM 3996 N N . THR B 1 223 ? 43.23700 30.34200 139.09400 1.000 62.86494 327 THR B N 1
ATOM 3997 C CA . THR B 1 223 ? 42.48600 29.19700 139.61500 1.000 56.53990 327 THR B CA 1
ATOM 3998 C C . THR B 1 223 ? 42.81400 27.92100 138.81600 1.000 52.83298 327 THR B C 1
ATOM 3999 O O . THR B 1 223 ? 43.90100 27.79900 138.22300 1.000 60.64613 327 THR B O 1
ATOM 4003 N N . LEU B 1 224 ? 41.87800 26.97400 138.81300 1.000 52.60925 328 LEU B N 1
ATOM 4004 C CA . LEU B 1 224 ? 42.09900 25.60900 138.34600 1.000 47.09327 328 LEU B CA 1
ATOM 4005 C C . LEU B 1 224 ? 41.89200 25.48700 136.85200 1.000 42.94553 328 LEU B C 1
ATOM 4006 O O . LEU B 1 224 ? 40.83600 25.88000 136.34700 1.000 47.17584 328 LEU B O 1
ATOM 4011 N N . SER B 1 225 ? 42.86100 24.90400 136.15500 1.000 52.33229 329 SER B N 1
ATOM 4012 C CA . SER B 1 225 ? 42.68300 24.63000 134.73000 1.000 43.73914 329 SER B CA 1
ATOM 4013 C C . SER B 1 225 ? 41.66100 23.51800 134.54000 1.000 43.48398 329 SER B C 1
ATOM 4014 O O . SER B 1 225 ? 41.41500 22.71100 135.44300 1.000 54.89980 329 SER B O 1
ATOM 4017 N N . SER B 1 226 ? 41.04600 23.49000 133.35400 1.000 45.71926 330 SER B N 1
ATOM 4018 C CA . SER B 1 226 ? 40.06000 22.44600 133.06100 1.000 49.40177 330 SER B CA 1
ATOM 4019 C C . SER B 1 226 ? 40.65300 21.05200 133.22400 1.000 52.96781 330 SER B C 1
ATOM 4020 O O . SER B 1 226 ? 39.98600 20.13000 133.73500 1.000 65.87954 330 SER B O 1
ATOM 4023 N N . TYR B 1 227 ? 41.91700 20.89200 132.83800 1.000 44.04934 331 TYR B N 1
ATOM 4024 C CA . TYR B 1 227 ? 42.58000 19.60300 132.97000 1.000 36.21045 331 TYR B CA 1
ATOM 4025 C C . TYR B 1 227 ? 42.68000 19.18800 134.42900 1.000 42.45721 331 TYR B C 1
ATOM 4026 O O . TYR B 1 227 ? 42.47600 18.01200 134.76600 1.000 47.30110 331 TYR B O 1
ATOM 4035 N N . SER B 1 228 ? 42.99100 20.14000 135.31000 1.000 49.49696 332 SER B N 1
ATOM 4036 C CA . SER B 1 228 ?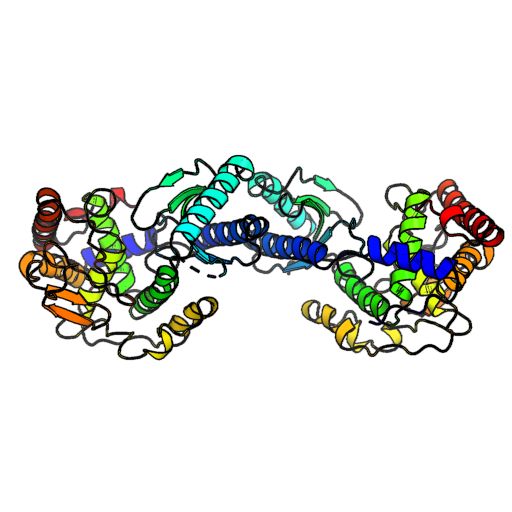 43.03100 19.84800 136.73900 1.000 43.09424 332 SER B CA 1
ATOM 4037 C C . SER B 1 228 ? 41.67200 19.38900 137.26400 1.000 43.35092 332 SER B C 1
ATOM 4038 O O . SER B 1 228 ? 41.59400 18.39800 137.99700 1.000 41.74668 332 SER B O 1
ATOM 4041 N N . LEU B 1 229 ? 40.59400 20.07700 136.87900 1.000 46.96664 333 LEU B N 1
ATOM 4042 C CA . LEU B 1 229 ? 39.26200 19.69400 137.33500 1.000 44.87811 333 LEU B CA 1
ATOM 4043 C C . LEU B 1 229 ? 38.93100 18.27000 136.94300 1.000 54.74142 333 LEU B C 1
ATOM 4044 O O . LEU B 1 229 ? 38.42400 17.47700 137.76800 1.000 54.92862 333 LEU B O 1
ATOM 4049 N N . VAL B 1 230 ? 39.11100 17.96100 135.65500 1.000 47.77101 334 VAL B N 1
ATOM 4050 C CA . VAL B 1 230 ? 38.85300 16.60100 135.18600 1.000 39.88855 334 VAL B CA 1
ATOM 4051 C C . VAL B 1 230 ? 39.66800 15.60400 135.99800 1.000 39.47197 334 VAL B C 1
ATOM 4052 O O . VAL B 1 230 ? 39.18200 14.53500 136.37400 1.000 44.12387 334 VAL B O 1
ATOM 4056 N N . LEU B 1 231 ? 40.93100 15.91100 136.25400 1.000 39.23655 335 LEU B N 1
ATOM 4057 C CA . LEU B 1 231 ? 41.72700 14.94800 136.98900 1.000 41.52743 335 LEU B CA 1
ATOM 4058 C C . LEU B 1 231 ? 41.19600 14.78000 138.39300 1.000 53.10376 335 LEU B C 1
ATOM 4059 O O . LEU B 1 231 ? 41.31700 13.68900 138.97300 1.000 47.44698 335 LEU B O 1
ATOM 4064 N N . MET B 1 232 ? 40.56200 15.83800 138.93500 1.000 47.08161 336 MET B N 1
ATOM 4065 C CA . MET B 1 232 ? 40.01500 15.80000 140.28700 1.000 48.07537 336 MET B CA 1
ATOM 4066 C C . MET B 1 232 ? 38.74000 14.95300 140.34800 1.000 47.42764 336 MET B C 1
ATOM 4067 O O . MET B 1 232 ? 38.58100 14.12400 141.25500 1.000 47.76229 336 MET B O 1
ATOM 4072 N N . VAL B 1 233 ? 37.83600 15.14000 139.37500 1.000 33.97724 337 VAL B N 1
ATOM 4073 C CA . VAL B 1 233 ? 36.69700 14.24100 139.18900 1.000 33.75553 337 VAL B CA 1
ATOM 4074 C C . VAL B 1 233 ? 37.17100 12.79100 139.07400 1.000 44.01579 337 VAL B C 1
ATOM 4075 O O . VAL B 1 233 ? 36.66200 11.89600 139.76300 1.000 51.15667 337 VAL B O 1
ATOM 4079 N N . LEU B 1 234 ? 38.11300 12.52800 138.16500 1.000 34.43236 338 LEU B N 1
ATOM 4080 C CA . LEU B 1 234 ? 38.58700 11.16200 137.94900 1.000 44.27948 338 LEU B CA 1
ATOM 4081 C C . LEU B 1 234 ? 39.23000 10.59300 139.21100 1.000 53.46041 338 LEU B C 1
ATOM 4082 O O . LEU B 1 234 ? 39.12200 9.38900 139.48100 1.000 64.05136 338 LEU B O 1
ATOM 4087 N N . HIS B 1 235 ? 39.94200 11.42600 139.98000 1.000 52.13725 339 HIS B N 1
ATOM 4088 C CA . HIS B 1 235 ? 40.49000 10.96000 141.25500 1.000 51.03798 339 HIS B CA 1
ATOM 4089 C C . HIS B 1 235 ? 39.38500 10.50300 142.18000 1.000 49.26639 339 HIS B C 1
ATOM 4090 O O . HIS B 1 235 ? 39.42200 9.38600 142.71600 1.000 57.14569 339 HIS B O 1
ATOM 4097 N N . TYR B 1 236 ? 38.36500 11.34500 142.34100 1.000 52.80047 340 TYR B N 1
ATOM 4098 C CA . TYR B 1 236 ? 37.21800 10.97300 143.17700 1.000 46.46109 340 TYR B CA 1
ATOM 4099 C C . TYR B 1 236 ? 36.58300 9.68300 142.67800 1.000 44.48692 340 TYR B C 1
ATOM 4100 O O . TYR B 1 236 ? 36.33800 8.75800 143.45600 1.000 55.54269 340 TYR B O 1
ATOM 4109 N N . LEU B 1 237 ? 36.39000 9.55300 141.36700 1.000 53.73557 341 LEU B N 1
ATOM 4110 C CA . LEU B 1 237 ? 35.79000 8.31400 140.86500 1.000 56.89669 341 LEU B CA 1
ATOM 4111 C C . LEU B 1 237 ? 36.69600 7.10900 141.08000 1.000 58.47594 341 LEU B C 1
ATOM 4112 O O . LEU B 1 237 ? 36.19600 5.98200 141.10700 1.000 61.66521 341 LEU B O 1
ATOM 4117 N N . GLN B 1 238 ? 38.02000 7.32600 141.19900 1.000 62.15160 342 GLN B N 1
ATOM 4118 C CA . GLN B 1 238 ? 38.98500 6.23500 141.36200 1.000 60.15104 342 GLN B CA 1
ATOM 4119 C C . GLN B 1 238 ? 39.09600 5.77100 142.80700 1.000 69.29317 342 GLN B C 1
ATOM 4120 O O . GLN B 1 238 ? 39.51900 4.63400 143.05100 1.000 62.94176 342 GLN B O 1
ATOM 4126 N N . THR B 1 239 ? 38.77200 6.63300 143.78500 1.000 72.92705 343 THR B N 1
ATOM 4127 C CA . THR B 1 239 ? 39.02800 6.28500 145.18100 1.000 70.91333 343 THR B CA 1
ATOM 4128 C C . THR B 1 239 ? 37.75700 6.08500 146.01800 1.000 74.68301 343 THR B C 1
ATOM 4129 O O . THR B 1 239 ? 37.83900 6.03900 147.25000 1.000 70.50114 343 THR B O 1
ATOM 4133 N N . LEU B 1 240 ? 36.59000 5.97400 145.39100 1.000 72.16695 344 LEU B N 1
ATOM 4134 C CA . LEU B 1 240 ? 35.37700 5.67700 146.12400 1.000 64.86594 344 LEU B CA 1
ATOM 4135 C C . LEU B 1 240 ? 35.52700 4.32700 146.83700 1.000 75.99265 344 LEU B C 1
ATOM 4136 O O . LEU B 1 240 ? 36.16600 3.41400 146.31000 1.000 76.59774 344 LEU B O 1
ATOM 4141 N N . PRO B 1 241 ? 34.92100 4.15800 148.02800 1.000 82.14895 345 PRO B N 1
ATOM 4142 C CA . PRO B 1 241 ? 34.98200 2.85300 148.70400 1.000 90.64722 345 PRO B CA 1
ATOM 4143 C C . PRO B 1 241 ? 34.72400 1.71700 147.72300 1.000 95.91189 345 PRO B C 1
ATOM 4144 O O . PRO B 1 241 ? 35.40300 0.68500 147.75500 1.000 95.62972 345 PRO B O 1
ATOM 4148 N N . GLU B 1 242 ? 33.75100 1.92200 146.83500 1.000 97.97713 346 GLU B N 1
ATOM 4149 C CA . GLU B 1 242 ? 33.54900 1.03400 145.69500 1.000 103.16932 346 GLU B CA 1
ATOM 4150 C C . GLU B 1 242 ? 33.79300 1.81600 144.39900 1.000 101.33564 346 GLU B C 1
ATOM 4151 O O . GLU B 1 242 ? 32.93500 2.60700 143.97900 1.000 97.37771 346 GLU B O 1
ATOM 4157 N N . PRO B 1 243 ? 34.95700 1.66400 143.75900 1.000 98.13233 347 PRO B N 1
ATOM 4158 C CA . PRO B 1 243 ? 35.40600 2.65500 142.77000 1.000 87.17687 347 PRO B CA 1
ATOM 4159 C C . PRO B 1 243 ? 34.63600 2.59400 141.45700 1.000 81.58294 347 PRO B C 1
ATOM 4160 O O . PRO B 1 243 ? 34.21900 1.53400 140.99300 1.000 77.54938 347 PRO B O 1
ATOM 4164 N N . ILE B 1 244 ? 34.45600 3.76800 140.84700 1.000 77.27430 348 ILE B N 1
ATOM 4165 C CA . ILE B 1 244 ? 33.86100 3.85300 139.51200 1.000 77.77992 348 ILE B CA 1
ATOM 4166 C C . ILE B 1 244 ? 34.94200 3.84900 138.42200 1.000 78.01963 348 ILE B C 1
ATOM 4167 O O . ILE B 1 244 ? 34.62700 3.66100 137.23400 1.000 81.01180 348 ILE B O 1
ATOM 4172 N N . LEU B 1 245 ? 36.21000 4.05900 138.77900 1.000 65.07332 349 LEU B N 1
ATOM 4173 C CA . LEU B 1 245 ? 37.27600 4.03800 137.79600 1.000 65.65414 349 LEU B CA 1
ATOM 4174 C C . LEU B 1 245 ? 38.51100 3.30800 138.30800 1.000 70.70905 349 LEU B C 1
ATOM 4175 O O . LEU B 1 245 ? 38.85200 3.40600 139.49900 1.000 70.84879 349 LEU B O 1
ATOM 4180 N N . PRO B 1 246 ? 39.16500 2.52700 137.44500 1.000 71.54354 350 PRO B N 1
ATOM 4181 C CA . PRO B 1 246 ? 40.45800 1.94100 137.80400 1.000 71.17621 350 PRO B CA 1
ATOM 4182 C C . PRO B 1 246 ? 41.58600 2.87600 137.42200 1.000 69.39067 350 PRO B C 1
ATOM 4183 O O . PRO B 1 246 ? 41.35300 4.04400 137.06900 1.000 64.58128 350 PRO B O 1
ATOM 4187 N N . SER B 1 247 ? 42.81700 2.39000 137.43600 1.000 76.34332 351 SER B N 1
ATOM 4188 C CA . SER B 1 247 ? 43.91700 3.13400 136.82900 1.000 73.24569 351 SER B CA 1
ATOM 4189 C C . SER B 1 247 ? 44.20900 2.47900 135.48900 1.000 65.33204 351 SER B C 1
ATOM 4190 O O . SER B 1 247 ? 44.67400 1.33400 135.43600 1.000 68.65429 351 SER B O 1
ATOM 4193 N N . LEU B 1 248 ? 43.93200 3.20600 134.41100 1.000 61.59893 352 LEU B N 1
ATOM 4194 C CA . LEU B 1 248 ? 44.14000 2.63800 133.08100 1.000 59.42772 352 LEU B CA 1
ATOM 4195 C C . LEU B 1 248 ? 45.61700 2.40000 132.80200 1.000 56.80315 352 LEU B C 1
ATOM 4196 O O . LEU B 1 248 ? 45.97500 1.40900 132.14200 1.000 60.86883 352 LEU B O 1
ATOM 4201 N N . GLN B 1 249 ? 46.48300 3.27800 133.32500 1.000 53.56002 353 GLN B N 1
ATOM 4202 C CA . GLN B 1 249 ? 47.91400 3.20200 133.04900 1.000 60.98858 353 GLN B CA 1
ATOM 4203 C C . GLN B 1 249 ? 48.56500 2.02500 133.75300 1.000 73.79773 353 GLN B C 1
ATOM 4204 O O . GLN B 1 249 ? 49.51100 1.43600 133.21800 1.000 80.30781 353 GLN B O 1
ATOM 4210 N N . LYS B 1 250 ? 48.04500 1.63000 134.91500 1.000 76.37229 354 LYS B N 1
ATOM 4211 C CA . LYS B 1 250 ? 48.55100 0.42500 135.56100 1.000 84.28129 354 LYS B CA 1
ATOM 4212 C C . LYS B 1 250 ? 48.12300 -0.82100 134.80200 1.000 83.33181 354 LYS B C 1
ATOM 4213 O O . LYS B 1 250 ? 48.89900 -1.77300 134.67400 1.000 82.64802 354 LYS B O 1
ATOM 4219 N N . ILE B 1 251 ? 46.87800 -0.84800 134.32300 1.000 86.54858 355 ILE B N 1
ATOM 4220 C CA . ILE B 1 251 ? 46.32200 -2.07200 133.75300 1.000 90.93467 355 ILE B CA 1
ATOM 4221 C C . ILE B 1 251 ? 46.70200 -2.23800 132.27600 1.000 100.15247 355 ILE B C 1
ATOM 4222 O O . ILE B 1 251 ? 46.91900 -3.36400 131.81600 1.000 110.51874 355 ILE B O 1
ATOM 4227 N N . TYR B 1 252 ? 46.79200 -1.14900 131.49700 1.000 87.81288 356 TYR B N 1
ATOM 4228 C CA . TYR B 1 252 ? 47.04700 -1.24700 130.05200 1.000 77.20076 356 TYR B CA 1
ATOM 4229 C C . TYR B 1 252 ? 48.22800 -0.38800 129.62300 1.000 71.04862 356 TYR B C 1
ATOM 4230 O O . TYR B 1 252 ? 48.08400 0.53200 128.81200 1.000 68.42687 356 TYR B O 1
ATOM 4239 N N . PRO B 1 253 ? 49.43400 -0.71400 130.09000 1.000 72.90333 357 PRO B N 1
ATOM 4240 C CA . PRO B 1 253 ? 50.60800 0.06100 129.67100 1.000 73.45118 357 PRO B CA 1
ATOM 4241 C C . PRO B 1 253 ? 50.88500 -0.09300 128.17300 1.000 80.64632 357 PRO B C 1
ATOM 4242 O O . PRO B 1 253 ? 51.53400 0.77300 127.56800 1.000 69.50340 357 PRO B O 1
ATOM 4246 N N . GLU B 1 254 ? 50.38400 -1.16500 127.55800 1.000 89.52038 358 GLU B N 1
ATOM 4247 C CA . GLU B 1 254 ? 50.47200 -1.33700 126.11200 1.000 91.79830 358 GLU B CA 1
ATOM 4248 C C . GLU B 1 254 ? 49.78100 -0.19900 125.37200 1.000 88.96049 358 GLU B C 1
ATOM 4249 O O . GLU B 1 254 ? 50.14700 0.10900 124.23100 1.000 87.55239 358 GLU B O 1
ATOM 4255 N N . SER B 1 255 ? 48.72800 0.37900 125.97900 1.000 79.36733 359 SER B N 1
ATOM 4256 C CA . SER B 1 255 ? 47.89400 1.37900 125.33300 1.000 73.78884 359 SER B CA 1
ATOM 4257 C C . SER B 1 255 ? 48.21800 2.81400 125.71600 1.000 70.28548 359 SER B C 1
ATOM 4258 O O . SER B 1 255 ? 47.89800 3.72500 124.94200 1.000 67.84803 359 SER B O 1
ATOM 4261 N N . PHE B 1 256 ? 48.87500 3.03900 126.85900 1.000 63.21651 360 PHE B N 1
ATOM 4262 C CA . PHE B 1 256 ? 49.14800 4.38600 127.34000 1.000 55.74607 360 PHE B CA 1
ATOM 4263 C C . PHE B 1 256 ? 50.61500 4.61900 127.69000 1.000 63.70010 360 PHE B C 1
ATOM 4264 O O . PHE B 1 256 ? 50.94500 5.68200 128.23200 1.000 69.53699 360 PHE B O 1
ATOM 4272 N N . SER B 1 257 ? 51.50700 3.68000 127.37400 1.000 64.24661 361 SER B N 1
ATOM 4273 C CA . SER B 1 257 ? 52.92100 3.91500 127.60000 1.000 65.57073 361 SER B CA 1
ATOM 4274 C C . SER B 1 257 ? 53.42000 5.03100 126.69100 1.000 68.14309 361 SER B C 1
ATOM 4275 O O . SER B 1 257 ? 52.96500 5.17700 125.55100 1.000 66.72308 361 SER B O 1
ATOM 4278 N N . THR B 1 258 ? 54.38200 5.81200 127.19900 1.000 69.08385 362 THR B N 1
ATOM 4279 C CA . THR B 1 258 ? 55.00600 6.84400 126.37300 1.000 70.74706 362 THR B CA 1
ATOM 4280 C C . THR B 1 258 ? 55.86200 6.23900 125.26500 1.000 70.87842 362 THR B C 1
ATOM 4281 O O . THR B 1 258 ? 56.42900 6.98100 124.45900 1.000 74.71180 362 THR B O 1
ATOM 4285 N N . SER B 1 259 ? 56.00700 4.92200 125.24400 1.000 67.84983 363 SER B N 1
ATOM 4286 C CA . SER B 1 259 ? 56.65700 4.23000 124.13900 1.000 69.72689 363 SER B CA 1
ATOM 4287 C C . SER B 1 259 ? 55.69200 3.91900 122.99500 1.000 70.84256 363 SER B C 1
ATOM 4288 O O . SER B 1 259 ? 56.15300 3.54000 121.90800 1.000 74.73593 363 SER B O 1
ATOM 4291 N N . VAL B 1 260 ? 54.37600 4.03300 123.22800 1.000 68.12254 364 VAL B N 1
ATOM 4292 C CA . VAL B 1 260 ? 53.37900 3.91600 122.16300 1.000 74.96597 364 VAL B CA 1
ATOM 4293 C C . VAL B 1 260 ? 53.56800 5.07400 121.19100 1.000 82.88222 364 VAL B C 1
ATOM 4294 O O . VAL B 1 260 ? 53.54900 6.24700 121.59400 1.000 79.03067 364 VAL B O 1
ATOM 4298 N N . GLN B 1 261 ? 53.70900 4.74900 119.90300 1.000 82.73655 365 GLN B N 1
ATOM 4299 C CA . GLN B 1 261 ? 53.89400 5.75000 118.85900 1.000 83.45232 365 GLN B CA 1
ATOM 4300 C C . GLN B 1 261 ? 52.67400 6.65800 118.75700 1.000 86.32298 365 GLN B C 1
ATOM 4301 O O . GLN B 1 261 ? 51.53700 6.20200 118.92400 1.000 87.93887 365 GLN B O 1
ATOM 4307 N N . LEU B 1 262 ? 52.91800 7.95800 118.51500 1.000 89.74151 366 LEU B N 1
ATOM 4308 C CA . LEU B 1 262 ? 51.83900 8.95300 118.59800 1.000 85.95597 366 LEU B CA 1
ATOM 4309 C C . LEU B 1 262 ? 50.66700 8.60700 117.68000 1.000 85.09745 366 LEU B C 1
ATOM 4310 O O . LEU B 1 262 ? 49.50100 8.71200 118.07500 1.000 75.44573 366 LEU B O 1
ATOM 4315 N N . HIS B 1 263 ? 50.95400 8.15200 116.46100 1.000 85.76122 367 HIS B N 1
ATOM 4316 C CA . HIS B 1 263 ? 49.86500 7.92800 115.52300 1.000 83.93657 367 HIS B CA 1
ATOM 4317 C C . HIS B 1 263 ? 48.97200 6.75700 115.91800 1.000 81.33356 367 HIS B C 1
ATOM 4318 O O . HIS B 1 263 ? 47.86900 6.63700 115.37500 1.000 77.57386 367 HIS B O 1
ATOM 4325 N N . LEU B 1 264 ? 49.36600 5.96800 116.91600 1.000 81.30936 368 LEU B N 1
ATOM 4326 C CA . LEU B 1 264 ? 48.55800 4.88000 117.44400 1.000 75.46733 368 LEU B CA 1
ATOM 4327 C C . LEU B 1 264 ? 47.91700 5.21700 118.78800 1.000 70.55940 368 LEU B C 1
ATOM 4328 O O . LEU B 1 264 ? 47.19700 4.37800 119.33600 1.000 75.21433 368 LEU B O 1
ATOM 4333 N N . VAL B 1 265 ? 48.13300 6.42500 119.31300 1.000 65.92852 369 VAL B N 1
ATOM 4334 C CA . VAL B 1 265 ? 47.62900 6.75400 120.65200 1.000 64.35813 369 VAL B CA 1
ATOM 4335 C C . VAL B 1 265 ? 46.10500 6.67400 120.69300 1.000 70.76409 369 VAL B C 1
ATOM 4336 O O . VAL B 1 265 ? 45.52700 6.09900 121.62800 1.000 69.21824 369 VAL B O 1
ATOM 4340 N N . HIS B 1 266 ? 45.43700 7.14100 119.62400 1.000 79.06387 370 HIS B N 1
ATOM 4341 C CA . HIS B 1 266 ? 43.97600 7.15100 119.56900 1.000 68.28880 370 HIS B CA 1
ATOM 4342 C C . HIS B 1 266 ? 43.38200 5.75200 119.50600 1.000 76.68743 370 HIS B C 1
ATOM 4343 O O . HIS B 1 266 ? 42.15400 5.61800 119.54400 1.000 82.39380 370 HIS B O 1
ATOM 4350 N N . HIS B 1 267 ? 44.21500 4.70300 119.38000 1.000 77.41145 371 HIS B N 1
ATOM 4351 C CA . HIS B 1 267 ? 43.67400 3.34700 119.45500 1.000 81.72018 371 HIS B CA 1
ATOM 4352 C C . HIS B 1 267 ? 43.20200 2.98600 120.86300 1.000 82.02957 371 HIS B C 1
ATOM 4353 O O . HIS B 1 267 ? 42.31000 2.13300 121.00700 1.000 77.59924 371 HIS B O 1
ATOM 4360 N N . ALA B 1 268 ? 43.74100 3.64700 121.89700 1.000 70.69961 372 ALA B N 1
ATOM 4361 C CA . ALA B 1 268 ? 43.46800 3.20800 123.26500 1.000 67.25071 372 ALA B CA 1
ATOM 4362 C C . ALA B 1 268 ? 41.97700 3.12500 123.58200 1.000 84.90609 372 ALA B C 1
ATOM 4363 O O . ALA B 1 268 ? 41.54300 2.06800 124.07400 1.000 89.80772 372 ALA B O 1
ATOM 4365 N N . PRO B 1 269 ? 41.13300 4.12500 123.26700 1.000 92.88666 373 PRO B N 1
ATOM 4366 C CA . PRO B 1 269 ? 39.69800 3.99600 123.60000 1.000 96.82594 373 PRO B CA 1
ATOM 4367 C C . PRO B 1 269 ? 38.98500 2.85700 122.89300 1.000 106.23876 373 PRO B C 1
ATOM 4368 O O . PRO B 1 269 ? 37.96600 2.37700 123.40400 1.000 111.96436 373 PRO B O 1
ATOM 4372 N N . CYS B 1 270 ? 39.45900 2.43400 121.71900 1.000 108.84803 374 CYS B N 1
ATOM 4373 C CA . CYS B 1 270 ? 38.85700 1.29500 121.03400 1.000 113.44796 374 CYS B CA 1
ATOM 4374 C C . CYS B 1 270 ? 39.32300 -0.06200 121.57400 1.000 99.64807 374 CYS B C 1
ATOM 4375 O O . CYS B 1 270 ? 38.59600 -1.04800 121.42300 1.000 95.33362 374 CYS B O 1
ATOM 4378 N N . ASN B 1 271 ? 40.50700 -0.14100 122.20100 1.000 100.79080 375 ASN B N 1
ATOM 4379 C CA . ASN B 1 271 ? 41.02500 -1.41100 122.71700 1.000 100.39133 375 ASN B CA 1
ATOM 4380 C C . ASN B 1 271 ? 40.60000 -1.70600 124.15600 1.000 95.32868 375 ASN B C 1
ATOM 4381 O O . ASN B 1 271 ? 40.35500 -2.86700 124.49300 1.000 98.28380 375 ASN B O 1
ATOM 4386 N N . VAL B 1 272 ? 40.52200 -0.70400 125.02400 1.000 94.25535 376 VAL B N 1
ATOM 4387 C CA . VAL B 1 272 ? 40.30900 -0.97400 126.45100 1.000 100.77240 376 VAL B CA 1
ATOM 4388 C C . VAL B 1 272 ? 38.84900 -1.36600 126.66400 1.000 112.89358 376 VAL B C 1
ATOM 4389 O O . VAL B 1 272 ? 37.95000 -0.66300 126.17700 1.000 120.91394 376 VAL B O 1
ATOM 4393 N N . PRO B 1 273 ? 38.56800 -2.44600 127.38400 1.000 122.20956 377 PRO B N 1
ATOM 4394 C CA . PRO B 1 273 ? 37.18300 -2.87300 127.55900 1.000 126.60531 377 PRO B CA 1
ATOM 4395 C C . PRO B 1 273 ? 36.45800 -1.96100 128.52900 1.000 117.79431 377 PRO B C 1
ATOM 4396 O O . PRO B 1 273 ? 37.08800 -1.15800 129.23600 1.000 114.30086 377 PRO B O 1
ATOM 4400 N N . PRO B 1 274 ? 35.13200 -2.00900 128.54700 1.000 114.66180 378 PRO B N 1
ATOM 4401 C CA . PRO B 1 274 ? 34.37700 -1.17900 129.49000 1.000 102.96020 378 PRO B CA 1
ATOM 4402 C C . PRO B 1 274 ? 34.49000 -1.70500 130.91500 1.000 96.22060 378 PRO B C 1
ATOM 4403 O O . PRO B 1 274 ? 34.77400 -2.88000 131.16500 1.000 104.38415 378 PRO B O 1
ATOM 4407 N N . TYR B 1 275 ? 34.24300 -0.80900 131.85800 1.000 92.42452 379 TYR B N 1
ATOM 4408 C CA . TYR B 1 275 ? 34.41300 -1.09100 133.27600 1.000 93.97649 379 TYR B CA 1
ATOM 4409 C C . TYR B 1 275 ? 33.04700 -1.29700 133.91800 1.000 102.14765 379 TYR B C 1
ATOM 4410 O O . TYR B 1 275 ? 32.18700 -0.40800 133.87300 1.000 108.13977 379 TYR B O 1
ATOM 4419 N N . LEU B 1 276 ? 32.86800 -2.44600 134.54800 1.000 98.52317 380 LEU B N 1
ATOM 4420 C CA . LEU B 1 276 ? 31.66700 -2.72900 135.30600 1.000 102.17116 380 LEU B CA 1
ATOM 4421 C C . LEU B 1 276 ? 31.99100 -2.46800 136.76500 1.000 107.38253 380 LEU B C 1
ATOM 4422 O O . LEU B 1 276 ? 32.89100 -3.10100 137.32600 1.000 111.16973 380 LEU B O 1
ATOM 4427 N N . SER B 1 277 ? 31.27400 -1.52000 137.36300 1.000 106.77697 381 SER B N 1
ATOM 4428 C CA . SER B 1 277 ? 31.50600 -1.10200 138.73300 1.000 98.36317 381 SER B CA 1
ATOM 4429 C C . SER B 1 277 ? 30.32400 -1.47100 139.61800 1.000 100.91041 381 SER B C 1
ATOM 4430 O O . SER B 1 277 ? 29.16000 -1.39800 139.19500 1.000 98.23546 381 SER B O 1
ATOM 4433 N N . LYS B 1 278 ? 30.64500 -1.82600 140.86000 1.000 108.78987 382 LYS B N 1
ATOM 4434 C CA . LYS B 1 278 ? 29.69700 -2.21900 141.89100 1.000 122.42044 382 LYS B CA 1
ATOM 4435 C C . LYS B 1 278 ? 29.05600 -1.03000 142.60000 1.000 118.57488 382 LYS B C 1
ATOM 4436 O O . LYS B 1 278 ? 28.06700 -1.22600 143.32300 1.000 120.73477 382 LYS B O 1
ATOM 4442 N N . ASN B 1 279 ? 29.59200 0.18400 142.41400 1.000 110.11799 383 ASN B N 1
ATOM 4443 C CA . ASN B 1 279 ? 29.20500 1.35800 143.19700 1.000 104.91669 383 ASN B CA 1
ATOM 4444 C C . ASN B 1 279 ? 27.73000 1.70800 143.01500 1.000 117.84469 383 ASN B C 1
ATOM 4445 O O . ASN B 1 279 ? 26.93300 1.56500 143.95500 1.000 128.45660 383 ASN B O 1
ATOM 4450 N N . GLU B 1 280 ? 27.35700 2.18000 141.82400 1.000 113.81255 384 GLU B N 1
ATOM 4451 C CA . GLU B 1 280 ? 25.96400 2.41900 141.43800 1.000 119.17645 384 GLU B CA 1
ATOM 4452 C C . GLU B 1 280 ? 25.28900 3.55400 142.21100 1.000 112.45134 384 GLU B C 1
ATOM 4453 O O . GLU B 1 280 ? 24.06000 3.63400 142.23300 1.000 104.49206 384 GLU B O 1
ATOM 4459 N N . SER B 1 281 ? 26.05700 4.42300 142.87100 1.000 109.46657 385 SER B N 1
ATOM 4460 C CA . SER B 1 281 ? 25.50000 5.67800 143.35800 1.000 101.67807 385 SER B CA 1
ATOM 4461 C C . SER B 1 281 ? 24.99300 6.46200 142.15800 1.000 90.85466 385 SER B C 1
ATOM 4462 O O . SER B 1 281 ? 25.61000 6.44400 141.09200 1.000 90.19541 385 SER B O 1
ATOM 4465 N N . SER B 1 282 ? 23.84700 7.11700 142.31000 1.000 89.13758 386 SER B N 1
ATOM 4466 C CA . SER B 1 282 ? 23.33000 7.90900 141.20700 1.000 81.70782 386 SER B CA 1
ATOM 4467 C C . SER B 1 282 ? 24.24200 9.10100 140.94300 1.000 75.59556 386 SER B C 1
ATOM 4468 O O . SER B 1 282 ? 25.16700 9.39800 141.70700 1.000 71.49106 386 SER B O 1
ATOM 4471 N N . LEU B 1 283 ? 23.94500 9.80800 139.84600 1.000 84.88008 387 LEU B N 1
ATOM 4472 C CA . LEU B 1 283 ? 24.76400 10.94800 139.42600 1.000 75.92004 387 LEU B CA 1
ATOM 4473 C C . LEU B 1 283 ? 24.74600 12.08000 140.45200 1.000 71.97009 387 LEU B C 1
ATOM 4474 O O . LEU B 1 283 ? 25.76700 12.75200 140.67500 1.000 63.82526 387 LEU B O 1
ATOM 4479 N N . GLY B 1 284 ? 23.59000 12.32200 141.07600 1.000 77.21787 388 GLY B N 1
ATOM 4480 C CA . GLY B 1 284 ? 23.50000 13.39900 142.05300 1.000 72.41342 388 GLY B CA 1
ATOM 4481 C C . GLY B 1 284 ? 24.22400 13.08100 143.34400 1.000 71.71116 388 GLY B C 1
ATOM 4482 O O . GLY B 1 284 ? 24.82300 13.97000 143.96300 1.000 76.96781 388 GLY B O 1
ATOM 4483 N N . ASP B 1 285 ? 24.17300 11.81300 143.77400 1.000 75.55865 389 ASP B N 1
ATOM 4484 C CA . ASP B 1 285 ? 25.00200 11.38300 144.89600 1.000 75.28590 389 ASP B CA 1
ATOM 4485 C C . ASP B 1 285 ? 26.47700 11.65900 144.61800 1.000 77.80465 389 ASP B C 1
ATOM 4486 O O . ASP B 1 285 ? 27.19900 12.13000 145.50000 1.000 73.27618 389 ASP B O 1
ATOM 4491 N N . LEU B 1 286 ? 26.94300 11.39200 143.39100 1.000 76.43731 390 LEU B N 1
ATOM 4492 C CA . LEU B 1 286 ? 28.36400 11.58700 143.08700 1.000 62.10007 390 LEU B CA 1
ATOM 4493 C C . LEU B 1 286 ? 28.72500 13.05800 143.04200 1.000 55.49065 390 LEU B C 1
ATOM 4494 O O . LEU B 1 286 ? 29.81500 13.42700 143.48000 1.000 52.31167 390 LEU B O 1
ATOM 4499 N N . LEU B 1 287 ? 27.82600 13.92500 142.54700 1.000 56.26721 391 LEU B N 1
ATOM 4500 C CA . LEU B 1 287 ? 28.14100 15.35900 142.59700 1.000 54.53269 391 LEU B CA 1
ATOM 4501 C C . LEU B 1 287 ? 28.21400 15.85900 144.05100 1.000 61.83395 391 LEU B C 1
ATOM 4502 O O . LEU B 1 287 ? 29.20500 16.50500 144.44700 1.000 50.79743 391 LEU B O 1
ATOM 4507 N N . LEU B 1 288 ? 27.21500 15.51000 144.87800 1.000 58.64250 392 LEU B N 1
ATOM 4508 C CA . LEU B 1 288 ? 27.28300 15.87300 146.29500 1.000 68.49318 392 LEU B CA 1
ATOM 4509 C C . LEU B 1 288 ? 28.54600 15.32400 146.94300 1.000 63.97796 392 LEU B C 1
ATOM 4510 O O . LEU B 1 288 ? 29.20200 16.02100 147.72600 1.000 62.57073 392 LEU B O 1
ATOM 4515 N N . GLY B 1 289 ? 28.86500 14.04900 146.67900 1.000 59.68196 393 GLY B N 1
ATOM 4516 C CA . GLY B 1 289 ? 30.04700 13.44700 147.26800 1.000 59.03062 393 GLY B CA 1
ATOM 4517 C C . GLY B 1 289 ? 31.32300 14.10800 146.78800 1.000 61.91932 393 GLY B C 1
ATOM 4518 O O . GLY B 1 289 ? 32.27600 14.25400 147.54900 1.000 60.53092 393 GLY B O 1
ATOM 4519 N N . PHE B 1 290 ? 31.35100 14.53800 145.52200 1.000 53.35630 394 PHE B N 1
ATOM 4520 C CA . PHE B 1 290 ? 32.53300 15.21100 144.99800 1.000 49.68233 394 PHE B CA 1
ATOM 4521 C C . PHE B 1 290 ? 32.73200 16.54500 145.69200 1.000 45.18601 394 PHE B C 1
ATOM 4522 O O . PHE B 1 290 ? 33.83000 16.84000 146.18800 1.000 44.15767 394 PHE B O 1
ATOM 4530 N N . LEU B 1 291 ? 31.65300 17.32400 145.82000 1.000 53.20303 395 LEU B N 1
ATOM 4531 C CA . LEU B 1 291 ? 31.75800 18.61300 146.51100 1.000 54.21213 395 LEU B CA 1
ATOM 4532 C C . LEU B 1 291 ? 32.13400 18.41700 147.97000 1.000 50.05583 395 LEU B C 1
ATOM 4533 O O . LEU B 1 291 ? 33.03300 19.08800 148.48300 1.000 57.10803 395 LEU B O 1
ATOM 4538 N N . LYS B 1 292 ? 31.47400 17.48500 148.65300 1.000 54.02254 396 LYS B N 1
ATOM 4539 C CA . LYS B 1 292 ? 31.80500 17.24700 150.05400 1.000 59.97429 396 LYS B CA 1
ATOM 4540 C C . LYS B 1 292 ? 33.26000 16.83300 150.18000 1.000 64.85203 396 LYS B C 1
ATOM 4541 O O . LYS B 1 292 ? 33.95800 17.24700 151.11700 1.000 70.48703 396 LYS B O 1
ATOM 4547 N N . TYR B 1 293 ? 33.73300 16.02600 149.22100 1.000 64.07153 397 TYR B N 1
ATOM 4548 C CA . TYR B 1 293 ? 35.08400 15.49400 149.25500 1.000 61.34086 397 TYR B CA 1
ATOM 4549 C C . TYR B 1 293 ? 36.09800 16.61500 149.17900 1.000 52.17154 397 TYR B C 1
ATOM 4550 O O . TYR B 1 293 ? 37.03300 16.68100 149.98300 1.000 53.34327 397 TYR B O 1
ATOM 4559 N N . TYR B 1 294 ? 35.93200 17.50900 148.21700 1.000 49.39448 398 TYR B N 1
ATOM 4560 C CA . TYR B 1 294 ? 36.93500 18.56100 148.09700 1.000 57.32269 398 TYR B CA 1
ATOM 4561 C C . TYR B 1 294 ? 36.74200 19.65100 149.13400 1.000 53.91276 398 TYR B C 1
ATOM 4562 O O . TYR B 1 294 ? 37.71600 20.30000 149.52100 1.000 54.42513 398 TYR B O 1
ATOM 4571 N N . ALA B 1 295 ? 35.52800 19.82200 149.64200 1.000 52.54593 399 ALA B N 1
ATOM 4572 C CA . ALA B 1 295 ? 35.30100 20.79900 150.69700 1.000 56.72240 399 ALA B CA 1
ATOM 4573 C C . ALA B 1 295 ? 35.89600 20.35400 152.02600 1.000 57.23393 399 ALA B C 1
ATOM 4574 O O . ALA B 1 295 ? 36.37800 21.19100 152.80800 1.000 59.98023 399 ALA B O 1
ATOM 4576 N N . THR B 1 296 ? 35.86700 19.05100 152.32700 1.000 59.16435 400 THR B N 1
ATOM 4577 C CA . THR B 1 296 ? 36.23300 18.66700 153.68500 1.000 69.47931 400 THR B CA 1
ATOM 4578 C C . THR B 1 296 ? 37.26300 17.53800 153.76000 1.000 70.81560 400 THR B C 1
ATOM 4579 O O . THR B 1 296 ? 38.12600 17.56300 154.64600 1.000 82.34293 400 THR B O 1
ATOM 4583 N N . GLU B 1 297 ? 37.24100 16.56500 152.84500 1.000 65.54097 401 GLU B N 1
ATOM 4584 C CA . GLU B 1 297 ? 37.96600 15.32800 153.12800 1.000 69.51793 401 GLU B CA 1
ATOM 4585 C C . GLU B 1 297 ? 39.39300 15.32300 152.62300 1.000 68.23603 401 GLU B C 1
ATOM 4586 O O . GLU B 1 297 ? 40.21000 14.57200 153.16100 1.000 75.81529 401 GLU B O 1
ATOM 4592 N N . PHE B 1 298 ? 39.70700 16.10700 151.59900 1.000 63.73760 402 PHE B N 1
ATOM 4593 C CA . PHE B 1 298 ? 40.99400 16.02200 150.91800 1.000 61.72419 402 PHE B CA 1
ATOM 4594 C C . PHE B 1 298 ? 41.97400 17.01900 151.53800 1.000 64.54356 402 PHE B C 1
ATOM 4595 O O . PHE B 1 298 ? 41.70400 18.22700 151.57500 1.000 75.99590 402 PHE B O 1
ATOM 4603 N N . ASP B 1 299 ? 43.10700 16.52100 152.02400 1.000 58.75889 403 ASP B N 1
ATOM 4604 C CA . ASP B 1 299 ? 44.07000 17.36300 152.73000 1.000 63.61546 403 ASP B CA 1
ATOM 4605 C C . ASP B 1 299 ? 45.03700 17.95200 151.70400 1.000 68.30733 403 ASP B C 1
ATOM 4606 O O . ASP B 1 299 ? 46.12500 17.41500 151.46400 1.000 68.56708 403 ASP B O 1
ATOM 4611 N N . TRP B 1 300 ? 44.65400 19.11200 151.13900 1.000 66.09365 404 TRP B N 1
ATOM 4612 C CA . TRP B 1 300 ? 45.46700 19.77300 150.11400 1.000 54.60404 404 TRP B CA 1
ATOM 4613 C C . TRP B 1 300 ? 46.91100 19.91400 150.54600 1.000 63.83834 404 TRP B C 1
ATOM 4614 O O . TRP B 1 300 ? 47.83100 19.72600 149.74400 1.000 68.70066 404 TRP B O 1
ATOM 4625 N N . ASN B 1 301 ? 47.13100 20.19600 151.81900 1.000 77.48342 405 ASN B N 1
ATOM 4626 C CA . ASN B 1 301 ? 48.43200 20.67500 152.23600 1.000 82.40971 405 ASN B CA 1
ATOM 4627 C C . ASN B 1 301 ? 49.44800 19.55400 152.34200 1.000 80.85539 405 ASN B C 1
ATOM 4628 O O . ASN B 1 301 ? 50.65500 19.82600 152.38200 1.000 84.62219 405 ASN B O 1
ATOM 4633 N N . THR B 1 302 ? 48.98900 18.30500 152.37600 1.000 77.50877 406 THR B N 1
ATOM 4634 C CA . THR B 1 302 ? 49.87600 17.15900 152.49000 1.000 81.52509 406 THR B CA 1
ATOM 4635 C C . THR B 1 302 ? 49.73900 16.17300 151.34200 1.000 73.99010 406 THR B C 1
ATOM 4636 O O . THR B 1 302 ? 50.62100 15.32900 151.16100 1.000 87.09889 406 THR B O 1
ATOM 4640 N N . GLN B 1 303 ? 48.70000 16.26400 150.54900 1.000 65.72670 407 GLN B N 1
ATOM 4641 C CA . GLN B 1 303 ? 48.40800 15.18400 149.63800 1.000 67.27934 407 GLN B CA 1
ATOM 4642 C C . GLN B 1 303 ? 48.42000 15.67400 148.19400 1.000 69.09985 407 GLN B C 1
ATOM 4643 O O . GLN B 1 303 ? 48.32500 16.87100 147.89600 1.000 75.55624 407 GLN B O 1
ATOM 4649 N N . MET B 1 304 ? 48.60800 14.71900 147.30700 1.000 63.58085 408 MET B N 1
ATOM 4650 C CA . MET B 1 304 ? 48.68500 14.94500 145.88500 1.000 61.30389 408 MET B CA 1
ATOM 4651 C C . MET B 1 304 ? 47.71500 13.99900 145.21500 1.000 52.79589 408 MET B C 1
ATOM 4652 O O . MET B 1 304 ? 47.52600 12.86300 145.67100 1.000 58.02351 408 MET B O 1
ATOM 4657 N N . ILE B 1 305 ? 47.09600 14.46900 144.14800 1.000 47.67526 409 ILE B N 1
ATOM 4658 C CA . ILE B 1 305 ? 46.12200 13.67300 143.42800 1.000 52.53160 409 ILE B CA 1
ATOM 4659 C C . ILE B 1 305 ? 46.86700 12.96800 142.31000 1.000 61.84626 409 ILE B C 1
ATOM 4660 O O . ILE B 1 305 ? 47.42700 13.62400 141.42400 1.000 71.78592 409 ILE B O 1
ATOM 4665 N N . SER B 1 306 ? 46.91800 11.63600 142.36000 1.000 62.81568 410 SER B N 1
ATOM 4666 C CA . SER B 1 306 ? 47.66100 10.85100 141.38200 1.000 49.67981 410 SER B CA 1
ATOM 4667 C C . SER B 1 306 ? 46.67000 9.90400 140.71300 1.000 47.61456 410 SER B C 1
ATOM 4668 O O . SER B 1 306 ? 46.40500 8.81600 141.23300 1.000 55.53847 410 SER B O 1
ATOM 4671 N N . VAL B 1 307 ? 46.13000 10.35200 139.56600 1.000 44.83381 411 VAL B N 1
ATOM 4672 C CA . VAL B 1 307 ? 45.30600 9.51300 138.69600 1.000 44.10721 411 VAL B CA 1
ATOM 4673 C C . VAL B 1 307 ? 46.12500 8.35500 138.12600 1.000 53.64731 411 VAL B C 1
ATOM 4674 O O . VAL B 1 307 ? 45.60200 7.25400 137.92700 1.000 64.40815 411 VAL B O 1
ATOM 4678 N N . ARG B 1 308 ? 47.41800 8.57700 137.84500 1.000 54.69262 412 ARG B N 1
ATOM 4679 C CA . ARG B 1 308 ? 48.22500 7.48100 137.32400 1.000 56.27540 412 ARG B CA 1
ATOM 4680 C C . ARG B 1 308 ? 48.28800 6.32500 138.31000 1.000 67.74817 412 ARG B C 1
ATOM 4681 O O . ARG B 1 308 ? 48.34700 5.15700 137.90700 1.000 76.00157 412 ARG B O 1
ATOM 4689 N N . GLU B 1 309 ? 48.32800 6.62600 139.60400 1.000 63.06041 413 GLU B N 1
ATOM 4690 C CA . GLU B 1 309 ? 48.34300 5.58600 140.62800 1.000 64.86762 413 GLU B CA 1
ATOM 4691 C C . GLU B 1 309 ? 46.95400 5.24800 141.15800 1.000 62.41575 413 GLU B C 1
ATOM 4692 O O . GLU B 1 309 ? 46.83700 4.33900 141.98300 1.000 67.89156 413 GLU B O 1
ATOM 4698 N N . ALA B 1 310 ? 45.90700 5.95600 140.71000 1.000 59.05433 414 ALA B N 1
ATOM 4699 C CA . ALA B 1 310 ? 44.55400 5.77700 141.23500 1.000 67.03945 414 ALA B CA 1
ATOM 4700 C C . ALA B 1 310 ? 44.52200 5.95700 142.75400 1.000 65.79360 414 ALA B C 1
ATOM 4701 O O . ALA B 1 310 ? 43.83900 5.22300 143.46700 1.000 66.43880 414 ALA B O 1
ATOM 4703 N N . LYS B 1 311 ? 45.30800 6.91000 143.25200 1.000 60.14896 415 LYS B N 1
ATOM 4704 C CA . LYS B 1 311 ? 45.45200 7.14900 144.68600 1.000 60.43470 415 LYS B CA 1
ATOM 4705 C C . LYS B 1 311 ? 45.66500 8.63700 144.96100 1.000 68.28501 415 LYS B C 1
ATOM 4706 O O . LYS B 1 311 ? 45.97700 9.43300 144.06100 1.000 68.56540 415 LYS B O 1
ATOM 4712 N N . ALA B 1 312 ? 45.41000 9.01900 146.20700 1.000 62.58846 416 ALA B N 1
ATOM 4713 C CA . ALA B 1 312 ? 46.01400 10.21700 146.76700 1.000 58.16023 416 ALA B CA 1
ATOM 4714 C C . ALA B 1 312 ? 47.30100 9.79200 147.46900 1.000 64.48159 416 ALA B C 1
ATOM 4715 O O . ALA B 1 312 ? 47.29300 8.86700 148.28200 1.000 72.42724 416 ALA B O 1
ATOM 4717 N N . ILE B 1 313 ? 48.40700 10.43800 147.14100 1.000 60.06648 417 ILE B N 1
ATOM 4718 C CA . ILE B 1 313 ? 49.69400 10.03700 147.70900 1.000 64.89295 417 ILE B CA 1
ATOM 4719 C C . ILE B 1 313 ? 50.24800 11.24200 148.45000 1.000 65.73132 417 ILE B C 1
ATOM 4720 O O . ILE B 1 313 ? 49.69900 12.34800 148.34000 1.000 66.43016 417 ILE B O 1
ATOM 4725 N N . PRO B 1 314 ? 51.22700 11.05000 149.32600 1.000 70.76781 418 PRO B N 1
ATOM 4726 C CA . PRO B 1 314 ? 51.82400 12.21500 149.98500 1.000 73.74524 418 PRO B CA 1
ATOM 4727 C C . PRO B 1 314 ? 52.61000 13.06200 149.00000 1.000 79.76582 418 PRO B C 1
ATOM 4728 O O . PRO B 1 314 ? 53.24500 12.54900 148.07600 1.000 81.34820 418 PRO B O 1
ATOM 4732 N N . ARG B 1 315 ? 52.55700 14.36700 149.21400 1.000 80.93594 419 ARG B N 1
ATOM 4733 C CA . ARG B 1 315 ? 53.30100 15.30400 148.39300 1.000 84.34222 419 ARG B CA 1
ATOM 4734 C C . ARG B 1 315 ? 54.78000 14.96900 148.49800 1.000 93.04193 419 ARG B C 1
ATOM 4735 O O . ARG B 1 315 ? 55.28300 14.78500 149.61500 1.000 101.97933 419 ARG B O 1
ATOM 4743 N N . PRO B 1 316 ? 55.51500 14.87900 147.39000 1.000 95.03140 420 PRO B N 1
ATOM 4744 C CA . PRO B 1 316 ? 56.95700 14.64400 147.52900 1.000 107.98657 420 PRO B CA 1
ATOM 4745 C C . PRO B 1 316 ? 57.57600 15.88000 148.16300 1.000 121.44790 420 PRO B C 1
ATOM 4746 O O . PRO B 1 316 ? 57.43500 16.98900 147.64800 1.000 120.45843 420 PRO B O 1
ATOM 4750 N N . ASP B 1 317 ? 58.27700 15.68200 149.26900 1.000 136.88852 421 ASP B N 1
ATOM 4751 C CA . ASP B 1 317 ? 58.88100 16.79300 150.01000 1.000 153.11739 421 ASP B CA 1
ATOM 4752 C C . ASP B 1 317 ? 60.26400 17.15100 149.45800 1.000 161.22553 421 ASP B C 1
ATOM 4753 O O . ASP B 1 317 ? 61.19900 17.42200 150.21400 1.000 170.70266 421 ASP B O 1
ATOM 4758 N N . ASP B 1 318 ? 60.42400 17.05600 148.13000 1.000 157.78844 422 ASP B N 1
ATOM 4759 C CA . ASP B 1 318 ? 61.69200 17.31500 147.45100 1.000 162.39206 422 ASP B CA 1
ATOM 4760 C C . ASP B 1 318 ? 61.89900 18.77400 147.01000 1.000 167.78298 422 ASP B C 1
ATOM 4761 O O . ASP B 1 318 ? 62.72900 19.01000 146.12600 1.000 175.79273 422 ASP B O 1
ATOM 4766 N N . MET B 1 319 ? 61.16700 19.73800 147.59000 1.000 163.39670 423 MET B N 1
ATOM 4767 C CA . MET B 1 319 ? 61.22600 21.17600 147.26700 1.000 158.94099 423 MET B CA 1
ATOM 4768 C C . MET B 1 319 ? 60.42900 21.58100 146.03300 1.000 144.20201 423 MET B C 1
ATOM 4769 O O . MET B 1 319 ? 60.08700 22.75900 145.88800 1.000 138.99300 423 MET B O 1
ATOM 4774 N N . GLU B 1 320 ? 60.12900 20.64300 145.13500 1.000 138.30317 424 GLU B N 1
ATOM 4775 C CA . GLU B 1 320 ? 59.27000 20.99400 144.00900 1.000 137.43299 424 GLU B CA 1
ATOM 4776 C C . GLU B 1 320 ? 57.87900 21.37000 144.49300 1.000 130.51881 424 GLU B C 1
ATOM 4777 O O . GLU B 1 320 ? 57.30300 22.37500 144.05900 1.000 128.45077 424 GLU B O 1
ATOM 4783 N N . TRP B 1 321 ? 57.32600 20.54200 145.37900 1.000 122.29460 425 TRP B N 1
ATOM 4784 C CA . TRP B 1 321 ? 55.94200 20.58600 145.81400 1.000 107.97317 425 TRP B CA 1
ATOM 4785 C C . TRP B 1 321 ? 55.72400 21.29200 147.14100 1.000 109.06159 425 TRP B C 1
ATOM 4786 O O . TRP B 1 321 ? 54.56900 21.55700 147.48800 1.000 109.85928 425 TRP B O 1
ATOM 4797 N N . ARG B 1 322 ? 56.78700 21.60300 147.88900 1.000 117.03974 426 ARG B N 1
ATOM 4798 C CA . ARG B 1 322 ? 56.60600 22.07400 149.26300 1.000 123.72784 426 ARG B CA 1
ATOM 4799 C C . ARG B 1 322 ? 55.84600 23.39900 149.31000 1.000 121.41043 426 ARG B C 1
ATOM 4800 O O . ARG B 1 322 ? 55.18600 23.70200 150.31100 1.000 118.91352 426 ARG B O 1
ATOM 4808 N N . ASN B 1 323 ? 55.92600 24.20000 148.23900 1.000 122.84873 427 ASN B N 1
ATOM 4809 C CA . ASN B 1 323 ? 55.33500 25.53100 148.20400 1.000 121.44940 427 ASN B CA 1
ATOM 4810 C C . ASN B 1 323 ? 53.91300 25.55000 147.66400 1.000 108.37262 427 ASN B C 1
ATOM 4811 O O . ASN B 1 323 ? 53.17400 26.50500 147.92400 1.000 112.38029 427 ASN B O 1
ATOM 4816 N N . LYS B 1 324 ? 53.51800 24.52300 146.92700 1.000 96.91416 428 LYS B N 1
ATOM 4817 C CA . LYS B 1 324 ? 52.28000 24.57000 146.16600 1.000 91.91764 428 LYS B CA 1
ATOM 4818 C C . LYS B 1 324 ? 51.06500 24.41700 147.07700 1.000 84.16947 428 LYS B C 1
ATOM 4819 O O . LYS B 1 324 ? 51.13900 23.78500 148.13300 1.000 89.79789 428 LYS B O 1
ATOM 4825 N N . TYR B 1 325 ? 49.93400 25.01300 146.66700 1.000 68.56041 429 TYR B N 1
ATOM 4826 C CA . TYR B 1 325 ? 48.67900 24.87300 147.41200 1.000 60.13511 429 TYR B CA 1
ATOM 4827 C C . TYR B 1 325 ? 47.89400 23.65000 146.99700 1.000 64.00322 429 TYR B C 1
ATOM 4828 O O . TYR B 1 325 ? 47.27300 22.99200 147.84100 1.000 75.33614 429 TYR B O 1
ATOM 4837 N N . ILE B 1 326 ? 47.88400 23.36200 145.70100 1.000 59.12344 430 ILE B N 1
ATOM 4838 C CA . ILE B 1 326 ? 47.12400 22.26200 145.12800 1.000 51.39606 430 ILE B CA 1
ATOM 4839 C C . ILE B 1 326 ? 48.07200 21.46700 144.24800 1.000 52.74502 430 ILE B C 1
ATOM 4840 O O . ILE B 1 326 ? 48.76200 22.04000 143.39900 1.000 55.83263 430 ILE B O 1
ATOM 4845 N N . CYS B 1 327 ? 48.11600 20.16300 144.45000 1.000 52.49533 431 CYS B N 1
ATOM 4846 C CA . CYS B 1 327 ? 49.07400 19.30300 143.76300 1.000 60.73307 431 CYS B CA 1
ATOM 4847 C C . CYS B 1 327 ? 48.28800 18.24700 143.01000 1.000 52.70032 431 CYS B C 1
ATOM 4848 O O . CYS B 1 327 ? 47.81700 17.27500 143.60600 1.000 55.59996 431 CYS B O 1
ATOM 4851 N N . VAL B 1 328 ? 48.15900 18.43200 141.70600 1.000 40.33058 432 VAL B N 1
ATOM 4852 C CA . VAL B 1 328 ? 47.50200 17.45400 140.85500 1.000 39.96692 432 VAL B CA 1
ATOM 4853 C C . VAL B 1 328 ? 48.55600 16.95600 139.88300 1.000 46.94676 432 VAL B C 1
ATOM 4854 O O . VAL B 1 328 ? 49.00000 17.70500 139.00300 1.000 49.42369 432 VAL B O 1
ATOM 4858 N N . GLU B 1 329 ? 48.93900 15.69100 140.01300 1.000 42.93465 433 GLU B N 1
ATOM 4859 C CA . GLU B 1 329 ? 50.05400 15.15500 139.23500 1.000 49.48382 433 GLU B CA 1
ATOM 4860 C C . GLU B 1 329 ? 49.60700 14.86000 137.79400 1.000 53.32539 433 GLU B C 1
ATOM 4861 O O . GLU B 1 329 ? 48.61900 14.13600 137.57400 1.000 43.06027 433 GLU B O 1
ATOM 4867 N N . GLU B 1 330 ? 50.29800 15.47600 136.81400 1.000 52.94884 434 GLU B N 1
ATOM 4868 C CA . GLU B 1 330 ? 50.11200 15.11300 135.41500 1.000 41.82946 434 GLU B CA 1
ATOM 4869 C C . GLU B 1 330 ? 50.34400 13.61200 135.26100 1.000 43.37757 434 GLU B C 1
ATOM 4870 O O . GLU B 1 330 ? 51.31500 13.09500 135.80500 1.000 47.44683 434 GLU B O 1
ATOM 4876 N N . PRO B 1 331 ? 49.48700 12.88000 134.54400 1.000 42.47454 435 PRO B N 1
ATOM 4877 C CA . PRO B 1 331 ? 49.65400 11.41200 134.49800 1.000 44.72505 435 PRO B CA 1
ATOM 4878 C C . PRO B 1 331 ? 50.87600 10.90400 133.72600 1.000 48.53241 435 PRO B C 1
ATOM 4879 O O . PRO B 1 331 ? 51.27900 9.76200 133.97100 1.000 61.36081 435 PRO B O 1
ATOM 4883 N N . PHE B 1 332 ? 51.44900 11.66500 132.78200 1.000 49.46251 436 PHE B N 1
ATOM 4884 C CA . PHE B 1 332 ? 52.58900 11.19100 131.98400 1.000 53.77058 436 PHE B CA 1
ATOM 4885 C C . PHE B 1 332 ? 53.93500 11.75400 132.43800 1.000 59.77894 436 PHE B C 1
ATOM 4886 O O . PHE B 1 332 ? 54.93600 11.01900 132.47100 1.000 68.05746 436 PHE B O 1
ATOM 4894 N N . ASP B 1 333 ? 54.01900 13.05000 132.70800 1.000 55.73442 437 ASP B N 1
ATOM 4895 C CA . ASP B 1 333 ? 55.15800 13.60000 133.43000 1.000 61.54639 437 ASP B CA 1
ATOM 4896 C C . ASP B 1 333 ? 54.69200 13.92700 134.83700 1.000 75.49759 437 ASP B C 1
ATOM 4897 O O . ASP B 1 333 ? 53.50500 13.91100 135.13900 1.000 77.72583 437 ASP B O 1
ATOM 4902 N N . GLY B 1 334 ? 55.60500 14.21200 135.73300 1.000 84.18997 438 GLY B N 1
ATOM 4903 C CA . GLY B 1 334 ? 55.05500 14.34900 137.06900 1.000 66.94721 438 GLY B CA 1
ATOM 4904 C C . GLY B 1 334 ? 54.78200 15.78800 137.43000 1.000 60.89201 438 GLY B C 1
ATOM 4905 O O . GLY B 1 334 ? 54.79600 16.12700 138.60800 1.000 69.54126 438 GLY B O 1
ATOM 4906 N N . THR B 1 335 ? 54.54100 16.64900 136.44100 1.000 60.66883 439 THR B N 1
ATOM 4907 C CA . THR B 1 335 ? 54.41600 18.06300 136.74900 1.000 56.35022 439 THR B CA 1
ATOM 4908 C C . THR B 1 335 ? 53.07300 18.31800 137.38900 1.000 58.50577 439 THR B C 1
ATOM 4909 O O . THR B 1 335 ? 52.14100 17.51100 137.28900 1.000 59.11254 439 THR B O 1
ATOM 4913 N N . ASN B 1 336 ? 52.98300 19.45200 138.06800 1.000 62.32591 440 ASN B N 1
ATOM 4914 C CA . ASN B 1 336 ? 51.76800 19.82700 138.77400 1.000 50.36021 440 ASN B CA 1
ATOM 4915 C C . ASN B 1 336 ? 50.85800 20.55900 137.79400 1.000 49.65161 440 ASN B C 1
ATOM 4916 O O . ASN B 1 336 ? 51.13300 21.70900 137.42200 1.000 62.12634 440 ASN B O 1
ATOM 4921 N N . THR B 1 337 ? 49.75100 19.91800 137.40800 1.000 44.63148 441 THR B N 1
ATOM 4922 C CA . THR B 1 337 ? 48.84100 20.54300 136.45300 1.000 46.35923 441 THR B CA 1
ATOM 4923 C C . THR B 1 337 ? 48.14800 21.75300 137.04900 1.000 50.63229 441 THR B C 1
ATOM 4924 O O . THR B 1 337 ? 47.75200 22.65500 136.30400 1.000 59.96534 441 THR B O 1
ATOM 4928 N N . ALA B 1 338 ? 47.98000 21.78500 138.37500 1.000 40.54395 442 ALA B N 1
ATOM 4929 C CA . ALA B 1 338 ? 47.35200 22.90400 139.07400 1.000 49.26021 442 ALA B CA 1
ATOM 4930 C C . ALA B 1 338 ? 48.37500 23.94500 139.53200 1.000 61.48264 442 ALA B C 1
ATOM 4931 O O . ALA B 1 338 ? 48.05800 24.78300 140.38700 1.000 66.16795 442 ALA B O 1
ATOM 4933 N N . ARG B 1 339 ? 49.57800 23.91900 138.95500 1.000 64.31191 443 ARG B N 1
ATOM 4934 C CA . ARG B 1 339 ? 50.64100 24.84700 139.30700 1.000 59.98618 443 ARG B CA 1
ATOM 4935 C C . ARG B 1 339 ? 50.20300 26.30200 139.23500 1.000 57.57665 443 ARG B C 1
ATOM 4936 O O . ARG B 1 339 ? 50.77400 27.13600 139.93800 1.000 69.76960 443 ARG B O 1
ATOM 4944 N N . ALA B 1 340 ? 49.18900 26.63000 138.43300 1.000 53.04227 444 ALA B N 1
ATOM 4945 C CA . ALA B 1 340 ? 48.76400 28.02400 138.29700 1.000 63.49587 444 ALA B CA 1
ATOM 4946 C C . ALA B 1 340 ? 48.08800 28.58400 139.54500 1.000 69.42923 444 ALA B C 1
ATOM 4947 O O . ALA B 1 340 ? 47.89800 29.80500 139.61700 1.000 80.53092 444 ALA B O 1
ATOM 4949 N N . VAL B 1 341 ? 47.67600 27.74500 140.49800 1.000 62.34390 445 VAL B N 1
ATOM 4950 C CA . VAL B 1 341 ? 47.08900 28.24400 141.74900 1.000 60.01398 445 VAL B CA 1
ATOM 4951 C C . VAL B 1 341 ? 48.25400 28.55600 142.68200 1.000 66.97797 445 VAL B C 1
ATOM 4952 O O . VAL B 1 341 ? 48.75600 27.67200 143.38000 1.000 76.80376 445 VAL B O 1
ATOM 4956 N N . HIS B 1 342 ? 48.68800 29.81800 142.71000 1.000 73.13782 446 HIS B N 1
ATOM 4957 C CA . HIS B 1 342 ? 49.87900 30.17500 143.46300 1.000 82.65053 446 HIS B CA 1
ATOM 4958 C C . HIS B 1 342 ? 49.65000 31.25900 144.50300 1.000 90.71384 446 HIS B C 1
ATOM 4959 O O . HIS B 1 342 ? 50.58700 31.57200 145.24000 1.000 90.82797 446 HIS B O 1
ATOM 4966 N N . GLU B 1 343 ? 48.45800 31.85400 144.56900 1.000 100.33985 447 GLU B N 1
ATOM 4967 C CA . GLU B 1 343 ? 48.13300 32.87600 145.56000 1.000 107.44747 447 GLU B CA 1
ATOM 4968 C C . GLU B 1 343 ? 47.17200 32.32400 146.61300 1.000 98.56630 447 GLU B C 1
ATOM 4969 O O . GLU B 1 343 ? 46.16900 31.68000 146.27500 1.000 84.45104 447 GLU B O 1
ATOM 4975 N N . LYS B 1 344 ? 47.50200 32.53200 147.87800 1.000 103.94804 448 LYS B N 1
ATOM 4976 C CA . LYS B 1 344 ? 46.66600 31.95900 148.94900 1.000 103.71408 448 LYS B CA 1
ATOM 4977 C C . LYS B 1 344 ? 45.24900 32.48400 148.81700 1.000 102.19079 448 LYS B C 1
ATOM 4978 O O . LYS B 1 344 ? 44.34300 31.74200 149.10000 1.000 103.79961 448 LYS B O 1
ATOM 4984 N N . GLN B 1 345 ? 45.07400 33.68800 148.30800 1.000 105.13072 449 GLN B N 1
ATOM 4985 C CA . GLN B 1 345 ? 43.69100 34.21000 148.21400 1.000 100.31076 449 GLN B CA 1
ATOM 4986 C C . GLN B 1 345 ? 42.87300 33.32900 147.28000 1.000 90.63263 449 GLN B C 1
ATOM 4987 O O . GLN B 1 345 ? 41.76200 32.96000 147.65000 1.000 86.01762 449 GLN B O 1
ATOM 4993 N N . LYS B 1 346 ? 43.47000 32.97100 146.14700 1.000 80.21917 450 LYS B N 1
ATOM 4994 C CA . LYS B 1 346 ? 42.84000 32.14600 145.09300 1.000 64.86447 450 LYS B CA 1
ATOM 4995 C C . LYS B 1 346 ? 42.57100 30.75500 145.64000 1.000 60.37090 450 LYS B C 1
ATOM 4996 O O . LYS B 1 346 ? 41.49700 30.26200 145.45000 1.000 57.16095 450 LYS B O 1
ATOM 5002 N N . PHE B 1 347 ? 43.51000 30.21700 146.39400 1.000 62.50952 451 PHE B N 1
ATOM 5003 C CA . PHE B 1 347 ? 43.33200 28.88300 146.99400 1.000 60.05337 451 PHE B CA 1
ATOM 5004 C C . PHE B 1 347 ? 42.15200 28.92600 147.95800 1.000 64.67966 451 PHE B C 1
ATOM 5005 O O . PHE B 1 347 ? 41.33200 28.02200 147.95500 1.000 67.67951 451 PHE B O 1
ATOM 5013 N N . ASP B 1 348 ? 42.05400 29.99100 148.73900 1.000 64.21626 452 ASP B N 1
ATOM 5014 C CA . ASP B 1 348 ? 40.93600 30.15600 149.69300 1.000 74.46049 452 ASP B CA 1
ATOM 5015 C C . ASP B 1 348 ? 39.62500 30.26800 148.92700 1.000 74.61126 452 ASP B C 1
ATOM 5016 O O . ASP B 1 348 ? 38.67900 29.64800 149.32100 1.000 77.12641 452 ASP B O 1
ATOM 5021 N N . MET B 1 349 ? 39.60800 30.98800 147.82200 1.000 71.44997 453 MET B N 1
ATOM 5022 C CA . MET B 1 349 ? 38.37100 31.08000 147.01600 1.000 72.84607 453 MET B CA 1
ATOM 5023 C C . MET B 1 349 ? 37.97800 29.67200 146.56000 1.000 63.32214 453 MET B C 1
ATOM 5024 O O . MET B 1 349 ? 36.81200 29.31800 146.74000 1.000 57.99937 453 MET B O 1
ATOM 5029 N N . ILE B 1 350 ? 38.93400 28.86500 146.09200 1.000 61.79997 454 ILE B N 1
ATOM 5030 C CA . ILE B 1 350 ? 38.57000 27.49500 145.62700 1.000 61.13506 454 ILE B CA 1
ATOM 5031 C C . ILE B 1 350 ? 37.95600 26.73600 146.79800 1.000 61.31506 454 ILE B C 1
ATOM 5032 O O . ILE B 1 350 ? 36.83600 26.24700 146.67300 1.000 60.19004 454 ILE B O 1
ATOM 5037 N N . LYS B 1 351 ? 38.60900 26.78300 147.94700 1.000 59.79846 455 LYS B N 1
ATOM 5038 C CA . LYS B 1 351 ? 38.09000 26.00800 149.09800 1.000 61.47268 455 LYS B CA 1
ATOM 5039 C C . LYS B 1 351 ? 36.71200 26.49300 149.54900 1.000 62.07125 455 LYS B C 1
ATOM 5040 O O . LYS B 1 351 ? 35.84500 25.65000 149.79500 1.000 61.26169 455 LYS B O 1
ATOM 5046 N N . ASP B 1 352 ? 36.50300 27.80100 149.60900 1.000 62.77729 456 ASP B N 1
ATOM 5047 C CA . ASP B 1 352 ? 35.20100 28.32800 150.08300 1.000 61.48471 456 ASP B CA 1
ATOM 5048 C C . ASP B 1 352 ? 34.10800 27.94200 149.10800 1.000 60.46807 456 ASP B C 1
ATOM 5049 O O . ASP B 1 352 ? 33.01600 27.62800 149.53700 1.000 60.31430 456 ASP B O 1
ATOM 5054 N N . GLN B 1 353 ? 34.42100 28.01100 147.82200 1.000 58.52750 457 GLN B N 1
ATOM 5055 C CA . GLN B 1 353 ? 33.41400 27.65500 146.81400 1.000 53.32409 457 GLN B CA 1
ATOM 5056 C C . GLN B 1 353 ? 33.06700 26.18800 146.96600 1.000 51.19063 457 GLN B C 1
ATOM 5057 O O . GLN B 1 353 ? 31.92800 25.87600 146.86200 1.000 56.22075 457 GLN B O 1
ATOM 5063 N N . PHE B 1 354 ? 34.03200 25.32800 147.20900 1.000 49.14787 458 PHE B N 1
ATOM 5064 C CA . PHE B 1 354 ? 33.60700 23.92700 147.40200 1.000 59.77776 458 PHE B CA 1
ATOM 5065 C C . PHE B 1 354 ? 32.71500 23.81400 148.63800 1.000 55.71448 458 PHE B C 1
ATOM 5066 O O . PHE B 1 354 ? 31.71100 23.15700 148.56400 1.000 53.06125 458 PHE B O 1
ATOM 5074 N N . LEU B 1 355 ? 33.06400 24.48600 149.72700 1.000 55.54288 459 LEU B N 1
ATOM 5075 C CA . LEU B 1 355 ? 32.22200 24.37600 150.94300 1.000 63.55722 459 LEU B CA 1
ATOM 5076 C C . LEU B 1 355 ? 30.81900 24.95300 150.73300 1.000 70.93376 459 LEU B C 1
ATOM 5077 O O . LEU B 1 355 ? 29.87300 24.27700 151.05700 1.000 76.26341 459 LEU B O 1
ATOM 5082 N N . LYS B 1 356 ? 30.70200 26.15300 150.18900 1.000 66.06539 460 LYS B N 1
ATOM 5083 C CA . LYS B 1 356 ? 29.40500 26.80600 150.00100 1.000 65.97094 460 LYS B CA 1
ATOM 5084 C C . LYS B 1 356 ? 28.50700 26.00800 149.06400 1.000 64.16165 460 LYS B C 1
ATOM 5085 O O . LYS B 1 356 ? 27.31700 25.80700 149.34800 1.000 67.62641 460 LYS B O 1
ATOM 5091 N N . SER B 1 357 ? 29.05600 25.55000 147.92700 1.000 59.42301 461 SER B N 1
ATOM 5092 C CA . SER B 1 357 ? 28.23700 24.80100 146.98900 1.000 58.35005 461 SER B CA 1
ATOM 5093 C C . SER B 1 357 ? 27.80100 23.46800 147.58600 1.000 62.63258 461 SER B C 1
ATOM 5094 O O . SER B 1 357 ? 26.64100 23.06500 147.43600 1.000 62.18641 461 SER B O 1
ATOM 5097 N N . TRP B 1 358 ? 28.69900 22.76600 148.28400 1.000 58.38270 462 TRP B N 1
ATOM 5098 C CA . TRP B 1 358 ? 28.26700 21.54300 148.94400 1.000 60.69335 462 TRP B CA 1
ATOM 5099 C C . TRP B 1 358 ? 27.17900 21.81800 149.98500 1.000 70.07430 462 TRP B C 1
ATOM 5100 O O . TRP B 1 358 ? 26.25900 21.00700 150.14300 1.000 77.23348 462 TRP B O 1
ATOM 5111 N N . GLN B 1 359 ? 27.22100 22.98200 150.65000 1.000 69.89771 463 GLN B N 1
ATOM 5112 C CA . GLN B 1 359 ? 26.22200 23.30400 151.67400 1.000 77.10274 463 GLN B CA 1
ATOM 5113 C C . GLN B 1 359 ? 24.85800 23.55500 151.05400 1.000 79.53203 463 GLN B C 1
ATOM 5114 O O . GLN B 1 359 ? 23.84400 23.00800 151.50000 1.000 82.39554 463 GLN B O 1
ATOM 5120 N N . ARG B 1 360 ? 24.82200 24.44200 150.06100 1.000 81.18060 464 ARG B N 1
ATOM 5121 C CA . ARG B 1 360 ? 23.59100 24.77800 149.35600 1.000 78.23405 464 ARG B CA 1
ATOM 5122 C C . ARG B 1 360 ? 23.01600 23.56100 148.64000 1.000 77.66711 464 ARG B C 1
ATOM 5123 O O . ARG B 1 360 ? 21.79700 23.34800 148.62600 1.000 87.81949 464 ARG B O 1
ATOM 5131 N N . LEU B 1 361 ? 23.87800 22.73000 148.06300 1.000 75.47465 465 LEU B N 1
ATOM 5132 C CA . LEU B 1 361 ? 23.39100 21.52600 147.40600 1.000 77.63363 465 LEU B CA 1
ATOM 5133 C C . LEU B 1 361 ? 22.82700 20.55000 148.42700 1.000 85.15565 465 LEU B C 1
ATOM 5134 O O . LEU B 1 361 ? 21.76500 19.96700 148.19900 1.000 96.75634 465 LEU B O 1
ATOM 5139 N N . LYS B 1 362 ? 23.50300 20.37600 149.57000 1.000 87.39282 466 LYS B N 1
ATOM 5140 C CA . LYS B 1 362 ? 22.97400 19.50300 150.62100 1.000 90.14793 466 LYS B CA 1
ATOM 5141 C C . LYS B 1 362 ? 21.62300 20.00100 151.12000 1.000 95.42309 466 LYS B C 1
ATOM 5142 O O . LYS B 1 362 ? 20.70400 19.20400 151.33600 1.000 98.06624 466 LYS B O 1
ATOM 5148 N N . ASN B 1 363 ? 21.48400 21.32300 151.30400 1.000 107.41562 467 ASN B N 1
ATOM 5149 C CA . ASN B 1 363 ? 20.26300 21.88000 151.88800 1.000 128.18800 467 ASN B CA 1
ATOM 5150 C C . ASN B 1 363 ? 19.08000 21.75600 150.93900 1.000 132.15150 467 ASN B C 1
ATOM 5151 O O . ASN B 1 363 ? 17.97500 21.39900 151.36500 1.000 135.50178 467 ASN B O 1
ATOM 5156 N N . LYS B 1 364 ? 19.28300 22.04900 149.65500 1.000 131.25025 468 LYS B N 1
ATOM 5157 C CA . LYS B 1 364 ? 18.16100 22.04100 148.72700 1.000 140.42152 468 LYS B CA 1
ATOM 5158 C C . LYS B 1 364 ? 18.12200 20.81400 147.83000 1.000 130.78174 468 LYS B C 1
ATOM 5159 O O . LYS B 1 364 ? 17.03000 20.37400 147.46000 1.000 137.20400 468 LYS B O 1
ATOM 5165 N N . ARG B 1 365 ? 19.28000 20.25000 147.48900 1.000 118.26625 469 ARG B N 1
ATOM 5166 C CA . ARG B 1 365 ? 19.38200 19.09800 146.59000 1.000 107.27264 469 ARG B CA 1
ATOM 5167 C C . ARG B 1 365 ? 18.73900 19.40600 145.23900 1.000 109.77240 469 ARG B C 1
ATOM 5168 O O . ARG B 1 365 ? 18.23900 18.52000 144.53700 1.000 108.58876 469 ARG B O 1
ATOM 5176 N N . ASP B 1 366 ? 18.83600 20.66600 144.83500 1.000 109.30456 470 ASP B N 1
ATOM 5177 C CA . ASP B 1 366 ? 18.45300 21.12300 143.51300 1.000 106.02839 470 ASP B CA 1
ATOM 5178 C C . ASP B 1 366 ? 19.71100 21.63400 142.84000 1.000 97.00584 470 ASP B C 1
ATOM 5179 O O . ASP B 1 366 ? 20.51000 22.34500 143.46100 1.000 104.59055 470 ASP B O 1
ATOM 5184 N N . LEU B 1 367 ? 19.90200 21.25300 141.57400 1.000 89.19933 471 LEU B N 1
ATOM 5185 C CA . LEU B 1 367 ? 21.07700 21.74100 140.87000 1.000 74.82187 471 LEU B CA 1
ATOM 5186 C C . LEU B 1 367 ? 21.04800 23.26500 140.77800 1.000 74.47566 471 LEU B C 1
ATOM 5187 O O . LEU B 1 367 ? 22.10500 23.89800 140.82400 1.000 76.21783 471 LEU B O 1
ATOM 5192 N N . ASN B 1 368 ? 19.85200 23.87000 140.77500 1.000 79.97685 472 ASN B N 1
ATOM 5193 C CA . ASN B 1 368 ? 19.72800 25.32500 140.64600 1.000 82.53746 472 ASN B CA 1
ATOM 5194 C C . ASN B 1 368 ? 20.30000 26.08900 141.83600 1.000 81.02356 472 ASN B C 1
ATOM 5195 O O . ASN B 1 368 ? 20.68800 27.25400 141.68200 1.000 80.56278 472 ASN B O 1
ATOM 5200 N N . SER B 1 369 ? 20.37300 25.46800 143.01500 1.000 87.88010 473 SER B N 1
ATOM 5201 C CA . SER B 1 369 ? 20.93900 26.15500 144.17300 1.000 95.34880 473 SER B CA 1
ATOM 5202 C C . SER B 1 369 ? 22.43500 26.39400 144.01100 1.000 85.99647 473 SER B C 1
ATOM 5203 O O . SER B 1 369 ? 22.99000 27.30700 144.63700 1.000 93.31670 473 SER B O 1
ATOM 5206 N N . VAL B 1 370 ? 23.07400 25.59500 143.16800 1.000 73.60040 474 VAL B N 1
ATOM 5207 C CA . VAL B 1 370 ? 24.51300 25.64100 142.95000 1.000 71.44402 474 VAL B CA 1
ATOM 5208 C C . VAL B 1 370 ? 24.88600 26.04700 141.52000 1.000 72.85365 474 VAL B C 1
ATOM 5209 O O . VAL B 1 370 ? 26.03600 26.45800 141.26700 1.000 69.28811 474 VAL B O 1
ATOM 5213 N N . LEU B 1 371 ? 23.95000 25.99700 140.55700 1.000 81.07623 475 LEU B N 1
ATOM 5214 C CA . LEU B 1 371 ? 24.13300 26.39000 139.16000 1.000 77.73029 475 LEU B CA 1
ATOM 5215 C C . LEU B 1 371 ? 22.77800 26.78700 138.57300 1.000 90.70242 475 LEU B C 1
ATOM 5216 O O . LEU B 1 371 ? 21.93000 25.91600 138.34500 1.000 87.98211 475 LEU B O 1
ATOM 5221 N N . PRO B 1 372 ? 22.53800 28.06500 138.28600 1.000 107.92104 476 PRO B N 1
ATOM 5222 C CA . PRO B 1 372 ? 21.29200 28.43900 137.58800 1.000 124.88510 476 PRO B CA 1
ATOM 5223 C C . PRO B 1 372 ? 21.18600 27.82700 136.19400 1.000 127.18787 476 PRO B C 1
ATOM 5224 O O . PRO B 1 372 ? 22.01500 28.08500 135.31700 1.000 124.98670 476 PRO B O 1
ATOM 5228 N N . LEU B 1 373 ? 20.15500 26.99600 136.00200 1.000 136.24387 477 LEU B N 1
ATOM 5229 C CA . LEU B 1 373 ? 19.87200 26.35700 134.70700 1.000 138.25310 477 LEU B CA 1
ATOM 5230 C C . LEU B 1 373 ? 19.36300 27.39100 133.70000 1.000 141.00098 477 LEU B C 1
ATOM 5231 O O . LEU B 1 373 ? 18.70600 27.05000 132.71600 1.000 142.38441 477 LEU B O 1
#

Nearest PDB structures (foldseek):
  6lbk-assembly1_A  TM=1.003E+00  e=2.039E-57  Rattus norvegicus
  6lbk-assembly2_B  TM=9.960E-01  e=3.561E-51  Rattus norvegicus
  6lbj-assembly1_A  TM=9.961E-01  e=1.608E-50  Mus musculus
  6lbj-assembly2_B  TM=9.972E-01  e=3.091E-50  Mus musculus
  5w0o-assembly1_A  TM=8.117E-01  e=8.241E-20  Homo sapiens

Radius of gyration: 33.04 Å; Cα contacts (8 Å, |Δi|>4): 1124; chains: 2; bounding box: 54×42×99 Å

GO terms:
  GO:1990603 dark adaptation (P, IEP)
  GO:0021766 hippocampus development (P, IEP)
  GO:0030182 neuron differentiation (P, IEP)
  GO:0060041 retina development in camera-type eye (P, IEP)
  GO:0090314 positive regulation of protein targeting to membrane (P, IMP)
  GO:0098794 postsynapse (C, IDA)
  GO:0098978 glutamatergic synapse (C, IDA)
  GO:0140245 regulation of translation at postsynapse (P, IDA)
  GO:0140235 RNA polyadenylation at postsynapse (P, IDA)
  GO:0140240 perforant pathway to dendrate granule cell synapse (C, IDA)
  GO:0099170 postsynaptic modulation of chemical synaptic transmission (P, IDA)
  GO:0098978 glutamatergic synapse (C, IEP)
  GO:0140235 RNA polyadenylation at postsynapse (P, IEP)
  GO:0140245 regulation of translation at postsynapse (P, IEP)
  GO:0098978 glutamatergic synapse (C, IMP)
  GO:0140240 perforant pathway to dendrate granule cell synapse (C, IMP)
  GO:0099170 postsynaptic modulation of chemical synaptic transmission (P, IMP)
  GO:0140245 regulation of translation at postsynapse (P, IMP)

Secondary structure (DSSP, 8-state):
------SHHHHHHHHHHHHHBPPHHHHHHHHHHHHHHHHHHHTT-TTEEEEEEGGGTSS--BTTPPEEEEEEE--HHHHHHHHHHHHHHHHHTSTTTEEEEEEE-SSS-EEEEEETTTTEEEEEEES-THHHHHHHHHHHHHTTSTTHHHHHHHHHHHHHHTT---GGGTS--HHHHHHHHHHHHHHSSS-S---HHHH-HHHH-TTS-GGGGGGHHHHSPP---S----HHHHHHHHHHIIIII--TTTEEEETTTTEEEEPPSSGGGSS-S--EE-SSS--BTTTT---HHHHHHHHHHHHHHHHHHHHS--GGGTS-TTTT-/-PPPP--SHHHHHHHHHHHHHBPPHHHHHHHHHHHHHHHHHHHTT-TTEEEEEEGGGTSS--BTT--EEEEEEE--HHHHHHHHHHHHHHTSTTTEEEEEEE-SSS-EEEEEETTTTEEEEEEES-THHHHHHHHHHHHHTTSTTHHHHHHHHHHHHHHTT---GGGTS--HHHHHHHHHHHHHHSSS-S---HHHH-HHHH-TTS-GGGGGGHHHHSPP---S----HHHHHHHHHHIIIII--TTTEEEETTTTEEEEPPTTTTSTT-S--BB-SSS--BTTTT---HHHHHHHHHHHHHHHHHHHHH--GGGTS--

Solvent-accessible surface area: 30484 Å² total; per-residue (Å²): 154,80,20,120,24,173,60,132,2,0,89,22,0,12,112,1,8,92,59,11,46,32,94,66,69,34,52,109,22,1,63,10,9,35,5,5,0,35,11,12,0,40,106,62,35,92,125,4,92,3,29,8,8,21,20,2,41,8,9,5,6,8,138,78,18,71,0,51,0,0,0,21,30,183,207,108,103,102,14,138,121,3,4,54,92,0,23,117,19,0,50,84,186,4,71,47,8,4,58,217,27,112,65,60,226,64,145,59,31,38,0,78,1,90,2,91,29,22,80,30,59,0,13,0,17,13,50,51,46,36,14,0,30,16,1,17,0,4,74,5,0,2,116,8,17,63,28,0,39,0,0,1,4,1,0,24,45,1,0,64,88,28,99,0,28,57,37,109,146,8,1,0,24,42,50,0,0,3,0,0,1,0,0,17,0,10,55,26,128,80,50,0,1,15,7,0,18,99,94,53,72,130,16,8,43,98,94,34,111,36,89,78,4,81,85,3,37,112,98,15,68,105,64,169,34,165,26,167,33,21,2,3,76,2,1,15,19,0,0,102,40,3,24,72,132,13,69,19,96,73,54,10,0,0,0,111,41,20,110,30,38,90,54,48,128,86,134,80,16,151,117,36,46,1,1,0,28,12,3,40,63,55,43,5,26,1,49,18,1,123,80,157,111,37,14,60,54,0,78,92,27,0,78,89,0,39,97,124,0,112,119,155,132,32,0,70,18,4,4,49,28,221,78,38,110,187,93,84,24,131,45,108,40,146,0,0,90,28,0,18,103,16,10,95,89,22,40,29,101,74,65,20,47,138,80,4,67,75,1,40,17,0,0,39,89,4,0,58,58,61,40,84,125,2,112,4,35,7,10,22,26,1,34,11,10,8,9,9,133,84,21,76,2,53,0,0,0,25,25,205,163,32,198,118,9,4,61,89,0,34,133,16,0,51,88,103,1,75,9,6,5,69,233,23,112,50,59,210,67,165,60,52,31,0,81,3,81,1,85,13,6,79,17,73,2,15,0,15,16,50,48,41,38,15,0,31,18,2,17,0,2,60,5,0,1,91,8,22,51,15,0,41,2,0,1,7,2,0,23,51,3,0,55,86,39,101,0,33,53,38,105,130,8,2,0,27,44,52,0,0,2,0,0,0,0,0,21,0,10,54,22,134,89,52,0,1,19,6,0,8,113,91,43,74,131,14,11,37,88,96,24,113,31,86,70,7,90,79,2,35,116,103,14,72,99,68,168,21,182,31,113,37,6,2,0,62,2,3,2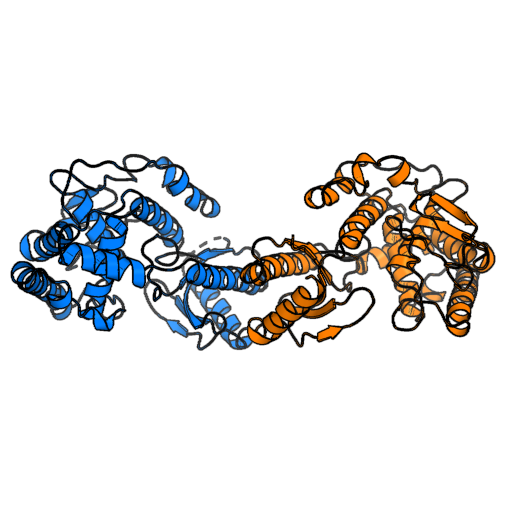2,18,0,0,91,30,1,24,79,104,9,67,13,86,73,61,2,0,0,0,109,65,21,117,34,30,106,35,47,107,79,136,111,11,100,121,32,50,1,0,0,28,12,2,38,62,42,56,4,25,1,89,32,4,118,82,132,119,29,4,47,53,0,64,90,22,0,76,91,1,37,92,90,0,121,121,128,88,39,1,74,10,5,16,81,108

Foldseek 3Di:
DADDPPDFLLVLLVVLLVQWFADPVLLVVLVVVQVVLQVVLCVVQVQKHKDWFDQSQLLQHTVQDATEIEIEGVPVVVQVVSQVVSQVCCVPPVVVFKADWDFDDDPFIWTWIAGNVSRGIYTYGYNPLVRLLVSQVSSLVSPLDNLLRSLLNLVQLLCVVLVQDDLVVQHADSVNSSLLSLLLQLPPPFHNDHQCCVVCVVLRPPPPDSVCNNCSSVPDHHDDIPDPQRNLSSNLVSLCCLLPPDQQLFWERASNHSDIDGDDPDPQRPQDSHAYADHHDGHRNSSSNDDPVSSVSVNVLSNLQSVQCVVPVHSCSRHNSVVSD/DDADDQPDPLLVVLVVVCVQWPADPVLLVLVVVVLVVLQVLLCVVQVQKHKDWFDQSQLLQHTNQDAIEIEIEGVVQVVSQVVSQVCCVPPVVVFWPDWDWDDDPFIWIWIAGNVSRGIYTYGYDPCLRLLVSQVSSLVNPLDNLLRSLLNLQVLLCVVLVQDDLVVQHADSVLSSLLLLLLQLPDPFHNDHQCCVVCVVQRPPPPDSVCNNCNNVPDHHDDTPPPDRNLVSNLVSLCCLLPPDDQQFWERASNHSDIDGDPPPPQPNQDRHAYQSNHHGDGNGRSNRDVVSSVSVNVLSVVLSVQCVVPVHSCSSPND

Sequence (644 aa):
TLPEAKDKLSQQILELFETCQQQASDLKKKELCRAQLQREIQLLFPQSRLFLVGSSLNGFGARSSDGDLCLVVKQKTEARHILTLVHKHFCTRLSGYIERPQLIRAKVPIVKFRDKVSCVEFALNVNNTVGIRNTFLLRTYAYLENRVRPLVLVIKKWASHHEINDASRGTLSSYSLVLMVLHYLQTLPEPILPSLQKIYPESFSTSVQLHLVHHAPCNVPPYLSKNESSLGDLLLGFLKYYATEFDWNTQMISVREAKAIPRPDDMEWRNKYICVEEPFDGTNTARAVHEKQKFDMIKDQFLKSWQRLKNKRDLNSVLPLRAATITLPEAKDKLSQQILELFETCQQQASDLKKKELCRAQLQREIQLLFPQSRLFLVGSSLNGFGARSSDGDLCLVVKEARHILTLVHKHFCTRLSGYIERPQLIRAKVPIVKFRDKVSCVEFALNVNNTVGIRNTFLLRTYAYLENRVRPLVLVIKKWASHHEINDASRGTLSSYSLVLMVLHYLQTLPEPILPSLQKIYPESFSTSVQLHLVHHAPCNVPPYLSKNESSLGDLLLGFLKYYATEFDWNTQMISVREAKAIPRPDDMEWRNKYICVEEPFDGTNTARAVHEKQKFDMIKDQFLKSWQRLKNKRDLNSVLPL

Organism: Rattus norvegicus (NCBI:txid10116)

B-factor: mean 82.54, std 28.41, range [29.72, 197.59]